Protein AF-A0AAQ3REW8-F1 (afdb_monomer)

Structure (mmCIF, N/CA/C/O backbone):
data_AF-A0AAQ3REW8-F1
#
_entry.id   AF-A0AAQ3REW8-F1
#
loop_
_atom_site.group_PDB
_atom_site.id
_atom_site.type_symbol
_atom_site.label_atom_id
_atom_site.label_alt_id
_atom_site.label_comp_id
_atom_site.label_asym_id
_atom_site.label_entity_id
_atom_site.label_seq_id
_atom_site.pdbx_PDB_ins_code
_atom_site.Cartn_x
_atom_site.Cartn_y
_atom_site.Cartn_z
_atom_site.occupancy
_atom_site.B_iso_or_equiv
_atom_site.auth_seq_id
_atom_site.auth_comp_id
_atom_site.auth_asym_id
_atom_site.auth_atom_id
_atom_site.pdbx_PDB_model_num
ATOM 1 N N . MET A 1 1 ? -46.994 2.357 64.699 1.00 51.38 1 MET A N 1
ATOM 2 C CA . MET A 1 1 ? -45.635 2.939 64.556 1.00 51.38 1 MET A CA 1
ATOM 3 C C . MET A 1 1 ? -44.580 2.183 65.364 1.00 51.38 1 MET A C 1
ATOM 5 O O . MET A 1 1 ? -43.537 1.893 64.796 1.00 51.38 1 MET A O 1
ATOM 9 N N . ALA A 1 2 ? -44.839 1.812 66.625 1.00 53.31 2 ALA A N 1
ATOM 10 C CA . ALA A 1 2 ? -43.867 1.120 67.486 1.00 53.31 2 ALA A CA 1
ATOM 11 C C . ALA A 1 2 ? -43.356 -0.236 66.944 1.00 53.31 2 ALA A C 1
ATOM 13 O O . ALA A 1 2 ? -42.174 -0.533 67.068 1.00 53.31 2 ALA A O 1
ATOM 14 N N . THR A 1 3 ? -44.203 -1.018 66.267 1.00 53.81 3 THR A N 1
ATOM 15 C CA . THR A 1 3 ? -43.836 -2.316 65.666 1.00 53.81 3 THR A CA 1
ATOM 16 C C . THR A 1 3 ? -42.836 -2.198 64.514 1.00 53.81 3 THR A C 1
ATOM 18 O O . THR A 1 3 ? -41.832 -2.899 64.518 1.00 53.81 3 THR A O 1
ATOM 21 N N . LYS A 1 4 ? -43.022 -1.241 63.592 1.00 52.34 4 LYS A N 1
ATOM 22 C CA . LYS A 1 4 ? -42.049 -0.981 62.511 1.00 52.34 4 LYS A CA 1
ATOM 23 C C . LYS A 1 4 ? -40.702 -0.486 63.048 1.00 52.34 4 LYS A C 1
ATOM 25 O O . LYS A 1 4 ? -39.658 -0.858 62.527 1.00 52.34 4 LYS A O 1
ATOM 30 N N . ILE A 1 5 ? -40.704 0.339 64.097 1.00 57.69 5 ILE A N 1
ATOM 31 C CA . ILE A 1 5 ? -39.464 0.839 64.716 1.00 57.69 5 ILE A CA 1
ATOM 32 C C . ILE A 1 5 ? -38.713 -0.305 65.417 1.00 57.69 5 ILE A C 1
ATOM 34 O O . ILE A 1 5 ? -37.493 -0.404 65.285 1.00 57.69 5 ILE A O 1
ATOM 38 N N . ALA A 1 6 ? -39.425 -1.206 66.101 1.00 53.97 6 ALA A N 1
ATOM 39 C CA . ALA A 1 6 ? -38.836 -2.392 66.718 1.00 53.97 6 ALA A CA 1
ATOM 40 C C . ALA A 1 6 ? -38.235 -3.349 65.673 1.00 53.97 6 ALA A C 1
ATOM 42 O O . ALA A 1 6 ? -37.089 -3.761 65.833 1.00 53.97 6 ALA A O 1
ATOM 43 N N . GLU A 1 7 ? -38.934 -3.619 64.566 1.00 55.78 7 GLU A N 1
ATOM 44 C CA . GLU A 1 7 ? -38.414 -4.436 63.456 1.00 55.78 7 GLU A CA 1
ATOM 45 C C . GLU A 1 7 ? -37.134 -3.846 62.846 1.00 55.78 7 GLU A C 1
ATOM 47 O O . GLU A 1 7 ? -36.139 -4.556 62.702 1.00 55.78 7 GLU A O 1
ATOM 52 N N . TYR A 1 8 ? -37.099 -2.538 62.565 1.00 59.19 8 TYR A N 1
ATOM 53 C CA . TYR A 1 8 ? -35.899 -1.869 62.040 1.00 59.19 8 TYR A CA 1
ATOM 54 C C . TYR A 1 8 ? -34.712 -1.917 63.013 1.00 59.19 8 TYR A C 1
ATOM 56 O O . TYR A 1 8 ? -33.558 -2.058 62.594 1.00 59.19 8 TYR A O 1
ATOM 64 N N . THR A 1 9 ? -34.981 -1.796 64.314 1.00 64.44 9 THR A N 1
ATOM 65 C CA . THR A 1 9 ? -33.938 -1.781 65.349 1.00 64.44 9 THR A CA 1
ATOM 66 C C . THR A 1 9 ? -33.386 -3.187 65.591 1.00 64.44 9 THR A C 1
ATOM 68 O O . THR A 1 9 ? -32.169 -3.375 65.620 1.00 64.44 9 THR A O 1
ATOM 71 N N . VAL A 1 10 ? -34.260 -4.195 65.664 1.00 66.25 10 VAL A N 1
ATOM 72 C CA . VAL A 1 10 ? -33.889 -5.612 65.801 1.00 66.25 10 VAL A CA 1
ATOM 73 C C . VAL A 1 10 ? -33.120 -6.095 64.572 1.00 66.25 10 VAL A C 1
ATOM 75 O O . VAL A 1 10 ? -32.080 -6.737 64.718 1.00 66.25 10 VAL A O 1
ATOM 78 N N . HIS A 1 11 ? -33.542 -5.707 63.367 1.00 64.56 11 HIS A N 1
ATOM 79 C CA . HIS A 1 11 ? -32.837 -6.050 62.133 1.00 64.56 11 HIS A CA 1
ATOM 80 C C . HIS A 1 11 ? -31.424 -5.447 62.085 1.00 64.56 11 HIS A C 1
ATOM 82 O O . HIS A 1 11 ? -30.483 -6.115 61.657 1.00 64.56 11 HIS A O 1
ATOM 88 N N . ARG A 1 12 ? -31.232 -4.202 62.545 1.00 62.41 12 ARG A N 1
ATOM 89 C CA . ARG A 1 12 ? -29.893 -3.590 62.645 1.00 62.41 12 ARG A CA 1
ATOM 90 C C . ARG A 1 12 ? -29.001 -4.297 63.663 1.00 62.41 12 ARG A C 1
ATOM 92 O O . ARG A 1 12 ? -27.816 -4.487 63.399 1.00 62.41 12 ARG A O 1
ATOM 99 N N . ILE A 1 13 ? -29.553 -4.691 64.807 1.00 66.69 13 ILE A N 1
ATOM 100 C CA . ILE A 1 13 ? -28.800 -5.392 65.855 1.00 66.69 13 ILE A CA 1
ATOM 101 C C . ILE A 1 13 ? -28.391 -6.790 65.377 1.00 66.69 13 ILE A C 1
ATOM 103 O O . ILE A 1 13 ? -27.219 -7.142 65.493 1.00 66.69 13 ILE A O 1
ATOM 107 N N . LEU A 1 14 ? -29.304 -7.546 64.759 1.00 62.66 14 LEU A N 1
ATOM 108 C CA . LEU A 1 14 ? -29.007 -8.846 64.142 1.00 62.66 14 LEU A CA 1
ATOM 109 C C . LEU A 1 14 ? -27.941 -8.723 63.043 1.00 62.66 14 LEU A C 1
ATOM 111 O O . LEU A 1 14 ? -26.993 -9.508 63.012 1.00 62.66 14 LEU A O 1
ATOM 115 N N . TYR A 1 15 ? -28.039 -7.686 62.207 1.00 66.62 15 TYR A N 1
ATOM 116 C CA . TYR A 1 15 ? -27.069 -7.386 61.151 1.00 66.62 15 TYR A CA 1
ATOM 117 C C . TYR A 1 15 ? -25.669 -7.043 61.684 1.00 66.62 15 TYR A C 1
ATOM 119 O O . TYR A 1 15 ? -24.671 -7.363 61.045 1.00 66.62 15 TYR A O 1
ATOM 127 N N . HIS A 1 16 ? -25.553 -6.425 62.859 1.00 68.44 16 HIS A N 1
ATOM 128 C CA . HIS A 1 16 ? -24.250 -6.192 63.489 1.00 68.44 16 HIS A CA 1
ATOM 129 C C . HIS A 1 16 ? -23.737 -7.414 64.268 1.00 68.44 16 HIS A C 1
ATOM 131 O O . HIS A 1 16 ? -22.531 -7.669 64.276 1.00 68.44 16 HIS A O 1
ATOM 137 N N . ALA A 1 17 ? -24.635 -8.197 64.871 1.00 65.44 17 ALA A N 1
ATOM 138 C CA . ALA A 1 17 ? -24.303 -9.399 65.635 1.00 65.44 17 ALA A CA 1
ATOM 139 C C . ALA A 1 17 ? -23.713 -10.521 64.761 1.00 65.44 17 ALA A C 1
ATOM 141 O O . ALA A 1 17 ? -22.786 -11.211 65.191 1.00 65.44 17 ALA A O 1
ATOM 142 N N . GLN A 1 18 ? -24.166 -10.667 63.511 1.00 65.50 18 GLN A N 1
ATOM 143 C CA . GLN A 1 18 ? -23.618 -11.662 62.574 1.00 65.50 18 GLN A CA 1
ATOM 144 C C . GLN A 1 18 ? -22.107 -11.499 62.320 1.00 65.50 18 GLN A C 1
ATOM 146 O O . GLN A 1 18 ? -21.409 -12.502 62.214 1.00 65.50 18 GLN A O 1
ATOM 151 N N . TYR A 1 19 ? -21.557 -10.279 62.310 1.00 63.28 19 TYR A N 1
ATOM 152 C CA . TYR A 1 19 ? -20.113 -10.062 62.108 1.00 63.28 19 TYR A CA 1
ATOM 153 C C . TYR A 1 19 ? -19.250 -10.567 63.273 1.00 63.28 19 TYR A C 1
ATOM 155 O O . TYR A 1 19 ? -18.055 -10.798 63.097 1.00 63.28 19 TYR A O 1
ATOM 163 N N . LEU A 1 20 ? -19.841 -10.723 64.461 1.00 61.03 20 LEU A N 1
ATOM 164 C CA . LEU A 1 20 ? -19.179 -11.253 65.655 1.00 61.03 20 LEU A CA 1
ATOM 165 C C . LEU A 1 20 ? -19.396 -12.765 65.798 1.00 61.03 20 LEU A C 1
ATOM 167 O O . LEU A 1 20 ? -18.464 -13.483 66.148 1.00 61.03 20 LEU A O 1
ATOM 171 N N . CYS A 1 21 ? -20.611 -13.251 65.525 1.00 60.06 21 CYS A N 1
ATOM 172 C CA . CYS A 1 21 ? -20.992 -14.650 65.756 1.00 60.06 21 CYS A CA 1
ATOM 173 C C . CYS A 1 21 ? -20.759 -15.571 64.548 1.00 60.06 21 CYS A C 1
ATOM 175 O O . CYS A 1 21 ? -20.597 -16.773 64.729 1.00 60.06 21 CYS A O 1
ATOM 177 N N . CYS A 1 22 ? -20.721 -15.030 63.327 1.00 63.59 22 CYS A N 1
ATOM 178 C CA . CYS A 1 22 ? -20.617 -15.797 62.079 1.00 63.59 22 CYS A CA 1
ATOM 179 C C . CYS A 1 22 ? -19.317 -15.506 61.311 1.00 63.59 22 CYS A C 1
ATOM 181 O O . CYS A 1 22 ? -19.268 -15.688 60.097 1.00 63.59 22 CYS A O 1
ATOM 183 N N . PHE A 1 23 ? -18.255 -15.065 61.998 1.00 63.84 23 PHE A N 1
ATOM 184 C CA . PHE A 1 23 ? -16.953 -14.756 61.387 1.00 63.84 23 PHE A CA 1
ATOM 185 C C . PHE A 1 23 ? -16.445 -15.886 60.472 1.00 63.84 23 PHE A C 1
ATOM 187 O O . PHE A 1 23 ? -16.006 -15.622 59.355 1.00 63.84 23 PHE A O 1
ATOM 194 N N . ASN A 1 24 ? -16.584 -17.144 60.907 1.00 62.69 24 ASN A N 1
ATOM 195 C CA . ASN A 1 24 ? -16.175 -18.317 60.130 1.00 62.69 24 ASN A CA 1
ATOM 196 C C . ASN A 1 24 ? -16.955 -18.470 58.812 1.00 62.69 24 ASN A C 1
ATOM 198 O O . ASN A 1 24 ? -16.364 -18.872 57.816 1.00 62.69 24 ASN A O 1
ATOM 202 N N . ASN A 1 25 ? -18.235 -18.080 58.770 1.00 66.75 25 ASN A N 1
ATOM 203 C CA . ASN A 1 25 ? -19.032 -18.110 57.539 1.00 66.75 25 ASN A CA 1
ATOM 204 C C . ASN A 1 25 ? -18.539 -17.051 56.540 1.00 66.75 25 ASN A C 1
ATOM 206 O O . ASN A 1 25 ? -18.381 -17.339 55.355 1.00 66.75 25 ASN A O 1
ATOM 210 N N . PHE A 1 26 ? -18.220 -15.839 57.011 1.00 63.16 26 PHE A N 1
ATOM 211 C CA . PHE A 1 26 ? -17.627 -14.802 56.157 1.00 63.16 26 PHE A CA 1
ATOM 212 C C . PHE A 1 26 ? -16.244 -15.218 55.644 1.00 63.16 26 PHE A C 1
ATOM 214 O O . PHE A 1 26 ? -15.962 -15.071 54.457 1.00 63.16 26 PHE A O 1
ATOM 221 N N . ALA A 1 27 ? -15.407 -15.787 56.515 1.00 63.84 27 ALA A N 1
ATOM 222 C CA . ALA A 1 27 ? -14.082 -16.278 56.150 1.00 63.84 27 ALA A CA 1
ATOM 223 C C . ALA A 1 27 ? -14.135 -17.435 55.136 1.00 63.84 27 ALA A C 1
ATOM 225 O O . ALA A 1 27 ? -13.255 -17.519 54.288 1.00 63.84 27 ALA A O 1
ATOM 226 N N . SER A 1 28 ? -15.169 -18.284 55.168 1.00 70.75 28 SER A N 1
ATOM 227 C CA . SER A 1 28 ? -15.321 -19.400 54.220 1.00 70.75 28 SER A CA 1
ATOM 228 C C . SER A 1 28 ? -15.723 -18.984 52.797 1.00 70.75 28 SER A C 1
ATOM 230 O O . SER A 1 28 ? -15.400 -19.688 51.846 1.00 70.75 28 SER A O 1
ATOM 232 N N . ASN A 1 29 ? -16.369 -17.824 52.625 1.00 74.94 29 ASN A N 1
ATOM 233 C CA . ASN A 1 29 ? -16.825 -17.345 51.310 1.00 74.94 29 ASN A CA 1
ATOM 234 C C . ASN A 1 29 ? -15.746 -16.577 50.528 1.00 74.94 29 ASN A C 1
ATOM 236 O O . ASN A 1 29 ? -15.856 -16.418 49.307 1.00 74.94 29 ASN A O 1
ATOM 240 N N . LEU A 1 30 ? -14.717 -16.085 51.226 1.00 83.81 30 LEU A N 1
ATOM 241 C CA . LEU A 1 30 ? -13.634 -15.305 50.630 1.00 83.81 30 LEU A CA 1
ATOM 242 C C . LEU A 1 30 ? -12.781 -16.140 49.651 1.00 83.81 30 LEU A C 1
ATOM 244 O O . LEU A 1 30 ? -12.624 -15.671 48.523 1.00 83.81 30 LEU A O 1
ATOM 248 N N . PRO A 1 31 ? -12.312 -17.364 49.993 1.00 86.06 31 PRO A N 1
ATOM 249 C CA . PRO A 1 31 ? -11.545 -18.204 49.071 1.00 86.06 31 PRO A CA 1
ATOM 250 C C . PRO A 1 31 ? -12.326 -18.546 47.804 1.00 86.06 31 PRO A C 1
ATOM 252 O O . PRO A 1 31 ? -11.804 -18.383 46.710 1.00 86.06 31 PRO A O 1
ATOM 255 N N . TYR A 1 32 ? -13.604 -18.918 47.943 1.00 86.56 32 TYR A N 1
ATOM 256 C CA . TYR A 1 32 ? -14.462 -19.238 46.799 1.00 86.56 32 TYR A CA 1
ATOM 257 C C . TYR A 1 32 ? -14.609 -18.049 45.838 1.00 86.56 32 TYR A C 1
ATOM 259 O O . TYR A 1 32 ? -14.477 -18.186 44.624 1.00 86.56 32 TYR A O 1
ATOM 267 N N . SER A 1 33 ? -14.858 -16.854 46.381 1.00 85.75 33 SER A N 1
ATOM 268 C CA . SER A 1 33 ? -15.028 -15.643 45.568 1.00 85.75 33 SER A CA 1
ATOM 269 C C . SER A 1 33 ? -13.719 -15.200 44.909 1.00 85.75 33 SER A C 1
ATOM 271 O O . SER A 1 33 ? -13.746 -14.685 43.791 1.00 85.75 33 SER A O 1
ATOM 273 N N . LYS A 1 34 ? -12.586 -15.416 45.590 1.00 91.69 34 LYS A N 1
ATOM 274 C CA . LYS A 1 34 ? -11.243 -15.174 45.059 1.00 91.69 34 LYS A CA 1
ATOM 275 C C . LYS A 1 34 ? -10.932 -16.124 43.905 1.00 91.69 34 LYS A C 1
ATOM 277 O O . LYS A 1 34 ? -10.617 -15.645 42.823 1.00 91.69 34 LYS A O 1
ATOM 282 N N . GLU A 1 35 ? -11.093 -17.429 44.109 1.00 91.75 35 GLU A N 1
ATOM 283 C CA . GLU A 1 35 ? -10.838 -18.466 43.101 1.00 91.75 35 GLU A CA 1
ATOM 284 C C . GLU A 1 35 ? -11.693 -18.245 41.843 1.00 91.75 35 GLU A C 1
ATOM 286 O O . GLU A 1 35 ? -11.186 -18.266 40.721 1.00 91.75 35 GLU A O 1
ATOM 291 N N . LEU A 1 36 ? -12.978 -17.916 42.019 1.00 90.81 36 LEU A N 1
ATOM 292 C CA . LEU A 1 36 ? -13.872 -17.578 40.910 1.00 90.81 36 LEU A CA 1
ATOM 293 C C . LEU A 1 36 ? -13.376 -16.362 40.108 1.00 90.81 36 LEU A C 1
ATOM 295 O O . LEU A 1 36 ? -13.461 -16.343 38.874 1.00 90.81 36 LEU A O 1
ATOM 299 N N . LEU A 1 37 ? -12.875 -15.332 40.794 1.00 92.25 37 LEU A N 1
ATOM 300 C CA . LEU A 1 37 ? -12.364 -14.128 40.146 1.00 92.25 37 LEU A CA 1
ATOM 301 C C . LEU A 1 37 ? -11.000 -14.367 39.480 1.00 92.25 37 LEU A C 1
ATOM 303 O O . LEU A 1 37 ? -10.770 -13.828 38.400 1.00 92.25 37 LEU A O 1
ATOM 307 N N . GLU A 1 38 ? -10.131 -15.190 40.068 1.00 93.75 38 GLU A N 1
ATOM 308 C CA . GLU A 1 38 ? -8.851 -15.616 39.481 1.00 93.75 38 GLU A CA 1
ATOM 309 C C . GLU A 1 38 ? -9.066 -16.408 38.193 1.00 93.75 38 GLU A C 1
ATOM 311 O O . GLU A 1 38 ? -8.493 -16.053 37.164 1.00 93.75 38 GLU A O 1
ATOM 316 N N . PHE A 1 39 ? -9.970 -17.389 38.210 1.00 93.62 39 PHE A N 1
ATOM 317 C CA . PHE A 1 39 ? -10.349 -18.134 37.012 1.00 93.62 39 PHE A CA 1
ATOM 318 C C . PHE A 1 39 ? -10.868 -17.200 35.910 1.00 93.62 39 PHE A C 1
ATOM 320 O O . PHE A 1 39 ? -10.421 -17.254 34.767 1.00 93.62 39 PHE A O 1
ATOM 327 N N . THR A 1 40 ? -11.769 -16.278 36.267 1.00 92.12 40 THR A N 1
ATOM 328 C CA . THR A 1 40 ? -12.334 -15.314 35.308 1.00 92.12 40 THR A CA 1
ATOM 329 C C . THR A 1 40 ? -11.265 -14.360 34.762 1.00 92.12 40 THR A C 1
ATOM 331 O O . THR A 1 40 ? -11.274 -14.021 33.579 1.00 92.12 40 THR A O 1
ATOM 334 N N . ARG A 1 41 ? -10.333 -13.907 35.609 1.00 94.81 41 ARG A N 1
ATOM 335 C CA . ARG A 1 41 ? -9.186 -13.083 35.203 1.00 94.81 41 ARG A CA 1
ATOM 336 C C . ARG A 1 41 ? -8.346 -13.819 34.167 1.00 94.81 41 ARG A C 1
ATOM 338 O O . ARG A 1 41 ? -7.960 -13.208 33.174 1.00 94.81 41 ARG A O 1
ATOM 345 N N . ASP A 1 42 ? -8.061 -15.094 34.402 1.00 94.12 42 ASP A N 1
ATOM 346 C CA . ASP A 1 42 ? -7.207 -15.893 33.528 1.00 94.12 42 ASP A CA 1
ATOM 347 C C . ASP A 1 42 ? -7.905 -16.188 32.192 1.00 94.12 42 ASP A C 1
ATOM 349 O O . ASP A 1 42 ? -7.296 -15.997 31.141 1.00 94.12 42 ASP A O 1
ATOM 353 N N . GLU A 1 43 ? -9.212 -16.471 32.203 1.00 93.25 43 GLU A N 1
ATOM 354 C CA . GLU A 1 43 ? -10.039 -16.559 30.988 1.00 93.25 43 GLU A CA 1
ATOM 355 C C . GLU A 1 43 ? -9.985 -15.256 30.164 1.00 93.25 43 GLU A C 1
ATOM 357 O O . GLU A 1 43 ? -9.776 -15.275 28.948 1.00 93.25 43 GLU A O 1
ATOM 362 N N . VAL A 1 44 ? -10.119 -14.094 30.815 1.00 92.69 44 VAL A N 1
ATOM 363 C CA . VAL A 1 44 ? -10.014 -12.788 30.143 1.00 92.69 44 VAL A CA 1
ATOM 364 C C . VAL A 1 44 ? -8.596 -12.537 29.621 1.00 92.69 44 VAL A C 1
ATOM 366 O O . VAL A 1 44 ? -8.452 -11.994 28.525 1.00 92.69 44 VAL A O 1
ATOM 369 N N . LYS A 1 45 ? -7.546 -12.943 30.348 1.00 94.25 45 LYS A N 1
ATOM 370 C CA . LYS A 1 45 ? -6.150 -12.835 29.889 1.00 94.25 45 LYS A CA 1
ATOM 371 C C . LYS A 1 45 ? -5.897 -13.677 28.640 1.00 94.25 45 LYS A C 1
ATOM 373 O O . LYS A 1 45 ? -5.264 -13.166 27.716 1.00 94.25 45 LYS A O 1
ATOM 378 N N . GLU A 1 46 ? -6.413 -14.902 28.569 1.00 93.06 46 GLU A N 1
ATOM 379 C CA . GLU A 1 46 ? -6.312 -15.716 27.350 1.00 93.06 46 GLU A CA 1
ATOM 380 C C . GLU A 1 46 ? -7.061 -15.070 26.184 1.00 93.06 46 GLU A C 1
ATOM 382 O O . GLU A 1 46 ? -6.493 -14.907 25.107 1.00 93.06 46 GLU A O 1
ATOM 387 N N . ARG A 1 47 ? -8.282 -14.566 26.402 1.00 91.94 47 ARG A N 1
ATOM 388 C CA . ARG A 1 47 ? -9.025 -13.839 25.357 1.00 91.94 47 ARG A CA 1
ATOM 389 C C . ARG A 1 47 ? -8.298 -12.581 24.871 1.00 91.94 47 ARG A C 1
ATOM 391 O O . ARG A 1 47 ? -8.359 -12.257 23.688 1.00 91.94 47 ARG A O 1
ATOM 398 N N . ILE A 1 48 ? -7.596 -11.867 25.757 1.00 91.31 48 ILE A N 1
ATOM 399 C CA . ILE A 1 48 ? -6.721 -10.746 25.376 1.00 91.31 48 ILE A CA 1
ATOM 400 C C . ILE A 1 48 ? -5.575 -11.242 24.489 1.00 91.31 48 ILE A C 1
ATOM 402 O O . ILE A 1 48 ? -5.293 -10.611 23.473 1.00 91.31 48 ILE A O 1
ATOM 406 N N . ARG A 1 49 ? -4.925 -12.361 24.838 1.00 90.44 49 ARG A N 1
ATOM 407 C CA . ARG A 1 49 ? -3.859 -12.949 24.009 1.00 90.44 49 ARG A CA 1
ATOM 408 C C . ARG A 1 49 ? -4.376 -13.372 22.639 1.00 90.44 49 ARG A C 1
ATOM 410 O O . ARG A 1 49 ? -3.730 -13.066 21.644 1.00 90.44 49 ARG A O 1
ATOM 417 N N . GLU A 1 50 ? -5.540 -14.011 22.570 1.00 89.25 50 GLU A N 1
ATOM 418 C CA . GLU A 1 50 ? -6.182 -14.369 21.302 1.00 89.25 50 GLU A CA 1
ATOM 419 C C . GLU A 1 50 ? -6.476 -13.135 20.445 1.00 89.25 50 GLU A C 1
ATOM 421 O O . GLU A 1 50 ? -6.165 -13.134 19.256 1.00 89.25 50 GLU A O 1
ATOM 426 N N . ALA A 1 51 ? -7.017 -12.069 21.042 1.00 87.69 51 ALA A N 1
ATOM 427 C CA . ALA A 1 51 ? -7.266 -10.809 20.345 1.00 87.69 51 ALA A CA 1
ATOM 428 C C . ALA A 1 51 ? -5.962 -10.187 19.816 1.00 87.69 51 ALA A C 1
ATOM 430 O O . ALA A 1 51 ? -5.900 -9.785 18.658 1.00 87.69 51 ALA A O 1
ATOM 431 N N . ILE A 1 52 ? -4.892 -10.172 20.619 1.00 86.38 52 ILE A N 1
ATOM 432 C CA . ILE A 1 52 ? -3.569 -9.687 20.191 1.00 86.38 52 ILE A CA 1
ATOM 433 C C . ILE A 1 52 ? -3.020 -10.537 19.038 1.00 86.38 52 ILE A C 1
ATOM 435 O O . ILE A 1 52 ? -2.538 -9.980 18.054 1.00 86.38 52 ILE A O 1
ATOM 439 N N . ASN A 1 53 ? -3.139 -11.865 19.119 1.00 84.81 53 ASN A N 1
ATOM 440 C CA . ASN A 1 53 ? -2.719 -12.780 18.053 1.00 84.81 53 ASN A CA 1
ATOM 441 C C . ASN A 1 53 ? -3.513 -12.560 16.755 1.00 84.81 53 ASN A C 1
ATOM 443 O O . ASN A 1 53 ? -2.973 -12.751 15.669 1.00 84.81 53 ASN A O 1
ATOM 447 N N . ARG A 1 54 ? -4.773 -12.121 16.854 1.00 81.75 54 ARG A N 1
ATOM 448 C CA . ARG A 1 54 ? -5.613 -11.711 15.716 1.00 81.75 54 ARG A CA 1
ATOM 449 C C . ARG A 1 54 ? -5.373 -10.267 15.261 1.00 81.75 54 ARG A C 1
ATOM 451 O O . ARG A 1 54 ? -6.068 -9.797 14.367 1.00 81.75 54 ARG A O 1
ATOM 458 N N . ILE A 1 55 ? -4.402 -9.560 15.850 1.00 80.44 55 ILE A N 1
ATOM 459 C CA . ILE A 1 55 ? -4.106 -8.148 15.562 1.00 80.44 55 ILE A CA 1
ATOM 460 C C . ILE A 1 55 ? -5.339 -7.267 15.839 1.00 80.44 55 ILE A C 1
ATOM 462 O O . ILE A 1 55 ? -5.656 -6.318 15.126 1.00 80.44 55 ILE A O 1
ATOM 466 N N . GLU A 1 56 ? -6.074 -7.570 16.902 1.00 85.00 56 GLU A N 1
ATOM 467 C CA . GLU A 1 56 ? -7.220 -6.791 17.353 1.00 85.00 56 GLU A CA 1
ATOM 468 C C . GLU A 1 56 ? -6.836 -5.898 18.538 1.00 85.00 56 GLU A C 1
ATOM 470 O O . GLU A 1 56 ? -6.070 -6.266 19.433 1.00 85.00 56 GLU A O 1
ATOM 475 N N . LYS A 1 57 ? -7.419 -4.703 18.580 1.00 86.19 57 LYS A N 1
ATOM 476 C CA . LYS A 1 57 ? -7.296 -3.777 19.696 1.00 86.19 57 LYS A CA 1
ATOM 477 C C . LYS A 1 57 ? -8.353 -4.100 20.745 1.00 86.19 57 LYS A C 1
ATOM 479 O O . LYS A 1 57 ? -9.551 -3.963 20.505 1.00 86.19 57 LYS A O 1
ATOM 484 N N . VAL A 1 58 ? -7.898 -4.496 21.928 1.00 90.25 58 VAL A N 1
ATOM 485 C CA . VAL A 1 58 ? -8.758 -4.743 23.094 1.00 90.25 58 VAL A CA 1
ATOM 486 C C . VAL A 1 58 ? -9.404 -3.440 23.572 1.00 90.25 58 VAL A C 1
ATOM 488 O O . VAL A 1 58 ? -8.746 -2.396 23.633 1.00 90.25 58 VAL A O 1
ATOM 491 N N . GLU A 1 59 ? -10.686 -3.500 23.931 1.00 91.12 59 GLU A N 1
ATOM 492 C CA . GLU A 1 59 ? -11.435 -2.337 24.409 1.00 91.12 59 GLU A CA 1
ATOM 493 C C . GLU A 1 59 ? -10.853 -1.765 25.717 1.00 91.12 59 GLU A C 1
ATOM 495 O O . GLU A 1 59 ? -10.520 -2.525 26.636 1.00 91.12 59 GLU A O 1
ATOM 500 N N . PRO A 1 60 ? -10.791 -0.427 25.882 1.00 90.88 60 PRO A N 1
ATOM 501 C CA . PRO A 1 60 ? -10.283 0.191 27.109 1.00 90.88 60 PRO A CA 1
ATOM 502 C C . PRO A 1 60 ? -11.032 -0.252 28.374 1.00 90.88 60 PRO A C 1
ATOM 504 O O . PRO A 1 60 ? -10.443 -0.315 29.453 1.00 90.88 60 PRO A O 1
ATOM 507 N N . ALA A 1 61 ? -12.320 -0.591 28.249 1.00 90.81 61 ALA A N 1
ATOM 508 C CA . ALA A 1 61 ? -13.134 -1.103 29.350 1.00 90.81 61 ALA A CA 1
ATOM 509 C C . ALA A 1 61 ? -12.627 -2.457 29.880 1.00 90.81 61 ALA A C 1
ATOM 511 O O . ALA A 1 61 ? -12.580 -2.649 31.094 1.00 90.81 61 ALA A O 1
ATOM 512 N N . VAL A 1 62 ? -12.182 -3.353 28.991 1.00 92.44 62 VAL A N 1
ATOM 513 C CA . VAL A 1 62 ? -11.608 -4.662 29.352 1.00 92.44 62 VAL A CA 1
ATOM 514 C C . VAL A 1 62 ? -10.283 -4.465 30.089 1.00 92.44 62 VAL A C 1
ATOM 516 O O . VAL A 1 62 ? -10.054 -5.062 31.140 1.00 92.44 62 VAL A O 1
ATOM 519 N N . GLN A 1 63 ? -9.424 -3.572 29.584 1.00 91.56 63 GLN A N 1
ATOM 520 C CA . GLN A 1 63 ? -8.139 -3.256 30.219 1.00 91.56 63 GLN A CA 1
ATOM 521 C C . GLN A 1 63 ? -8.319 -2.630 31.604 1.00 91.56 63 GLN A C 1
ATOM 523 O O . GLN A 1 63 ? -7.580 -2.951 32.535 1.00 91.56 63 GLN A O 1
ATOM 528 N N . LYS A 1 64 ? -9.302 -1.734 31.750 1.00 93.81 64 LYS A N 1
ATOM 529 C CA . LYS A 1 64 ? -9.650 -1.138 33.040 1.00 93.81 64 LYS A CA 1
ATOM 530 C C . LYS A 1 64 ? -10.142 -2.201 34.020 1.00 93.81 64 LYS A C 1
ATOM 532 O O . LYS A 1 64 ? -9.631 -2.262 35.131 1.00 93.81 64 LYS A O 1
ATOM 537 N N . TRP A 1 65 ? -11.071 -3.058 33.595 1.00 94.69 65 TRP A N 1
ATOM 538 C CA . TRP A 1 65 ? -11.579 -4.145 34.432 1.00 94.69 65 TRP A CA 1
ATOM 539 C C . TRP A 1 65 ? -10.458 -5.073 34.904 1.00 94.69 65 TRP A C 1
ATOM 541 O O . TRP A 1 65 ? -10.409 -5.407 36.083 1.00 94.69 65 TRP A O 1
ATOM 551 N N . LEU A 1 66 ? -9.511 -5.425 34.027 1.00 94.38 66 LEU A N 1
ATOM 552 C CA . LEU A 1 66 ? -8.377 -6.271 34.402 1.00 94.38 66 LEU A CA 1
ATOM 553 C C . LEU A 1 66 ? -7.519 -5.620 35.497 1.00 94.38 66 LEU A C 1
ATOM 555 O O . LEU A 1 66 ? -7.170 -6.284 36.470 1.00 94.38 66 LEU A O 1
ATOM 559 N N . LYS A 1 67 ? -7.240 -4.314 35.377 1.00 94.69 67 LYS A N 1
ATOM 560 C CA . LYS A 1 67 ? -6.521 -3.550 36.410 1.00 94.69 67 LYS A CA 1
ATOM 561 C C . LYS A 1 67 ? -7.280 -3.523 37.738 1.00 94.69 67 LYS A C 1
ATOM 563 O O . LYS A 1 67 ? -6.666 -3.687 38.789 1.00 94.69 67 LYS A O 1
ATOM 568 N N . ASP A 1 68 ? -8.597 -3.328 37.693 1.00 94.31 68 ASP A N 1
ATOM 569 C CA . ASP A 1 68 ? -9.446 -3.313 38.889 1.00 94.31 68 ASP A CA 1
ATOM 570 C C . ASP A 1 68 ? -9.447 -4.692 39.580 1.00 94.31 68 ASP A C 1
ATOM 572 O O . ASP A 1 68 ? -9.302 -4.774 40.799 1.00 94.31 68 ASP A O 1
ATOM 576 N N . VAL A 1 69 ? -9.516 -5.783 38.809 1.00 94.75 69 VAL A N 1
ATOM 577 C CA . VAL A 1 69 ? -9.432 -7.161 39.321 1.00 94.75 69 VAL A CA 1
ATOM 578 C C . VAL A 1 69 ? -8.073 -7.459 39.948 1.00 94.75 69 VAL A C 1
ATOM 580 O O . VAL A 1 69 ? -8.022 -7.977 41.062 1.00 94.75 69 VAL A O 1
ATOM 583 N N . GLU A 1 70 ? -6.972 -7.117 39.279 1.00 94.62 70 GLU A N 1
ATOM 584 C CA . GLU A 1 70 ? -5.619 -7.336 39.811 1.00 94.62 70 GLU A CA 1
ATOM 585 C C . GLU A 1 70 ? -5.394 -6.565 41.115 1.00 94.62 70 GLU A C 1
ATOM 587 O O . GLU A 1 70 ? -4.831 -7.108 42.068 1.00 94.62 70 GLU A O 1
ATOM 592 N N . LYS A 1 71 ? -5.914 -5.337 41.198 1.00 95.75 71 LYS A N 1
ATOM 593 C CA . LYS A 1 71 ? -5.893 -4.542 42.426 1.00 95.75 71 LYS A CA 1
ATOM 594 C C . LYS A 1 71 ? -6.673 -5.219 43.557 1.00 95.75 71 LYS A C 1
ATOM 596 O O . LYS A 1 71 ? -6.146 -5.350 44.661 1.00 95.75 71 LYS A O 1
ATOM 601 N N . VAL A 1 72 ? -7.909 -5.653 43.302 1.00 93.62 72 VAL A N 1
ATOM 602 C CA . VAL A 1 72 ? -8.747 -6.302 44.326 1.00 93.62 72 VAL A CA 1
ATOM 603 C C . VAL A 1 72 ? -8.124 -7.614 44.798 1.00 93.62 72 VAL A C 1
ATOM 605 O O . VAL A 1 72 ? -8.101 -7.864 46.000 1.00 93.62 72 VAL A O 1
ATOM 608 N N . LEU A 1 73 ? -7.568 -8.422 43.893 1.00 93.31 73 LEU A N 1
ATOM 609 C CA . LEU A 1 73 ? -6.896 -9.673 44.252 1.00 93.31 73 LEU A CA 1
ATOM 610 C C . LEU A 1 73 ? -5.653 -9.434 45.120 1.00 93.31 73 LEU A C 1
ATOM 612 O O . LEU A 1 73 ? -5.470 -10.143 46.109 1.00 93.31 73 LEU A O 1
ATOM 616 N N . ALA A 1 74 ? -4.852 -8.404 44.826 1.00 92.88 74 ALA A N 1
ATOM 617 C CA . ALA A 1 74 ? -3.714 -8.025 45.667 1.00 92.88 74 ALA A CA 1
ATOM 618 C C . ALA A 1 74 ? -4.160 -7.584 47.075 1.00 92.88 74 ALA A C 1
ATOM 620 O O . ALA A 1 74 ? -3.581 -7.993 48.082 1.00 92.88 74 ALA A O 1
ATOM 621 N N . GLU A 1 75 ? -5.229 -6.789 47.171 1.00 92.38 75 GLU A N 1
ATOM 622 C CA . GLU A 1 75 ? -5.795 -6.369 48.459 1.00 92.38 75 GLU A CA 1
ATOM 623 C C . GLU A 1 75 ? -6.390 -7.548 49.251 1.00 92.38 75 GLU A C 1
ATOM 625 O O . GLU A 1 75 ? -6.287 -7.578 50.481 1.00 92.38 75 GLU A O 1
ATOM 630 N N . VAL A 1 76 ? -6.989 -8.530 48.569 1.00 91.31 76 VAL A N 1
ATOM 631 C CA . VAL A 1 76 ? -7.497 -9.769 49.182 1.00 91.31 76 VAL A CA 1
ATOM 632 C C . VAL A 1 76 ? -6.352 -10.642 49.688 1.00 91.31 76 VAL A C 1
ATOM 634 O O . VAL A 1 76 ? -6.455 -11.168 50.792 1.00 91.31 76 VAL A O 1
ATOM 637 N N . GLN A 1 77 ? -5.240 -10.738 48.962 1.00 89.94 77 GLN A N 1
ATOM 638 C CA . GLN A 1 77 ? -4.060 -11.477 49.415 1.00 89.94 77 GLN A CA 1
ATOM 639 C C . GLN A 1 77 ? -3.490 -10.891 50.720 1.00 89.94 77 GLN A C 1
ATOM 641 O O . GLN A 1 77 ? -3.283 -11.616 51.693 1.00 89.94 77 GLN A O 1
ATOM 646 N N . MET A 1 78 ? -3.368 -9.562 50.804 1.00 88.19 78 MET A N 1
ATOM 647 C CA . MET A 1 78 ? -2.993 -8.873 52.050 1.00 88.19 78 MET A CA 1
ATOM 648 C C . MET A 1 78 ? -4.011 -9.109 53.182 1.00 88.19 78 MET A C 1
ATOM 650 O O . MET A 1 78 ? -3.661 -9.143 54.366 1.00 88.19 78 MET A O 1
ATOM 654 N N . LEU A 1 79 ? -5.299 -9.241 52.847 1.00 86.81 79 LEU A N 1
ATOM 655 C CA . LEU A 1 79 ? -6.359 -9.527 53.813 1.00 86.81 79 LEU A CA 1
ATOM 656 C C . LEU A 1 79 ? -6.265 -10.962 54.356 1.00 86.81 79 LEU A C 1
ATOM 658 O O . LEU A 1 79 ? -6.440 -11.154 55.559 1.00 86.81 79 LEU A O 1
ATOM 662 N N . GLU A 1 80 ? -5.958 -11.946 53.512 1.00 85.31 80 GLU A N 1
ATOM 663 C CA . GLU A 1 80 ? -5.749 -13.347 53.904 1.00 85.31 80 GLU A CA 1
ATOM 664 C C . GLU A 1 80 ? -4.583 -13.495 54.891 1.00 85.31 80 GLU A C 1
ATOM 666 O O . GLU A 1 80 ? -4.735 -14.137 55.935 1.00 85.31 80 GLU A O 1
ATOM 671 N N . GLU A 1 81 ? -3.458 -12.818 54.644 1.00 83.44 81 GLU A N 1
ATOM 672 C CA . GLU A 1 81 ? -2.319 -12.773 55.574 1.00 83.44 81 GLU A CA 1
ATOM 673 C C . GLU A 1 81 ? -2.720 -12.197 56.944 1.00 83.44 81 GLU A C 1
ATOM 675 O O . GLU A 1 81 ? -2.366 -12.731 58.004 1.00 83.44 81 GLU A O 1
ATOM 680 N N . ARG A 1 82 ? -3.543 -11.139 56.945 1.00 80.75 82 ARG A N 1
ATOM 681 C CA . ARG A 1 82 ? -4.083 -10.545 58.178 1.00 80.75 82 ARG A CA 1
ATOM 682 C C . ARG A 1 82 ? -5.033 -11.496 58.906 1.00 80.75 82 ARG A C 1
ATOM 684 O O . ARG A 1 82 ? -4.952 -11.577 60.133 1.00 80.75 82 ARG A O 1
ATOM 691 N N . ILE A 1 83 ? -5.884 -12.242 58.200 1.00 76.88 83 ILE A N 1
ATOM 692 C CA . ILE A 1 83 ? -6.769 -13.262 58.798 1.00 76.88 83 ILE A CA 1
ATOM 693 C C . ILE A 1 83 ? -5.942 -14.338 59.516 1.00 76.88 83 ILE A C 1
ATOM 695 O O . ILE A 1 83 ? -6.233 -14.669 60.670 1.00 76.88 83 ILE A O 1
ATOM 699 N N . LEU A 1 84 ? -4.866 -14.821 58.889 1.00 74.75 84 LEU A N 1
ATOM 700 C CA . LEU A 1 84 ? -3.955 -15.806 59.485 1.00 74.75 84 LEU A CA 1
ATOM 701 C C . LEU A 1 84 ? -3.260 -15.278 60.753 1.00 74.75 84 LEU A C 1
ATOM 703 O O . LEU A 1 84 ? -3.062 -16.035 61.707 1.00 74.75 84 LEU A O 1
ATOM 707 N N . SER A 1 85 ? -2.927 -13.984 60.797 1.00 71.25 85 SER A N 1
ATOM 708 C CA . SER A 1 85 ? -2.313 -13.344 61.973 1.00 71.25 85 SER A CA 1
ATOM 709 C C . SER A 1 85 ? -3.279 -13.187 63.162 1.00 71.25 85 SER A C 1
ATOM 711 O O . SER A 1 85 ? -2.886 -13.382 64.313 1.00 71.25 85 SER A O 1
ATOM 713 N N . VAL A 1 86 ? -4.562 -12.896 62.907 1.00 65.94 86 VAL A N 1
ATOM 714 C CA . VAL A 1 86 ? -5.583 -12.678 63.952 1.00 65.94 86 VAL A CA 1
ATOM 715 C C . VAL A 1 86 ? -5.991 -13.986 64.631 1.00 65.94 86 VAL A C 1
ATOM 717 O O . VAL A 1 86 ? -6.245 -13.992 65.835 1.00 65.94 86 VAL A O 1
ATOM 720 N N . ASN A 1 87 ? -5.957 -15.111 63.912 1.00 58.25 87 ASN A N 1
ATOM 721 C CA . ASN A 1 87 ? -6.183 -16.438 64.497 1.00 58.25 87 ASN A CA 1
ATOM 722 C C . ASN A 1 87 ? -5.146 -16.830 65.571 1.00 58.25 87 ASN A C 1
ATOM 724 O O . ASN A 1 87 ? -5.388 -17.767 66.330 1.00 58.25 87 ASN A O 1
ATOM 728 N N . LYS A 1 88 ? -4.023 -16.103 65.680 1.00 56.44 88 LYS A N 1
ATOM 729 C CA . LYS A 1 88 ? -2.942 -16.355 66.648 1.00 56.44 88 LYS A CA 1
ATOM 730 C C . LYS A 1 88 ? -2.955 -15.433 67.884 1.00 56.44 88 LYS A C 1
ATOM 732 O O . LYS A 1 88 ? -2.117 -15.630 68.759 1.00 56.44 88 LYS A O 1
ATOM 737 N N . SER A 1 89 ? -3.861 -14.447 68.000 1.00 55.50 89 SER A N 1
ATOM 738 C CA . SER A 1 89 ? -3.830 -13.435 69.085 1.00 55.50 89 SER A CA 1
ATOM 739 C C . SER A 1 89 ? -5.035 -13.471 70.052 1.00 55.50 89 SER A C 1
ATOM 741 O O . SER A 1 89 ? -6.135 -13.911 69.713 1.00 55.50 89 SER A O 1
ATOM 743 N N . TYR A 1 90 ? -4.822 -13.005 71.293 1.00 51.81 90 TYR A N 1
ATOM 744 C CA . TYR A 1 90 ? -5.792 -13.031 72.407 1.00 51.81 90 TYR A CA 1
ATOM 745 C C . TYR A 1 90 ? -6.836 -11.881 72.388 1.00 51.81 90 TYR A C 1
ATOM 747 O O . TYR A 1 90 ? -7.830 -11.946 73.112 1.00 51.81 90 TYR A O 1
ATOM 755 N N . PHE A 1 91 ? -6.686 -10.855 71.536 1.00 50.88 91 PHE A N 1
ATOM 756 C CA . PHE A 1 91 ? -7.623 -9.718 71.411 1.00 50.88 91 PHE A CA 1
ATOM 757 C C . PHE A 1 91 ? -8.712 -9.994 70.352 1.00 50.88 91 PHE A C 1
ATOM 759 O O . PHE A 1 91 ? -8.707 -9.447 69.250 1.00 50.88 91 PHE A O 1
ATOM 766 N N . ARG A 1 92 ? -9.650 -10.896 70.673 1.00 59.94 92 ARG A N 1
ATOM 767 C CA . ARG A 1 92 ? -10.529 -11.542 69.674 1.00 59.94 92 ARG A CA 1
ATOM 768 C C . ARG A 1 92 ? -11.663 -10.680 69.100 1.00 59.94 92 ARG A C 1
ATOM 770 O O . ARG A 1 92 ? -11.825 -10.637 67.889 1.00 59.94 92 ARG A O 1
ATOM 777 N N . ARG A 1 93 ? -12.482 -10.003 69.911 1.00 59.66 93 ARG A N 1
ATOM 778 C CA . ARG A 1 93 ? -13.832 -9.604 69.443 1.00 59.66 93 ARG A CA 1
ATOM 779 C C . ARG A 1 93 ? -13.884 -8.351 68.557 1.00 59.66 93 ARG A C 1
ATOM 781 O O . ARG A 1 93 ? -14.568 -8.351 67.539 1.00 59.66 93 ARG A O 1
ATOM 788 N N . GLN A 1 94 ? -13.163 -7.287 68.908 1.00 59.97 94 GLN A N 1
ATOM 789 C CA . GLN A 1 94 ? -13.250 -6.007 68.185 1.00 59.97 94 GLN A CA 1
ATOM 790 C C . GLN A 1 94 ? -12.489 -6.047 66.845 1.00 59.97 94 GLN A C 1
ATOM 792 O O . GLN A 1 94 ? -12.963 -5.519 65.836 1.00 59.97 94 GLN A O 1
ATOM 797 N N . CYS A 1 95 ? -11.367 -6.774 66.808 1.00 64.88 95 CYS A N 1
ATOM 798 C CA . CYS A 1 95 ? -10.607 -7.050 65.590 1.00 64.88 95 CYS A CA 1
ATOM 799 C C . CYS A 1 95 ? -11.401 -7.927 64.607 1.00 64.88 95 CYS A C 1
ATOM 801 O O . CYS A 1 95 ? -11.473 -7.583 63.427 1.00 64.88 95 CYS A O 1
ATOM 803 N N . GLN A 1 96 ? -12.072 -8.984 65.088 1.00 68.75 96 GLN A N 1
ATOM 804 C CA . GLN A 1 96 ? -12.910 -9.869 64.261 1.00 68.75 96 GLN A CA 1
ATOM 805 C C . GLN A 1 96 ? -14.060 -9.130 63.576 1.00 68.75 96 GLN A C 1
ATOM 807 O O . GLN A 1 96 ? -14.276 -9.331 62.385 1.00 68.75 96 GLN A O 1
ATOM 812 N N . TYR A 1 97 ? -14.741 -8.220 64.278 1.00 73.06 97 TYR A N 1
ATOM 813 C CA . TYR A 1 97 ? -15.813 -7.418 63.684 1.00 73.06 97 TYR A CA 1
ATOM 814 C C . TYR A 1 97 ? -15.316 -6.556 62.511 1.00 73.06 97 TYR A C 1
ATOM 816 O O . TYR A 1 97 ? -15.892 -6.568 61.421 1.00 73.06 97 TYR A O 1
ATOM 824 N N . SER A 1 98 ? -14.218 -5.816 62.715 1.00 76.44 98 SER A N 1
ATOM 825 C CA . SER A 1 98 ? -13.648 -4.950 61.673 1.00 76.44 98 SER A CA 1
ATOM 826 C C . SER A 1 98 ? -13.162 -5.743 60.456 1.00 76.44 98 SER A C 1
ATOM 828 O O . SER A 1 98 ? -13.311 -5.294 59.318 1.00 76.44 98 SER A O 1
ATOM 830 N N . LEU A 1 99 ? -12.630 -6.942 60.701 1.00 80.50 99 LEU A N 1
ATOM 831 C CA . LEU A 1 99 ? -12.098 -7.838 59.689 1.00 80.50 99 LEU A CA 1
ATOM 832 C C . LEU A 1 99 ? -13.221 -8.523 58.901 1.00 80.50 99 LEU A C 1
ATOM 834 O O . LEU A 1 99 ? -13.178 -8.505 57.676 1.00 80.50 99 LEU A O 1
ATOM 838 N N . ALA A 1 100 ? -14.274 -9.008 59.565 1.00 79.38 100 ALA A N 1
ATOM 839 C CA . ALA A 1 100 ? -15.465 -9.557 58.908 1.00 79.38 100 ALA A CA 1
ATOM 840 C C . ALA A 1 100 ? -16.112 -8.541 57.960 1.00 79.38 100 ALA A C 1
ATOM 842 O O . ALA A 1 100 ? -16.481 -8.878 56.837 1.00 79.38 100 ALA A O 1
ATOM 843 N N . LYS A 1 101 ? -16.179 -7.269 58.370 1.00 81.75 101 LYS A N 1
ATOM 844 C CA . LYS A 1 101 ? -16.701 -6.187 57.528 1.00 81.75 101 LYS A CA 1
ATOM 845 C C . LYS A 1 101 ? -15.813 -5.908 56.309 1.00 81.75 101 LYS A C 1
ATOM 847 O O . LYS A 1 101 ? -16.323 -5.552 55.252 1.00 81.75 101 LYS A O 1
ATOM 852 N N . GLN A 1 102 ? -14.490 -6.047 56.437 1.00 84.88 102 GLN A N 1
ATOM 853 C CA . GLN A 1 102 ? -13.573 -5.947 55.292 1.00 84.88 102 GLN A CA 1
ATOM 854 C C . GLN A 1 102 ? -13.727 -7.142 54.343 1.00 84.88 102 GLN A C 1
ATOM 856 O O . GLN A 1 102 ? -13.789 -6.932 53.133 1.00 84.88 102 GLN A O 1
ATOM 861 N N . ILE A 1 103 ? -13.866 -8.358 54.881 1.00 84.38 103 ILE A N 1
ATOM 862 C CA . ILE A 1 103 ? -14.102 -9.587 54.110 1.00 84.38 103 ILE A CA 1
ATOM 863 C C . ILE A 1 103 ? -15.395 -9.480 53.302 1.00 84.38 103 ILE A C 1
ATOM 865 O O . ILE A 1 103 ? -15.376 -9.702 52.095 1.00 84.38 103 ILE A O 1
ATOM 869 N N . GLU A 1 104 ? -16.505 -9.090 53.929 1.00 83.94 104 GLU A N 1
ATOM 870 C CA . GLU A 1 104 ? -17.793 -8.937 53.244 1.00 83.94 104 GLU A CA 1
ATOM 871 C C . GLU A 1 104 ? -17.722 -7.876 52.135 1.00 83.94 104 GLU A C 1
ATOM 873 O O . GLU A 1 104 ? -18.194 -8.110 51.020 1.00 83.94 104 GLU A O 1
ATOM 878 N N . ARG A 1 105 ? -17.077 -6.731 52.402 1.00 86.94 105 ARG A N 1
ATOM 879 C CA . ARG A 1 105 ? -16.870 -5.677 51.397 1.00 86.94 105 ARG A CA 1
ATOM 880 C C . ARG A 1 105 ? -16.095 -6.193 50.190 1.00 86.94 105 ARG A C 1
ATOM 882 O O . ARG A 1 105 ? -16.562 -6.025 49.069 1.00 86.94 105 ARG A O 1
ATOM 889 N N . LYS A 1 106 ? -14.950 -6.846 50.416 1.00 90.12 106 LYS A N 1
ATOM 890 C CA . LYS A 1 106 ? -14.112 -7.382 49.334 1.00 90.12 106 LYS A CA 1
ATOM 891 C C . LYS A 1 106 ? -14.801 -8.515 48.584 1.00 90.12 106 LYS A C 1
ATOM 893 O O . LYS A 1 106 ? -14.757 -8.545 47.364 1.00 90.12 106 LYS A O 1
ATOM 898 N N . THR A 1 107 ? -15.517 -9.384 49.289 1.00 86.94 107 THR A N 1
ATOM 899 C CA . THR A 1 107 ? -16.343 -10.442 48.686 1.00 86.94 107 THR A CA 1
ATOM 900 C C . THR A 1 107 ? -17.404 -9.850 47.758 1.00 86.94 107 THR A C 1
ATOM 902 O O . THR A 1 107 ? -17.556 -10.286 46.621 1.00 86.94 107 THR A O 1
ATOM 905 N N . THR A 1 108 ? -18.093 -8.799 48.207 1.00 88.19 108 THR A N 1
ATOM 906 C CA . THR A 1 108 ? -19.103 -8.102 47.399 1.00 88.19 108 THR A CA 1
ATOM 907 C C . THR A 1 108 ? -18.480 -7.445 46.168 1.00 88.19 108 THR A C 1
ATOM 909 O O . THR A 1 108 ? -19.027 -7.559 45.073 1.00 88.19 108 THR A O 1
ATOM 912 N N . GLU A 1 109 ? -17.327 -6.795 46.327 1.00 91.00 109 GLU A N 1
ATOM 913 C CA . GLU A 1 109 ? -16.575 -6.172 45.233 1.00 91.00 109 GLU A CA 1
ATOM 914 C C . GLU A 1 109 ? -16.124 -7.209 44.188 1.00 91.00 109 GLU A C 1
ATOM 916 O O . GLU A 1 109 ? -16.349 -7.014 42.994 1.00 91.00 109 GLU A O 1
ATOM 921 N N . MET A 1 110 ? -15.597 -8.360 44.623 1.00 91.94 110 MET A N 1
ATOM 922 C CA . MET A 1 110 ? -15.234 -9.469 43.732 1.00 91.94 110 MET A CA 1
ATOM 923 C C . MET A 1 110 ? -16.446 -10.013 42.963 1.00 91.94 110 MET A C 1
ATOM 925 O O . MET A 1 110 ? -16.375 -10.198 41.748 1.00 91.94 110 MET A O 1
ATOM 929 N N . ILE A 1 111 ? -17.590 -10.205 43.631 1.00 88.69 111 ILE A N 1
ATOM 930 C CA . ILE A 1 111 ? -18.834 -10.658 42.985 1.00 88.69 111 ILE A CA 1
ATOM 931 C C . ILE A 1 111 ? -19.332 -9.629 41.959 1.00 88.69 111 ILE A C 1
ATOM 933 O O . ILE A 1 111 ? -19.825 -10.005 40.892 1.00 88.69 111 ILE A O 1
ATOM 937 N N . GLN A 1 112 ? -19.215 -8.332 42.250 1.00 91.12 112 GLN A N 1
ATOM 938 C CA . GLN A 1 112 ? -19.575 -7.275 41.304 1.00 91.12 112 GLN A CA 1
ATOM 939 C C . GLN A 1 112 ? -18.673 -7.292 40.066 1.00 91.12 112 GLN A C 1
ATOM 941 O O . GLN A 1 112 ? -19.185 -7.261 38.945 1.00 91.12 112 GLN A O 1
ATOM 946 N N . LEU A 1 113 ? -17.355 -7.411 40.246 1.00 90.75 113 LEU A N 1
ATOM 947 C CA . LEU A 1 113 ? -16.407 -7.530 39.134 1.00 90.75 113 LEU A CA 1
ATOM 948 C C . LEU A 1 113 ? -16.685 -8.775 38.286 1.00 90.75 113 LEU A C 1
ATOM 950 O O . LEU A 1 113 ? -16.716 -8.678 37.059 1.00 90.75 113 LEU A O 1
ATOM 954 N N . TYR A 1 114 ? -16.990 -9.908 38.921 1.00 89.31 114 TYR A N 1
ATOM 955 C CA . TYR A 1 114 ? -17.396 -11.137 38.238 1.00 89.31 114 TYR A CA 1
ATOM 956 C C . TYR A 1 114 ? -18.678 -10.966 37.404 1.00 89.31 114 TYR A C 1
ATOM 958 O O . TYR A 1 114 ? -18.783 -11.491 36.290 1.00 89.31 114 TYR A O 1
ATOM 966 N N . ARG A 1 115 ? -19.675 -10.229 37.911 1.00 88.12 115 ARG A N 1
ATOM 967 C CA . ARG A 1 115 ? -20.915 -9.938 37.166 1.00 88.12 115 ARG A CA 1
ATOM 968 C C . ARG A 1 115 ? -20.660 -9.042 35.953 1.00 88.12 115 ARG A C 1
ATOM 970 O O . ARG A 1 115 ? -21.268 -9.261 34.909 1.00 88.12 115 ARG A O 1
ATOM 977 N N . ASN A 1 116 ? -19.716 -8.112 36.063 1.00 86.31 116 ASN A N 1
ATOM 978 C CA . ASN A 1 116 ? -19.376 -7.145 35.017 1.00 86.31 116 ASN A CA 1
ATOM 979 C C . ASN A 1 116 ? -18.334 -7.661 34.003 1.00 86.31 116 ASN A C 1
ATOM 981 O O . ASN A 1 116 ? -17.724 -6.867 33.296 1.00 86.31 116 ASN A O 1
ATOM 985 N N . ARG A 1 117 ? -18.121 -8.981 33.916 1.00 82.88 117 ARG A N 1
ATOM 986 C CA . ARG A 1 117 ? -17.105 -9.597 33.038 1.00 82.88 117 ARG A CA 1
ATOM 987 C C . ARG A 1 117 ? -17.470 -9.652 31.549 1.00 82.88 117 ARG A C 1
ATOM 989 O O . ARG A 1 117 ? -16.631 -10.010 30.727 1.00 82.88 117 ARG A O 1
ATOM 996 N N . LYS A 1 118 ? -18.739 -9.424 31.194 1.00 84.19 118 LYS A N 1
ATOM 997 C CA . LYS A 1 118 ? -19.200 -9.513 29.802 1.00 84.19 118 LYS A CA 1
ATOM 998 C C . LYS A 1 118 ? -18.953 -8.182 29.097 1.00 84.19 118 LYS A C 1
ATOM 1000 O O . LYS A 1 118 ? -19.540 -7.174 29.475 1.00 84.19 118 LYS A O 1
ATOM 1005 N N . PHE A 1 119 ? -18.115 -8.211 28.065 1.00 82.69 119 PHE A N 1
ATOM 1006 C CA . PHE A 1 119 ? -17.810 -7.065 27.211 1.00 82.69 119 PHE A CA 1
ATOM 1007 C C . PHE A 1 119 ? -18.252 -7.367 25.787 1.00 82.69 119 PHE A C 1
ATOM 1009 O O . PHE A 1 119 ? -17.851 -8.389 25.226 1.00 82.69 119 PHE A O 1
ATOM 1016 N N . GLU A 1 120 ? -19.058 -6.479 25.216 1.00 82.38 120 GLU A N 1
ATOM 1017 C CA . GLU A 1 120 ? -19.537 -6.596 23.844 1.00 82.38 120 GLU A CA 1
ATOM 1018 C C . GLU A 1 120 ? -19.521 -5.206 23.181 1.00 82.38 120 GLU A C 1
ATOM 1020 O O . GLU A 1 120 ? -20.300 -4.336 23.576 1.00 82.38 120 GLU A O 1
ATOM 1025 N N . PRO A 1 121 ? -18.613 -4.958 22.215 1.00 83.69 121 PRO A N 1
ATOM 1026 C CA . PRO A 1 121 ? -17.528 -5.844 21.773 1.00 83.69 121 PRO A CA 1
ATOM 1027 C C . PRO A 1 121 ? -16.409 -5.997 22.829 1.00 83.69 121 PRO A C 1
ATOM 1029 O O . PRO A 1 121 ? -16.241 -5.151 23.702 1.00 83.69 121 PRO A O 1
ATOM 1032 N N . PHE A 1 122 ? -15.637 -7.086 22.753 1.00 87.44 122 PHE A N 1
ATOM 1033 C CA . PHE A 1 122 ? -14.449 -7.315 23.598 1.00 87.44 122 PHE A CA 1
ATOM 1034 C C . PHE A 1 122 ? -13.188 -6.654 23.014 1.00 87.44 122 PHE A C 1
ATOM 1036 O O . PHE A 1 122 ? -12.351 -6.092 23.724 1.00 87.44 122 PHE A O 1
ATOM 1043 N N . SER A 1 123 ? -13.073 -6.710 21.694 1.00 85.88 123 SER A N 1
ATOM 1044 C CA . SER A 1 123 ? -11.969 -6.199 20.892 1.00 85.88 123 SER A CA 1
ATOM 1045 C C . SER A 1 123 ? -12.511 -5.703 19.554 1.00 85.88 123 SER A C 1
ATOM 1047 O O . SER A 1 123 ? -13.636 -6.023 19.158 1.00 85.88 123 SER A O 1
ATOM 1049 N N . ARG A 1 124 ? -11.722 -4.883 18.862 1.00 80.00 124 ARG A N 1
ATOM 1050 C CA . ARG A 1 124 ? -12.006 -4.425 17.500 1.00 80.00 124 ARG A CA 1
ATOM 1051 C C . ARG A 1 124 ? -10.818 -4.716 16.608 1.00 80.00 124 ARG A C 1
ATOM 1053 O O . ARG A 1 124 ? -9.681 -4.568 17.041 1.00 80.00 124 ARG A O 1
ATOM 1060 N N . ILE A 1 125 ? -11.092 -5.073 15.360 1.00 72.81 125 ILE A N 1
ATOM 1061 C CA . ILE A 1 125 ? -10.066 -5.236 14.327 1.00 72.81 125 ILE A CA 1
ATOM 1062 C C . ILE A 1 125 ? -9.220 -3.958 14.273 1.00 72.81 125 ILE A C 1
ATOM 1064 O O . ILE A 1 125 ? -9.766 -2.851 14.244 1.00 72.81 125 ILE A O 1
ATOM 1068 N N . THR A 1 126 ? -7.896 -4.112 14.339 1.00 67.88 126 THR A N 1
ATOM 1069 C CA . THR A 1 126 ? -6.981 -2.973 14.221 1.00 67.88 126 THR A CA 1
ATOM 1070 C C . THR A 1 126 ? -6.934 -2.513 12.775 1.00 67.88 126 THR A C 1
ATOM 1072 O O . THR A 1 126 ? -7.065 -3.311 11.850 1.00 67.88 126 THR A O 1
ATOM 1075 N N . GLU A 1 127 ? -6.731 -1.214 12.583 1.00 64.94 127 GLU A N 1
ATOM 1076 C CA . GLU A 1 127 ? -6.557 -0.668 11.249 1.00 64.94 127 GLU A CA 1
ATOM 1077 C C . GLU A 1 127 ? -5.321 -1.269 10.577 1.00 64.94 127 GLU A C 1
ATOM 1079 O O . GLU A 1 127 ? -4.233 -1.277 11.160 1.00 64.94 127 GLU A O 1
ATOM 1084 N N . LEU A 1 128 ? -5.495 -1.794 9.360 1.00 68.69 128 LEU A N 1
ATOM 1085 C CA . LEU A 1 128 ? -4.374 -2.261 8.551 1.00 68.69 128 LEU A CA 1
ATOM 1086 C C . LEU A 1 128 ? -3.434 -1.087 8.267 1.00 68.69 128 LEU A C 1
ATOM 1088 O O . LEU A 1 128 ? -3.863 0.061 8.164 1.00 68.69 128 LEU A O 1
ATOM 1092 N N . ALA A 1 129 ? -2.147 -1.383 8.073 1.00 65.19 129 ALA A N 1
ATOM 1093 C CA . ALA A 1 129 ? -1.138 -0.371 7.758 1.00 65.19 129 ALA A CA 1
ATOM 1094 C C . ALA A 1 129 ? -1.403 0.380 6.431 1.00 65.19 129 ALA A C 1
ATOM 1096 O O . ALA A 1 129 ? -0.684 1.329 6.125 1.00 65.19 129 ALA A O 1
ATOM 1097 N N . GLY A 1 130 ? -2.416 -0.025 5.650 1.00 74.12 130 GLY A N 1
ATOM 1098 C CA . GLY A 1 130 ? -2.861 0.663 4.441 1.00 74.12 130 GLY A CA 1
ATOM 1099 C C . GLY A 1 130 ? -1.707 0.897 3.473 1.00 74.12 130 GLY A C 1
ATOM 1100 O O . GLY A 1 130 ? -0.900 0.004 3.206 1.00 74.12 130 GLY A O 1
ATOM 1101 N N . ILE A 1 131 ? -1.573 2.134 2.999 1.00 79.88 131 ILE A N 1
ATOM 1102 C CA . ILE A 1 131 ? -0.522 2.524 2.053 1.00 79.88 131 ILE A CA 1
ATOM 1103 C C . ILE A 1 131 ? 0.903 2.433 2.641 1.00 79.88 131 ILE A C 1
ATOM 1105 O O . ILE A 1 131 ? 1.874 2.303 1.888 1.00 79.88 131 ILE A O 1
ATOM 1109 N N . LYS A 1 132 ? 1.060 2.451 3.974 1.00 75.50 132 LYS A N 1
ATOM 1110 C CA . LYS A 1 132 ? 2.367 2.330 4.651 1.00 75.50 132 LYS A CA 1
ATOM 1111 C C . LYS A 1 132 ? 2.933 0.918 4.620 1.00 75.50 132 LYS A C 1
ATOM 1113 O O . LYS A 1 132 ? 4.132 0.759 4.842 1.00 75.50 132 LYS A O 1
ATOM 1118 N N . TYR A 1 133 ? 2.107 -0.086 4.325 1.00 73.94 133 TYR A N 1
ATOM 1119 C CA . TYR A 1 133 ? 2.574 -1.458 4.140 1.00 73.94 133 TYR A CA 1
ATOM 1120 C C . TYR A 1 133 ? 3.588 -1.568 2.992 1.00 73.94 133 TYR A C 1
ATOM 1122 O O . TYR A 1 133 ? 4.578 -2.292 3.094 1.00 73.94 133 TYR A O 1
ATOM 1130 N N . TYR A 1 134 ? 3.381 -0.820 1.906 1.00 69.06 134 TYR A N 1
ATOM 1131 C CA . TYR A 1 134 ? 4.262 -0.887 0.748 1.00 69.06 134 TYR A CA 1
ATOM 1132 C C . TYR A 1 134 ? 5.645 -0.318 1.092 1.00 69.06 134 TYR A C 1
ATOM 1134 O O . TYR A 1 134 ? 5.808 0.888 1.246 1.00 69.06 134 TYR A O 1
ATOM 1142 N N . SER A 1 135 ? 6.669 -1.163 1.198 1.00 57.38 135 SER A N 1
ATOM 1143 C CA . SER A 1 135 ? 8.047 -0.717 1.440 1.00 57.38 135 SER A CA 1
ATOM 1144 C C . SER A 1 135 ? 8.611 0.002 0.207 1.00 57.38 135 SER A C 1
ATOM 1146 O O . SER A 1 135 ? 8.496 -0.508 -0.902 1.00 57.38 135 SER A O 1
ATOM 1148 N N . SER A 1 136 ? 9.219 1.180 0.383 1.00 59.62 136 SER A N 1
ATOM 1149 C CA . SER A 1 136 ? 9.863 1.951 -0.698 1.00 59.62 136 SER A CA 1
ATOM 1150 C C . SER A 1 136 ? 11.381 1.978 -0.586 1.00 59.62 136 SER A C 1
ATOM 1152 O O . SER A 1 136 ? 12.008 3.007 -0.822 1.00 59.62 136 SER A O 1
ATOM 1154 N N . LYS A 1 137 ? 11.986 0.841 -0.218 1.00 56.81 137 LYS A N 1
ATOM 1155 C CA . LYS A 1 137 ? 13.443 0.750 -0.032 1.00 56.81 137 LYS A CA 1
ATOM 1156 C C . LYS A 1 137 ? 14.249 1.187 -1.266 1.00 56.81 137 LYS A C 1
ATOM 1158 O O . LYS A 1 137 ? 15.355 1.676 -1.081 1.00 56.81 137 LYS A O 1
ATOM 1163 N N . ASP A 1 138 ? 13.654 1.137 -2.460 1.00 60.06 138 ASP A N 1
ATOM 1164 C CA . ASP A 1 138 ? 14.340 1.409 -3.730 1.00 60.06 138 ASP A CA 1
ATOM 1165 C C . ASP A 1 138 ? 13.705 2.552 -4.553 1.00 60.06 138 ASP A C 1
ATOM 1167 O O . ASP A 1 138 ? 13.826 2.587 -5.779 1.00 60.06 138 ASP A O 1
ATOM 1171 N N . PHE A 1 139 ? 12.982 3.491 -3.924 1.00 70.06 139 PHE A N 1
ATOM 1172 C CA . PHE A 1 139 ? 12.434 4.636 -4.663 1.00 70.06 139 PHE A CA 1
ATOM 1173 C C . PHE A 1 139 ? 13.521 5.670 -4.994 1.00 70.06 139 PHE A C 1
ATOM 1175 O O . PHE A 1 139 ? 14.013 6.383 -4.120 1.00 70.06 139 PHE A O 1
ATOM 1182 N N . PHE A 1 140 ? 13.844 5.793 -6.282 1.00 73.75 140 PHE A N 1
ATOM 1183 C CA . PHE A 1 140 ? 14.702 6.852 -6.806 1.00 73.75 140 PHE A CA 1
ATOM 1184 C C . PHE A 1 140 ? 13.864 8.059 -7.231 1.00 73.75 140 PHE A C 1
ATOM 1186 O O . PHE A 1 140 ? 13.127 8.000 -8.216 1.00 73.75 140 PHE A O 1
ATOM 1193 N N . MET A 1 141 ? 14.003 9.172 -6.507 1.00 79.62 141 MET A N 1
ATOM 1194 C CA . MET A 1 141 ? 13.420 10.446 -6.923 1.00 79.62 141 MET A CA 1
ATOM 1195 C C . MET A 1 141 ? 14.377 11.163 -7.878 1.00 79.62 141 MET A C 1
ATOM 1197 O O . MET A 1 141 ? 15.389 11.719 -7.457 1.00 79.62 141 MET A O 1
ATOM 1201 N N . PHE A 1 142 ? 14.037 11.161 -9.163 1.00 84.25 142 PHE A N 1
ATOM 1202 C CA . PHE A 1 142 ? 14.711 11.956 -10.191 1.00 84.25 142 PHE A CA 1
ATOM 1203 C C . PHE A 1 142 ? 14.010 13.300 -10.391 1.00 84.25 142 PHE A C 1
ATOM 1205 O O . PHE A 1 142 ? 12.827 13.414 -10.073 1.00 84.25 142 PHE A O 1
ATOM 1212 N N . ASN A 1 143 ? 14.684 14.302 -10.961 1.00 81.56 143 ASN A N 1
ATOM 1213 C CA . ASN A 1 143 ? 14.092 15.623 -11.208 1.00 81.56 143 ASN A CA 1
ATOM 1214 C C . ASN A 1 143 ? 12.848 15.518 -12.107 1.00 81.56 143 ASN A C 1
ATOM 1216 O O . ASN A 1 143 ? 11.820 16.136 -11.825 1.00 81.56 143 ASN A O 1
ATOM 1220 N N . SER A 1 144 ? 12.903 14.677 -13.144 1.00 81.62 144 SER A N 1
ATOM 1221 C CA . SER A 1 144 ? 11.773 14.375 -14.035 1.00 81.62 144 SER A CA 1
ATOM 1222 C C . SER A 1 144 ? 10.557 13.807 -13.290 1.00 81.62 144 SER A C 1
ATOM 1224 O O . SER A 1 144 ? 9.411 14.181 -13.560 1.00 81.62 144 SER A O 1
ATOM 1226 N N . THR A 1 145 ? 10.796 12.950 -12.298 1.00 85.81 145 THR A N 1
ATOM 1227 C CA . THR A 1 145 ? 9.747 12.374 -11.443 1.00 85.81 145 THR A CA 1
ATOM 1228 C C . THR A 1 145 ? 9.287 13.366 -10.370 1.00 85.81 145 THR A C 1
ATOM 1230 O O . THR A 1 145 ? 8.100 13.420 -10.045 1.00 85.81 145 THR A O 1
ATOM 1233 N N . GLU A 1 146 ? 10.190 14.209 -9.865 1.00 89.38 146 GLU A N 1
ATOM 1234 C CA . GLU A 1 146 ? 9.927 15.180 -8.803 1.00 89.38 146 GLU A CA 1
ATOM 1235 C C . GLU A 1 146 ? 8.925 16.255 -9.244 1.00 89.38 146 GLU A C 1
ATOM 1237 O O . GLU A 1 146 ? 8.053 16.639 -8.464 1.00 89.38 146 GLU A O 1
ATOM 1242 N N . VAL A 1 147 ? 8.981 16.703 -10.503 1.00 91.06 147 VAL A N 1
ATOM 1243 C CA . VAL A 1 147 ? 7.986 17.642 -11.055 1.00 91.06 147 VAL A CA 1
ATOM 1244 C C . VAL A 1 147 ? 6.579 17.039 -10.990 1.00 91.06 147 VAL A C 1
ATOM 1246 O O . VAL A 1 147 ? 5.642 17.680 -10.507 1.00 91.06 147 VAL A O 1
ATOM 1249 N N . SER A 1 148 ? 6.435 15.781 -11.418 1.00 93.25 148 SER A N 1
ATOM 1250 C CA . SER A 1 148 ? 5.159 15.054 -11.381 1.00 93.25 148 SER A CA 1
ATOM 1251 C C . SER A 1 148 ? 4.688 14.821 -9.945 1.00 93.25 148 SER A C 1
ATOM 1253 O O . SER A 1 148 ? 3.514 15.032 -9.633 1.00 93.25 148 SER A O 1
ATOM 1255 N N . TYR A 1 149 ? 5.612 14.452 -9.054 1.00 93.44 149 TYR A N 1
ATOM 1256 C CA . TYR A 1 149 ? 5.364 14.284 -7.624 1.00 93.44 149 TYR A CA 1
ATOM 1257 C C . TYR A 1 149 ? 4.845 15.573 -6.975 1.00 93.44 149 TYR A C 1
ATOM 1259 O O . TYR A 1 149 ? 3.810 15.551 -6.307 1.00 93.44 149 TYR A O 1
ATOM 1267 N N . LYS A 1 150 ? 5.524 16.708 -7.192 1.00 93.62 150 LYS A N 1
ATOM 1268 C CA . LYS A 1 150 ? 5.136 18.015 -6.638 1.00 93.62 150 LYS A CA 1
ATOM 1269 C C . LYS A 1 150 ? 3.756 18.428 -7.137 1.00 93.62 1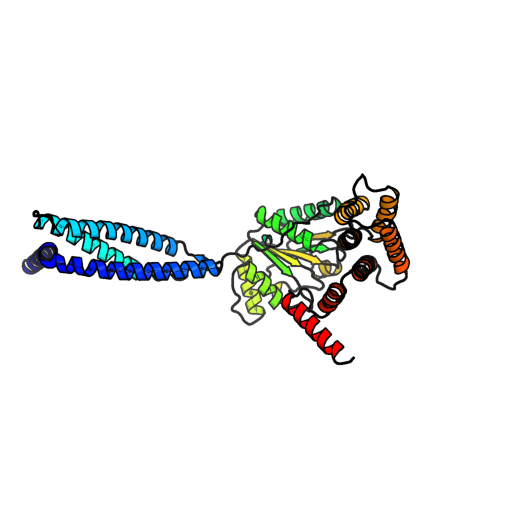50 LYS A C 1
ATOM 1271 O O . LYS A 1 150 ? 2.901 18.776 -6.326 1.00 93.62 150 LYS A O 1
ATOM 1276 N N . LYS A 1 151 ? 3.495 18.281 -8.440 1.00 94.75 151 LYS A N 1
ATOM 1277 C CA . LYS A 1 151 ? 2.185 18.583 -9.033 1.00 94.75 151 LYS A CA 1
ATOM 1278 C C . LYS A 1 151 ? 1.070 17.710 -8.446 1.00 94.75 151 LYS A C 1
ATOM 1280 O O . LYS A 1 151 ? -0.000 18.226 -8.119 1.00 94.75 151 LYS A O 1
ATOM 1285 N N . LEU A 1 152 ? 1.311 16.407 -8.267 1.00 95.25 152 LEU A N 1
ATOM 1286 C CA . LEU A 1 152 ? 0.371 15.496 -7.598 1.00 95.25 152 LEU A CA 1
ATOM 1287 C C . LEU A 1 152 ? 0.106 15.946 -6.160 1.00 95.25 152 LEU A C 1
ATOM 1289 O O . LEU A 1 152 ? -1.046 16.081 -5.750 1.00 95.25 152 LEU A O 1
ATOM 1293 N N . GLN A 1 153 ? 1.169 16.223 -5.408 1.00 93.19 153 GLN A N 1
ATOM 1294 C CA . GLN A 1 153 ? 1.078 16.627 -4.012 1.00 93.19 153 GLN A CA 1
ATOM 1295 C C . GLN A 1 153 ? 0.302 17.941 -3.844 1.00 93.19 153 GLN A C 1
ATOM 1297 O O . GLN A 1 153 ? -0.539 18.042 -2.953 1.00 93.19 153 GLN A O 1
ATOM 1302 N N . GLU A 1 154 ? 0.552 18.938 -4.691 1.00 94.25 154 GLU A N 1
ATOM 1303 C CA . GLU A 1 154 ? -0.183 20.208 -4.695 1.00 94.25 154 GLU A CA 1
ATOM 1304 C C . GLU A 1 154 ? -1.656 20.013 -5.061 1.00 94.25 154 GLU A C 1
ATOM 1306 O O . GLU A 1 154 ? -2.535 20.531 -4.370 1.00 94.25 154 GLU A O 1
ATOM 1311 N N . THR A 1 155 ? -1.939 19.211 -6.092 1.00 93.75 155 THR A N 1
ATOM 1312 C CA . THR A 1 155 ? -3.314 18.914 -6.527 1.00 93.75 155 THR A CA 1
ATOM 1313 C C . THR A 1 155 ? -4.121 18.282 -5.388 1.00 93.75 155 THR A C 1
ATOM 1315 O O . THR A 1 155 ? -5.247 18.718 -5.118 1.00 93.75 155 THR A O 1
ATOM 1318 N N . LEU A 1 156 ? -3.520 17.312 -4.685 1.00 93.25 156 LEU A N 1
ATOM 1319 C CA . LEU A 1 156 ? -4.107 16.631 -3.530 1.00 93.25 156 LEU A CA 1
ATOM 1320 C C . LEU A 1 156 ? -4.295 17.566 -2.330 1.00 93.25 156 LEU A C 1
ATOM 1322 O O . LEU A 1 156 ? -5.376 17.583 -1.744 1.00 93.25 156 LEU A O 1
ATOM 1326 N N . LYS A 1 157 ? -3.282 18.372 -1.980 1.00 91.81 157 LYS A N 1
ATOM 1327 C CA . LYS A 1 157 ? -3.359 19.345 -0.872 1.00 91.81 157 LYS A CA 1
ATOM 1328 C C . LYS A 1 157 ? -4.469 20.365 -1.084 1.00 91.81 157 LYS A C 1
ATOM 1330 O O . LYS A 1 157 ? -5.246 20.627 -0.172 1.00 91.81 157 LYS A O 1
ATOM 1335 N N . ASN A 1 158 ? -4.556 20.910 -2.293 1.00 89.12 158 ASN A N 1
ATOM 1336 C CA . ASN A 1 158 ? -5.526 21.948 -2.624 1.00 89.12 158 ASN A CA 1
ATOM 1337 C C . ASN A 1 158 ? -6.940 21.386 -2.838 1.00 89.12 158 ASN A C 1
ATOM 1339 O O . ASN A 1 158 ? -7.880 22.166 -2.989 1.00 89.12 158 ASN A O 1
ATOM 1343 N N . LYS A 1 159 ? -7.100 20.050 -2.880 1.00 86.12 159 LYS A N 1
ATOM 1344 C CA . LYS A 1 159 ? -8.358 19.360 -3.222 1.00 86.12 159 LYS A CA 1
ATOM 1345 C C . LYS A 1 159 ? -9.025 20.023 -4.433 1.00 86.12 159 LYS A C 1
ATOM 1347 O O . LYS A 1 159 ? -10.194 20.420 -4.390 1.00 86.12 159 LYS A O 1
ATOM 1352 N N . SER A 1 160 ? -8.196 20.246 -5.456 1.00 82.62 160 SER A N 1
ATOM 1353 C CA . SER A 1 160 ? -8.533 20.992 -6.677 1.00 82.62 160 SER A CA 1
ATOM 1354 C C . SER A 1 160 ? -9.170 20.111 -7.752 1.00 82.62 160 SER A C 1
ATOM 1356 O O . SER A 1 160 ? -9.801 20.626 -8.666 1.00 82.62 160 SER A O 1
ATOM 1358 N N . ALA A 1 161 ? -9.041 18.792 -7.607 1.00 86.94 161 ALA A N 1
ATOM 1359 C CA . ALA A 1 161 ? -9.661 17.776 -8.441 1.00 86.94 161 ALA A CA 1
ATOM 1360 C C . ALA A 1 161 ? -10.167 16.630 -7.552 1.00 86.94 161 ALA A C 1
ATOM 1362 O O . ALA A 1 161 ? -9.494 16.252 -6.590 1.00 86.94 161 ALA A O 1
ATOM 1363 N N . SER A 1 162 ? -11.332 16.088 -7.892 1.00 91.50 162 SER A N 1
ATOM 1364 C CA . SER A 1 162 ? -11.905 14.867 -7.315 1.00 91.50 162 SER A CA 1
ATOM 1365 C C . SER A 1 162 ? -11.366 13.612 -8.000 1.00 91.50 162 SER A C 1
ATOM 1367 O O . SER A 1 162 ? -11.272 12.575 -7.355 1.00 91.50 162 SER A O 1
ATOM 1369 N N . ILE A 1 163 ? -10.997 13.691 -9.284 1.00 95.31 163 ILE A N 1
ATOM 1370 C CA . ILE A 1 163 ? -10.367 12.598 -10.036 1.00 95.31 163 ILE A CA 1
ATOM 1371 C C . ILE A 1 163 ? -9.084 13.102 -10.700 1.00 95.31 163 ILE A C 1
ATOM 1373 O O . ILE A 1 163 ? -9.103 14.025 -11.523 1.00 95.31 163 ILE A O 1
ATOM 1377 N N . ILE A 1 164 ? -7.971 12.455 -10.372 1.00 97.19 164 ILE A N 1
ATOM 1378 C CA . ILE A 1 164 ? -6.630 12.755 -10.867 1.00 97.19 164 ILE A CA 1
ATOM 1379 C C . ILE A 1 164 ? -6.110 11.537 -11.629 1.00 97.19 164 ILE A C 1
ATOM 1381 O O . ILE A 1 164 ? -6.128 10.427 -11.106 1.00 97.19 164 ILE A O 1
ATOM 1385 N N . GLY A 1 165 ? -5.620 11.741 -12.848 1.00 97.56 165 GLY A N 1
ATOM 1386 C CA . GLY A 1 165 ? -4.993 10.700 -13.656 1.00 97.56 165 GLY A CA 1
ATOM 1387 C C . GLY A 1 165 ? -3.478 10.843 -13.703 1.00 97.56 165 GLY A C 1
ATOM 1388 O O . GLY A 1 165 ? -2.977 11.855 -14.189 1.00 97.56 165 GLY A O 1
ATOM 1389 N N . LEU A 1 166 ? -2.751 9.822 -13.252 1.00 97.88 166 LEU A N 1
ATOM 1390 C CA . LEU A 1 166 ? -1.314 9.665 -13.464 1.00 97.88 166 LEU A CA 1
ATOM 1391 C C . LEU A 1 166 ? -1.075 8.769 -14.685 1.00 97.88 166 LEU A C 1
ATOM 1393 O O . LEU A 1 166 ? -1.295 7.556 -14.640 1.00 97.88 166 LEU A O 1
ATOM 1397 N N . VAL A 1 167 ? -0.622 9.371 -15.781 1.00 95.94 167 VAL A N 1
ATOM 1398 C CA . VAL A 1 167 ? -0.514 8.722 -17.095 1.00 95.94 167 VAL A CA 1
ATOM 1399 C C . VAL A 1 167 ? 0.943 8.535 -17.486 1.00 95.94 167 VAL A C 1
ATOM 1401 O O . VAL A 1 167 ? 1.772 9.393 -17.216 1.00 95.94 167 VAL A O 1
ATOM 1404 N N . GLY A 1 168 ? 1.265 7.431 -18.152 1.00 90.25 168 GLY A N 1
ATOM 1405 C CA . GLY A 1 168 ? 2.593 7.218 -18.726 1.00 90.25 168 GLY A CA 1
ATOM 1406 C C . GLY A 1 168 ? 2.815 5.778 -19.172 1.00 90.25 168 GLY A C 1
ATOM 1407 O O . GLY A 1 168 ? 2.069 4.873 -18.795 1.00 90.25 168 GLY A O 1
ATOM 1408 N N . LEU A 1 169 ? 3.877 5.537 -19.936 1.00 86.69 169 LEU A N 1
ATOM 1409 C CA . LEU A 1 169 ? 4.241 4.207 -20.432 1.00 86.69 169 LEU A CA 1
ATOM 1410 C C . LEU A 1 169 ? 4.398 3.167 -19.302 1.00 86.69 169 LEU A C 1
ATOM 1412 O O . LEU A 1 169 ? 4.633 3.487 -18.128 1.00 86.69 169 LEU A O 1
ATOM 1416 N N . GLY A 1 170 ? 4.215 1.890 -19.644 1.00 83.50 170 GLY A N 1
ATOM 1417 C CA . GLY A 1 170 ? 4.463 0.781 -18.718 1.00 83.50 170 GLY A CA 1
ATOM 1418 C C . GLY A 1 170 ? 5.932 0.757 -18.295 1.00 83.50 170 GLY A C 1
ATOM 1419 O O . GLY A 1 170 ? 6.798 0.933 -19.139 1.00 83.50 170 GLY A O 1
ATOM 1420 N N . GLY A 1 171 ? 6.217 0.568 -17.001 1.00 81.25 171 GLY A N 1
ATOM 1421 C CA . GLY A 1 171 ? 7.597 0.521 -16.494 1.00 81.25 171 GLY A CA 1
ATOM 1422 C C . GLY A 1 171 ? 8.222 1.861 -16.081 1.00 81.25 171 GLY A C 1
ATOM 1423 O O . GLY A 1 171 ? 9.377 1.878 -15.664 1.00 81.25 171 GLY A O 1
ATOM 1424 N N . LEU A 1 172 ? 7.473 2.971 -16.149 1.00 88.50 172 LEU A N 1
ATOM 1425 C CA . LEU A 1 172 ? 7.923 4.297 -15.687 1.00 88.50 172 LEU A CA 1
ATOM 1426 C C . LEU A 1 172 ? 7.898 4.497 -14.163 1.00 88.50 172 LEU A C 1
ATOM 1428 O O . LEU A 1 172 ? 8.388 5.506 -13.676 1.00 88.50 172 LEU A O 1
ATOM 1432 N N . GLY A 1 173 ? 7.298 3.577 -13.404 1.00 89.12 173 GLY A N 1
ATOM 1433 C CA . GLY A 1 173 ? 7.175 3.720 -11.948 1.00 89.12 173 GLY A CA 1
ATOM 1434 C C . GLY A 1 173 ? 5.945 4.504 -11.476 1.00 89.12 173 GLY A C 1
ATOM 1435 O O . GLY A 1 173 ? 5.951 5.025 -10.368 1.00 89.12 173 GLY A O 1
ATOM 1436 N N . LYS A 1 174 ? 4.864 4.565 -12.273 1.00 93.06 174 LYS A N 1
ATOM 1437 C CA . LYS A 1 174 ? 3.587 5.196 -11.872 1.00 93.06 174 LYS A CA 1
ATOM 1438 C C . LYS A 1 174 ? 3.043 4.641 -10.555 1.00 93.06 174 LYS A C 1
ATOM 1440 O O . LYS A 1 174 ? 2.749 5.411 -9.650 1.00 93.06 174 LYS A O 1
ATOM 1445 N N . THR A 1 175 ? 2.968 3.314 -10.446 1.00 92.19 175 THR A N 1
ATOM 1446 C CA . THR A 1 175 ? 2.568 2.591 -9.232 1.00 92.19 175 THR A CA 1
ATOM 1447 C C . THR A 1 175 ? 3.431 3.005 -8.040 1.00 92.19 175 THR A C 1
ATOM 1449 O O . THR A 1 175 ? 2.917 3.315 -6.968 1.00 92.19 175 THR A O 1
ATOM 1452 N N . THR A 1 176 ? 4.752 3.081 -8.230 1.00 91.44 176 THR A N 1
ATOM 1453 C CA . THR A 1 176 ? 5.698 3.509 -7.191 1.00 91.44 176 THR A CA 1
ATOM 1454 C C . THR A 1 176 ? 5.455 4.959 -6.775 1.00 91.44 176 THR A C 1
ATOM 1456 O O . THR A 1 176 ? 5.362 5.250 -5.587 1.00 91.44 176 THR A O 1
ATOM 1459 N N . LEU A 1 177 ? 5.272 5.865 -7.738 1.00 93.19 177 LEU A N 1
ATOM 1460 C CA . LEU A 1 177 ? 4.999 7.274 -7.471 1.00 93.19 177 LEU A CA 1
ATOM 1461 C C . LEU A 1 177 ? 3.665 7.473 -6.735 1.00 93.19 177 LEU A C 1
ATOM 1463 O O . LEU A 1 177 ? 3.599 8.247 -5.781 1.00 93.19 177 LEU A O 1
ATOM 1467 N N . ALA A 1 178 ? 2.615 6.754 -7.136 1.00 94.75 178 ALA A N 1
ATOM 1468 C CA . ALA A 1 178 ? 1.316 6.796 -6.473 1.00 94.75 178 ALA A CA 1
ATOM 1469 C C . ALA A 1 178 ? 1.404 6.300 -5.019 1.00 94.75 178 ALA A C 1
ATOM 1471 O O . ALA A 1 178 ? 0.826 6.928 -4.130 1.00 94.75 178 ALA A O 1
ATOM 1472 N N . LYS A 1 179 ? 2.189 5.244 -4.753 1.00 92.50 179 LYS A N 1
ATOM 1473 C CA . LYS A 1 179 ? 2.476 4.767 -3.389 1.00 92.50 179 LYS A CA 1
ATOM 1474 C C . LYS A 1 179 ? 3.164 5.839 -2.543 1.00 92.50 179 LYS A C 1
ATOM 1476 O O . LYS A 1 179 ? 2.705 6.114 -1.436 1.00 92.50 179 LYS A O 1
ATOM 1481 N N . GLU A 1 180 ? 4.210 6.483 -3.059 1.00 91.75 180 GLU A N 1
ATOM 1482 C CA . GLU A 1 180 ? 4.937 7.525 -2.317 1.00 91.75 180 GLU A CA 1
ATOM 1483 C C . GLU A 1 180 ? 4.074 8.758 -2.033 1.00 91.75 180 GLU A C 1
ATOM 1485 O O . GLU A 1 180 ? 4.061 9.272 -0.912 1.00 91.75 180 GLU A O 1
ATOM 1490 N N . VAL A 1 181 ? 3.297 9.209 -3.020 1.00 93.06 181 VAL A N 1
ATOM 1491 C CA . VAL A 1 181 ? 2.356 10.322 -2.839 1.00 93.06 181 VAL A CA 1
ATOM 1492 C C . VAL A 1 181 ? 1.259 9.955 -1.837 1.00 93.06 181 VAL A C 1
ATOM 1494 O O . VAL A 1 181 ? 0.932 10.769 -0.973 1.00 93.06 181 VAL A O 1
ATOM 1497 N N . GLY A 1 182 ? 0.724 8.733 -1.905 1.00 93.50 182 GLY A N 1
ATOM 1498 C CA . GLY A 1 182 ? -0.278 8.229 -0.968 1.00 93.50 182 GLY A CA 1
ATOM 1499 C C . GLY A 1 182 ? 0.228 8.206 0.475 1.00 93.50 182 GLY A C 1
ATOM 1500 O O . GLY A 1 182 ? -0.423 8.765 1.359 1.00 93.50 182 GLY A O 1
ATOM 1501 N N . LYS A 1 183 ? 1.430 7.664 0.713 1.00 90.88 183 LYS A N 1
ATOM 1502 C CA . LYS A 1 183 ? 2.086 7.703 2.034 1.00 90.88 183 LYS A CA 1
ATOM 1503 C C . LYS A 1 183 ? 2.256 9.125 2.535 1.00 90.88 183 LYS A C 1
ATOM 1505 O O . LYS A 1 183 ? 1.910 9.430 3.674 1.00 90.88 183 LYS A O 1
ATOM 1510 N N . LYS A 1 184 ? 2.748 10.021 1.673 1.00 90.44 184 LYS A N 1
ATOM 1511 C CA . LYS A 1 184 ? 2.946 11.420 2.049 1.00 90.44 184 LYS A CA 1
ATOM 1512 C C . LYS A 1 184 ? 1.629 12.100 2.407 1.00 90.44 184 LYS A C 1
ATOM 1514 O O . LYS A 1 184 ? 1.605 12.906 3.337 1.00 90.44 184 LYS A O 1
ATOM 1519 N N . ALA A 1 185 ? 0.555 11.794 1.682 1.00 92.44 185 ALA A N 1
ATOM 1520 C CA . ALA A 1 185 ? -0.771 12.333 1.946 1.00 92.44 185 ALA A CA 1
ATOM 1521 C C . ALA A 1 185 ? -1.327 11.868 3.297 1.00 92.44 185 ALA A C 1
ATOM 1523 O O . ALA A 1 185 ? -1.913 12.682 4.015 1.00 92.44 185 ALA A O 1
ATOM 1524 N N . GLU A 1 186 ? -1.086 10.612 3.668 1.00 90.00 186 GLU A N 1
ATOM 1525 C CA . GLU A 1 186 ? -1.451 10.071 4.978 1.00 90.00 186 GLU A CA 1
ATOM 1526 C C . GLU A 1 186 ? -0.604 10.676 6.110 1.00 90.00 186 GLU A C 1
ATOM 1528 O O . GLU A 1 186 ? -1.145 11.146 7.110 1.00 90.00 186 GLU A O 1
ATOM 1533 N N . ASP A 1 187 ? 0.720 10.755 5.939 1.00 89.81 187 ASP A N 1
ATOM 1534 C CA . ASP A 1 187 ? 1.635 11.328 6.937 1.00 89.81 187 ASP A CA 1
ATOM 1535 C C . ASP A 1 187 ? 1.360 12.810 7.206 1.00 89.81 187 ASP A C 1
ATOM 1537 O O . ASP A 1 187 ? 1.427 13.274 8.346 1.00 89.81 187 ASP A O 1
ATOM 1541 N N . MET A 1 188 ? 1.023 13.560 6.155 1.00 90.62 188 MET A N 1
ATOM 1542 C CA . MET A 1 188 ? 0.621 14.964 6.253 1.00 90.62 188 MET A CA 1
ATOM 1543 C C . MET A 1 188 ? -0.837 15.143 6.691 1.00 90.62 188 MET A C 1
ATOM 1545 O O . MET A 1 188 ? -1.268 16.284 6.845 1.00 90.62 188 MET A O 1
ATOM 1549 N N . LYS A 1 189 ? -1.593 14.051 6.881 1.00 91.69 189 LYS A N 1
ATOM 1550 C CA . LYS A 1 189 ? -3.025 14.059 7.219 1.00 91.69 189 LYS A CA 1
ATOM 1551 C C . LYS A 1 189 ? -3.858 14.921 6.261 1.00 91.69 189 LYS A C 1
ATOM 1553 O O . LYS A 1 189 ? -4.781 15.615 6.681 1.00 91.69 189 LYS A O 1
ATOM 1558 N N . ILE A 1 190 ? -3.522 14.895 4.968 1.00 92.38 190 ILE A N 1
ATOM 1559 C CA . ILE A 1 190 ? -4.306 15.573 3.917 1.00 92.38 190 ILE A CA 1
ATOM 1560 C C . ILE A 1 190 ? -5.695 14.925 3.807 1.00 92.38 190 ILE A C 1
ATOM 1562 O O . ILE A 1 190 ? -6.703 15.605 3.592 1.00 92.38 190 ILE A O 1
ATOM 1566 N N . PHE A 1 191 ? -5.722 13.604 3.982 1.00 92.06 191 PHE A N 1
ATOM 1567 C CA . PHE A 1 191 ? -6.914 12.776 4.074 1.00 92.06 191 PHE A CA 1
ATOM 1568 C C . PHE A 1 191 ? -6.866 11.992 5.385 1.00 92.06 191 PHE A C 1
ATOM 1570 O O . PHE A 1 191 ? -5.786 11.654 5.872 1.00 92.06 191 PHE A O 1
ATOM 1577 N N . GLU A 1 192 ? -8.032 11.700 5.954 1.00 91.06 192 GLU A N 1
ATOM 1578 C CA . GLU A 1 192 ? -8.141 10.845 7.142 1.00 91.06 192 GLU A CA 1
ATOM 1579 C C . GLU A 1 192 ? -7.771 9.395 6.826 1.00 91.06 192 GLU A C 1
ATOM 1581 O O . GLU A 1 192 ? -7.268 8.683 7.696 1.00 91.06 192 GLU A O 1
ATOM 1586 N N . LYS A 1 193 ? -8.034 8.964 5.586 1.00 91.00 193 LYS A N 1
ATOM 1587 C CA . LYS A 1 193 ? -7.719 7.629 5.079 1.00 91.00 193 LYS A CA 1
ATOM 1588 C C . LYS A 1 193 ? -7.109 7.687 3.686 1.00 91.00 193 LYS A C 1
ATOM 1590 O O . LYS A 1 193 ? -7.527 8.486 2.848 1.00 91.00 193 LYS A O 1
ATOM 1595 N N . VAL A 1 194 ? -6.156 6.799 3.432 1.00 93.81 194 VAL A N 1
ATOM 1596 C CA . VAL A 1 194 ? -5.622 6.524 2.097 1.00 93.81 194 VAL A CA 1
ATOM 1597 C C . VAL A 1 194 ? -5.776 5.034 1.839 1.00 93.81 194 VAL A C 1
ATOM 1599 O O . VAL A 1 194 ? -5.258 4.220 2.600 1.00 93.81 194 VAL A O 1
ATOM 1602 N N . VAL A 1 195 ? -6.508 4.684 0.787 1.00 94.19 195 VAL A N 1
ATOM 1603 C CA . VAL A 1 195 ? -6.778 3.293 0.412 1.00 94.19 195 VAL A CA 1
ATOM 1604 C C . VAL A 1 195 ? -6.257 3.016 -0.988 1.00 94.19 195 VAL A C 1
ATOM 1606 O O . VAL A 1 195 ? -6.257 3.897 -1.848 1.00 94.19 195 VAL A O 1
ATOM 1609 N N . TRP A 1 196 ? -5.809 1.789 -1.209 1.00 94.62 196 TRP A N 1
ATOM 1610 C CA . TRP A 1 196 ? -5.222 1.331 -2.464 1.00 94.62 196 TRP A CA 1
ATOM 1611 C C . TRP A 1 196 ? -6.012 0.158 -3.037 1.00 94.62 196 TRP A C 1
ATOM 1613 O O . TRP A 1 196 ? -6.258 -0.803 -2.320 1.00 94.62 196 TRP A O 1
ATOM 1623 N N . ALA A 1 197 ? -6.349 0.169 -4.319 1.00 94.12 197 ALA A N 1
ATOM 1624 C CA . ALA A 1 197 ? -6.879 -1.012 -4.989 1.00 94.12 197 ALA A CA 1
ATOM 1625 C C . ALA A 1 197 ? -6.258 -1.174 -6.374 1.00 94.12 197 ALA A C 1
ATOM 1627 O O . ALA A 1 197 ? -6.157 -0.210 -7.131 1.00 94.12 197 ALA A O 1
ATOM 1628 N N . THR A 1 198 ? -5.871 -2.397 -6.713 1.00 93.12 198 THR A N 1
ATOM 1629 C CA . THR A 1 198 ? -5.431 -2.750 -8.064 1.00 93.12 198 THR A CA 1
ATOM 1630 C C . THR A 1 198 ? -6.646 -3.127 -8.906 1.00 93.12 198 THR A C 1
ATOM 1632 O O . THR A 1 198 ? -7.500 -3.907 -8.465 1.00 93.12 198 THR A O 1
ATOM 1635 N N . VAL A 1 199 ? -6.742 -2.567 -10.112 1.00 91.69 199 VAL A N 1
ATOM 1636 C CA . VAL A 1 199 ? -7.834 -2.837 -11.054 1.00 91.69 199 VAL A CA 1
ATOM 1637 C C . VAL A 1 199 ? -7.444 -4.002 -11.963 1.00 91.69 199 VAL A C 1
ATOM 1639 O O . VAL A 1 199 ? -6.830 -3.819 -13.008 1.00 91.69 199 VAL A O 1
ATOM 1642 N N . SER A 1 200 ? -7.814 -5.213 -11.544 1.00 81.44 200 SER A N 1
ATOM 1643 C CA . SER A 1 200 ? -7.571 -6.453 -12.292 1.00 81.44 200 SER A CA 1
ATOM 1644 C C . SER A 1 200 ? -8.282 -6.487 -13.648 1.00 81.44 200 SER A C 1
ATOM 1646 O O . SER A 1 200 ? -9.359 -5.903 -13.805 1.00 81.44 200 SER A O 1
ATOM 1648 N N . GLN A 1 201 ? -7.745 -7.272 -14.589 1.00 79.88 201 GLN A N 1
ATOM 1649 C CA . GLN A 1 201 ? -8.439 -7.645 -15.823 1.00 79.88 201 GLN A CA 1
ATOM 1650 C C . GLN A 1 201 ? -8.858 -9.128 -15.824 1.00 79.88 201 GLN A C 1
ATOM 1652 O O . GLN A 1 201 ? -8.030 -9.993 -15.535 1.00 79.88 201 GLN A O 1
ATOM 1657 N N . PRO A 1 202 ? -10.117 -9.454 -16.182 1.00 84.88 202 PRO A N 1
ATOM 1658 C CA . PRO A 1 202 ? -11.216 -8.532 -16.498 1.00 84.88 202 PRO A CA 1
ATOM 1659 C C . PRO A 1 202 ? -11.681 -7.728 -15.270 1.00 84.88 202 PRO A C 1
ATOM 1661 O O . PRO A 1 202 ? -11.486 -8.157 -14.130 1.00 84.88 202 PRO A O 1
ATOM 1664 N N . LEU A 1 203 ? -12.302 -6.565 -15.508 1.00 87.81 203 LEU A N 1
ATOM 1665 C CA . LEU A 1 203 ? -12.785 -5.691 -14.439 1.00 87.81 203 LEU A CA 1
ATOM 1666 C C . LEU A 1 203 ? -13.763 -6.432 -13.521 1.00 87.81 203 LEU A C 1
ATOM 1668 O O . LEU A 1 203 ? -14.809 -6.916 -13.953 1.00 87.81 203 LEU A O 1
ATOM 1672 N N . ASN A 1 204 ? -13.439 -6.460 -12.228 1.00 90.62 204 ASN A N 1
ATOM 1673 C CA . ASN A 1 204 ? -14.286 -7.037 -11.194 1.00 90.62 204 ASN A CA 1
ATOM 1674 C C . ASN A 1 204 ? -14.565 -6.007 -10.093 1.00 90.62 204 ASN A C 1
ATOM 1676 O O . ASN A 1 204 ? -13.730 -5.739 -9.227 1.00 90.62 204 ASN A O 1
ATOM 1680 N N . ILE A 1 205 ? -15.776 -5.445 -10.119 1.00 92.88 205 ILE A N 1
ATOM 1681 C CA . ILE A 1 205 ? -16.225 -4.419 -9.168 1.00 92.88 205 ILE A CA 1
ATOM 1682 C C . ILE A 1 205 ? -16.165 -4.932 -7.726 1.00 92.88 205 ILE A C 1
ATOM 1684 O O . ILE A 1 205 ? -15.750 -4.192 -6.834 1.00 92.88 205 ILE A O 1
ATOM 1688 N N . ARG A 1 206 ? -16.537 -6.196 -7.484 1.00 93.31 206 ARG A N 1
ATOM 1689 C CA . ARG A 1 206 ? -16.539 -6.774 -6.132 1.00 93.31 206 ARG A CA 1
ATOM 1690 C C . ARG A 1 206 ? -15.131 -6.850 -5.565 1.00 93.31 206 ARG A C 1
ATOM 1692 O O . ARG A 1 206 ? -14.923 -6.394 -4.449 1.00 93.31 206 ARG A O 1
ATOM 1699 N N . THR A 1 207 ? -14.173 -7.322 -6.359 1.00 92.25 207 THR A N 1
ATOM 1700 C CA . THR A 1 207 ? -12.766 -7.415 -5.947 1.00 92.25 207 THR A CA 1
ATOM 1701 C C . THR A 1 207 ? -12.178 -6.046 -5.603 1.00 92.25 207 THR A C 1
ATOM 1703 O O . THR A 1 207 ? -11.426 -5.929 -4.639 1.00 92.25 207 THR A O 1
ATOM 1706 N N . ILE A 1 208 ? -12.543 -4.992 -6.341 1.00 94.62 208 ILE A N 1
ATOM 1707 C CA . ILE A 1 208 ? -12.115 -3.620 -6.022 1.00 94.62 208 ILE A CA 1
ATOM 1708 C C . ILE A 1 208 ? -12.765 -3.140 -4.717 1.00 94.62 208 ILE A C 1
ATOM 1710 O O . ILE A 1 208 ? -12.087 -2.570 -3.863 1.00 94.62 208 ILE A O 1
ATOM 1714 N N . GLN A 1 209 ? -14.066 -3.386 -4.536 1.00 95.62 209 GLN A N 1
ATOM 1715 C CA . GLN A 1 209 ? -14.767 -3.045 -3.295 1.00 95.62 209 GLN A CA 1
ATOM 1716 C C . GLN A 1 209 ? -14.153 -3.751 -2.086 1.00 95.62 209 GLN A C 1
ATOM 1718 O O . GLN A 1 209 ? -13.935 -3.098 -1.071 1.00 95.62 209 GLN A O 1
ATOM 1723 N N . ASP A 1 210 ? -13.847 -5.044 -2.192 1.00 92.88 210 ASP A N 1
ATOM 1724 C CA . ASP A 1 210 ? -13.270 -5.831 -1.099 1.00 92.88 210 ASP A CA 1
ATOM 1725 C C . ASP A 1 210 ? -11.900 -5.267 -0.680 1.00 92.88 210 ASP A C 1
ATOM 1727 O O . ASP A 1 210 ? -11.708 -4.950 0.493 1.00 92.88 210 ASP A O 1
ATOM 1731 N N . GLN A 1 211 ? -11.012 -4.973 -1.643 1.00 92.56 211 GLN A N 1
ATOM 1732 C CA . GLN A 1 211 ? -9.716 -4.325 -1.373 1.00 92.56 211 GLN A CA 1
ATOM 1733 C C . GLN A 1 211 ? -9.858 -2.982 -0.633 1.00 92.56 211 GLN A C 1
ATOM 1735 O O . GLN A 1 211 ? -9.079 -2.676 0.276 1.00 92.56 211 GLN A O 1
ATOM 1740 N N . ILE A 1 212 ? -10.847 -2.165 -1.012 1.00 93.50 212 ILE A N 1
ATOM 1741 C CA . ILE A 1 212 ? -11.119 -0.871 -0.366 1.00 93.50 212 ILE A CA 1
ATOM 1742 C C . ILE A 1 212 ? -11.669 -1.079 1.054 1.00 93.50 212 ILE A C 1
ATOM 1744 O O . ILE A 1 212 ? -11.244 -0.409 1.997 1.00 93.50 212 ILE A O 1
ATOM 1748 N N . VAL A 1 213 ? -12.626 -1.991 1.213 1.00 92.50 213 VAL A N 1
ATOM 1749 C CA . VAL A 1 213 ? -13.343 -2.255 2.469 1.00 92.50 213 VAL A CA 1
ATOM 1750 C C . VAL A 1 213 ? -12.408 -2.806 3.542 1.00 92.50 213 VAL A C 1
ATOM 1752 O O . VAL A 1 213 ? -12.488 -2.357 4.692 1.00 92.50 213 VAL A O 1
ATOM 1755 N N . ASP A 1 214 ? -11.477 -3.680 3.160 1.00 88.69 214 ASP A N 1
ATOM 1756 C CA . ASP A 1 214 ? -10.459 -4.239 4.053 1.00 88.69 214 ASP A CA 1
ATOM 1757 C C . ASP A 1 214 ? -9.601 -3.135 4.690 1.00 88.69 214 ASP A C 1
ATOM 1759 O O . ASP A 1 214 ? -9.372 -3.123 5.903 1.00 88.69 214 ASP A O 1
ATOM 1763 N N . GLN A 1 215 ? -9.208 -2.130 3.902 1.00 90.06 215 GLN A N 1
ATOM 1764 C CA . GLN A 1 215 ? -8.418 -0.985 4.377 1.00 90.06 215 GLN A CA 1
ATOM 1765 C C . GLN A 1 215 ? -9.240 0.058 5.145 1.00 90.06 215 GLN A C 1
ATOM 1767 O O . GLN A 1 215 ? -8.691 0.818 5.943 1.00 90.06 215 GLN A O 1
ATOM 1772 N N . LEU A 1 216 ? -10.559 0.098 4.941 1.00 87.69 216 LEU A N 1
ATOM 1773 C CA . LEU A 1 216 ? -11.485 0.924 5.727 1.00 87.69 216 LEU A CA 1
ATOM 1774 C C . LEU A 1 216 ? -11.971 0.233 7.012 1.00 87.69 216 LEU A C 1
ATOM 1776 O O . LEU A 1 216 ? -12.711 0.857 7.787 1.00 87.69 216 LEU A O 1
ATOM 1780 N N . CYS A 1 217 ? -11.553 -1.019 7.223 1.00 83.06 217 CYS A N 1
ATOM 1781 C CA . CYS A 1 217 ? -11.798 -1.851 8.399 1.00 83.06 217 CYS A CA 1
ATOM 1782 C C . CYS A 1 217 ? -13.282 -2.031 8.723 1.00 83.06 217 CYS A C 1
ATOM 1784 O O . CYS A 1 217 ? -13.712 -1.901 9.873 1.00 83.06 217 CYS A O 1
ATOM 1786 N N . PHE A 1 218 ? -14.083 -2.325 7.701 1.00 84.81 218 PHE A N 1
ATOM 1787 C CA . PHE A 1 218 ? -15.487 -2.693 7.877 1.00 84.81 218 PHE A CA 1
ATOM 1788 C C . PHE A 1 218 ? -15.856 -3.882 6.987 1.00 84.81 218 PHE A C 1
ATOM 1790 O O . PHE A 1 218 ? -14.997 -4.450 6.330 1.00 84.81 218 PHE A O 1
ATOM 1797 N N . LYS A 1 219 ? -17.120 -4.313 7.016 1.00 85.31 219 LYS A N 1
ATOM 1798 C CA . LYS A 1 219 ? -17.621 -5.400 6.168 1.00 85.31 219 LYS A CA 1
ATOM 1799 C C . LYS A 1 219 ? -18.845 -4.938 5.396 1.00 85.31 219 LYS A C 1
ATOM 1801 O O . LYS A 1 219 ? -19.694 -4.235 5.948 1.00 85.31 219 LYS A O 1
ATOM 1806 N N . LEU A 1 220 ? -18.939 -5.378 4.148 1.00 89.44 220 LEU A N 1
ATOM 1807 C CA . LEU A 1 220 ? -20.161 -5.306 3.358 1.00 89.44 220 LEU A CA 1
ATOM 1808 C C . LEU A 1 220 ? -20.980 -6.567 3.636 1.00 89.44 220 LEU A C 1
ATOM 1810 O O . LEU A 1 220 ? -20.473 -7.676 3.483 1.00 89.44 220 LEU A O 1
ATOM 1814 N N . ILE A 1 221 ? -22.218 -6.392 4.093 1.00 90.56 221 ILE A N 1
ATOM 1815 C CA . ILE A 1 221 ? -23.129 -7.502 4.435 1.00 90.56 221 ILE A CA 1
ATOM 1816 C C . ILE A 1 221 ? -24.102 -7.744 3.272 1.00 90.56 221 ILE A C 1
ATOM 1818 O O . ILE A 1 221 ? -24.669 -8.820 3.120 1.00 90.56 221 ILE A O 1
ATOM 1822 N N . GLU A 1 222 ? -24.288 -6.731 2.433 1.00 93.00 222 GLU A N 1
ATOM 1823 C CA . GLU A 1 222 ? -25.134 -6.760 1.258 1.00 93.00 222 GLU A CA 1
ATOM 1824 C C . GLU A 1 222 ? -24.566 -7.700 0.182 1.00 93.00 222 GLU A C 1
ATOM 1826 O O . GLU A 1 222 ? -23.391 -7.627 -0.180 1.00 93.00 222 GLU A O 1
ATOM 1831 N N . GLU A 1 223 ? -25.423 -8.558 -0.377 1.00 90.44 223 GLU A N 1
ATOM 1832 C CA . GLU A 1 223 ? -25.042 -9.479 -1.460 1.00 90.44 223 GLU A CA 1
ATOM 1833 C C . GLU A 1 223 ? -25.173 -8.847 -2.853 1.00 90.44 223 GLU A C 1
ATOM 1835 O O . GLU A 1 223 ? -24.427 -9.197 -3.772 1.00 90.44 223 GLU A O 1
ATOM 1840 N N . SER A 1 224 ? -26.117 -7.912 -3.020 1.00 94.69 224 SER A N 1
ATOM 1841 C CA . SER A 1 224 ? -26.347 -7.204 -4.286 1.00 94.69 224 SER A CA 1
ATOM 1842 C C . SER A 1 224 ? -25.266 -6.156 -4.554 1.00 94.69 224 SER A C 1
ATOM 1844 O O . SER A 1 224 ? -24.806 -5.482 -3.633 1.00 94.69 224 SER A O 1
ATOM 1846 N N . GLU A 1 225 ? -24.899 -5.963 -5.821 1.00 92.50 225 GLU A N 1
ATOM 1847 C CA . GLU A 1 225 ? -23.884 -4.968 -6.206 1.00 92.50 225 GLU A CA 1
ATOM 1848 C C . GLU A 1 225 ? -24.304 -3.541 -5.835 1.00 92.50 225 GLU A C 1
ATOM 1850 O O . GLU A 1 225 ? -23.505 -2.782 -5.293 1.00 92.50 225 GLU A O 1
ATOM 1855 N N . ILE A 1 226 ? -25.584 -3.210 -6.033 1.00 95.25 226 ILE A N 1
ATOM 1856 C CA . ILE A 1 226 ? -26.149 -1.897 -5.694 1.00 95.25 226 ILE A CA 1
ATOM 1857 C C . ILE A 1 226 ? -26.090 -1.655 -4.182 1.00 95.25 226 ILE A C 1
ATOM 1859 O O . ILE A 1 226 ? -25.617 -0.608 -3.745 1.00 95.25 226 ILE A O 1
ATOM 1863 N N . GLY A 1 227 ? -26.531 -2.623 -3.370 1.00 96.19 227 GLY A N 1
ATOM 1864 C CA . GLY A 1 227 ? -26.509 -2.487 -1.911 1.00 96.19 227 GLY A CA 1
ATOM 1865 C C . GLY A 1 227 ? -25.087 -2.330 -1.366 1.00 96.19 227 GLY A C 1
ATOM 1866 O O . GLY A 1 227 ? -24.844 -1.492 -0.496 1.00 96.19 227 GLY A O 1
ATOM 1867 N N . ARG A 1 228 ? -24.128 -3.073 -1.932 1.00 96.44 228 ARG A N 1
ATOM 1868 C CA . ARG A 1 228 ? -22.700 -2.949 -1.606 1.00 96.44 228 ARG A CA 1
ATOM 1869 C C . ARG A 1 228 ? -22.157 -1.562 -1.934 1.00 96.44 228 ARG A C 1
ATOM 1871 O O . ARG A 1 228 ? -21.527 -0.937 -1.081 1.00 96.44 228 ARG A O 1
ATOM 1878 N N . ALA A 1 229 ? -22.445 -1.068 -3.136 1.00 96.25 229 ALA A N 1
ATOM 1879 C CA . ALA A 1 229 ? -22.025 0.254 -3.582 1.00 96.25 229 ALA A CA 1
ATOM 1880 C C . ALA A 1 229 ? -22.597 1.367 -2.688 1.00 96.25 229 ALA A C 1
ATOM 1882 O O . ALA A 1 229 ? -21.858 2.238 -2.228 1.00 96.25 229 ALA A O 1
ATOM 1883 N N . GLN A 1 230 ? -23.891 1.303 -2.360 1.00 95.56 230 GLN A N 1
ATOM 1884 C CA . GLN A 1 230 ? -24.547 2.257 -1.460 1.00 95.56 230 GLN A CA 1
ATOM 1885 C C . GLN A 1 230 ? -23.919 2.248 -0.062 1.00 95.56 230 GLN A C 1
ATOM 1887 O O . GLN A 1 230 ? -23.610 3.306 0.489 1.00 95.56 230 GLN A O 1
ATOM 1892 N N . ARG A 1 231 ? -23.677 1.061 0.506 1.00 95.12 231 ARG A N 1
ATOM 1893 C CA . ARG A 1 231 ? -23.052 0.924 1.827 1.00 95.12 231 ARG A CA 1
ATOM 1894 C C . ARG A 1 231 ? -21.639 1.504 1.854 1.00 95.12 231 ARG A C 1
ATOM 1896 O O . ARG A 1 231 ? -21.291 2.200 2.812 1.00 95.12 231 ARG A O 1
ATOM 1903 N N . LEU A 1 232 ? -20.833 1.227 0.827 1.00 95.50 232 LEU A N 1
ATOM 1904 C CA . LEU A 1 232 ? -19.488 1.788 0.708 1.00 95.50 232 LEU A CA 1
ATOM 1905 C C . LEU A 1 232 ? -19.536 3.314 0.547 1.00 95.50 232 LEU A C 1
ATOM 1907 O O . LEU A 1 232 ? -18.793 4.017 1.233 1.00 95.50 232 LEU A O 1
ATOM 1911 N N . SER A 1 233 ? -20.468 3.829 -0.255 1.00 94.38 233 SER A N 1
ATOM 1912 C CA . SER A 1 233 ? -20.663 5.268 -0.454 1.00 94.38 233 SER A CA 1
ATOM 1913 C C . SER A 1 233 ? -20.964 5.994 0.859 1.00 94.38 233 SER A C 1
ATOM 1915 O O . SER A 1 233 ? -20.280 6.956 1.218 1.00 94.38 233 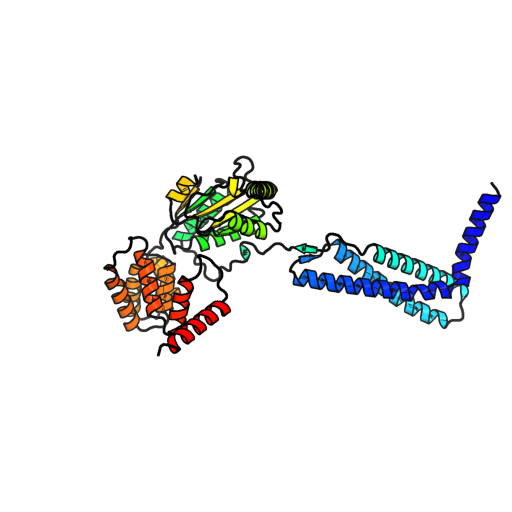SER A O 1
ATOM 1917 N N . GLU A 1 234 ? -21.900 5.474 1.656 1.00 92.25 234 GLU A N 1
ATOM 1918 C CA . GLU A 1 234 ? -22.226 6.024 2.977 1.00 92.25 234 GLU A CA 1
ATOM 1919 C C . GLU A 1 234 ? -21.039 5.977 3.947 1.00 92.25 234 GLU A C 1
ATOM 1921 O O . GLU A 1 234 ? -20.851 6.881 4.764 1.00 92.25 234 GLU A O 1
ATOM 1926 N N . ARG A 1 235 ? -20.198 4.939 3.869 1.00 91.81 235 ARG A N 1
ATOM 1927 C CA . ARG A 1 235 ? -18.983 4.843 4.689 1.00 91.81 235 ARG A CA 1
ATOM 1928 C C . ARG A 1 235 ? -17.933 5.877 4.284 1.00 91.81 235 ARG A C 1
ATOM 1930 O O . ARG A 1 235 ? -17.280 6.437 5.171 1.00 91.81 235 ARG A O 1
ATOM 1937 N N . LEU A 1 236 ? -17.766 6.106 2.985 1.00 92.25 236 LEU A N 1
ATOM 1938 C CA . LEU A 1 236 ? -16.809 7.054 2.418 1.00 92.25 236 LEU A CA 1
ATOM 1939 C C . LEU A 1 236 ? -17.207 8.516 2.675 1.00 92.25 236 LEU A C 1
ATOM 1941 O O . LEU A 1 236 ? -16.331 9.358 2.844 1.00 92.25 236 LEU A O 1
ATOM 1945 N N . ARG A 1 237 ? -18.507 8.813 2.807 1.00 91.12 237 ARG A N 1
ATOM 1946 C CA . ARG A 1 237 ? -19.017 10.153 3.166 1.00 91.12 237 ARG A CA 1
ATOM 1947 C C . ARG A 1 237 ? -18.739 10.585 4.610 1.00 91.12 237 ARG A C 1
ATOM 1949 O O . ARG A 1 237 ? -18.839 11.768 4.915 1.00 91.12 237 ARG A O 1
ATOM 1956 N N . LYS A 1 238 ? -18.389 9.661 5.514 1.00 88.31 238 LYS A N 1
ATOM 1957 C CA . LYS A 1 238 ? -18.165 9.952 6.949 1.00 88.31 238 LYS A CA 1
ATOM 1958 C C . LYS A 1 238 ? -16.789 10.541 7.280 1.00 88.31 238 LYS A C 1
ATOM 1960 O O . LYS A 1 238 ? -16.435 10.599 8.453 1.00 88.31 238 LYS A O 1
ATOM 1965 N N . GLY A 1 239 ? -16.014 10.936 6.278 1.00 87.4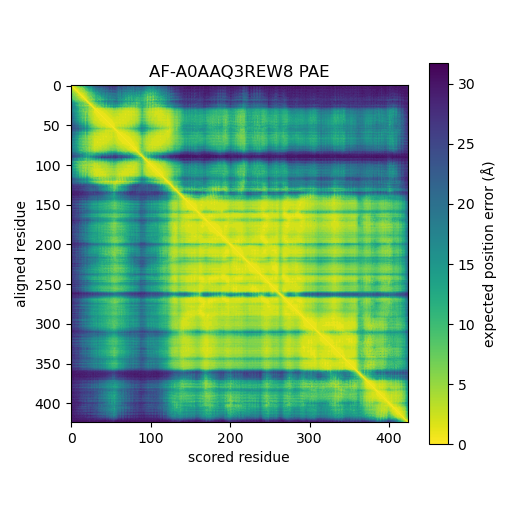4 239 GLY A N 1
ATOM 1966 C CA . GLY A 1 239 ? -14.658 11.437 6.452 1.00 87.44 239 GLY A CA 1
ATOM 1967 C C . GLY A 1 239 ? -14.042 11.838 5.121 1.00 87.44 239 GLY A C 1
ATOM 1968 O O . GLY A 1 239 ? -14.740 11.939 4.112 1.00 87.44 239 GLY A O 1
ATOM 1969 N N . THR A 1 240 ? -12.726 12.046 5.112 1.00 92.12 240 THR A N 1
ATOM 1970 C CA . THR A 1 240 ? -11.991 12.331 3.870 1.00 92.12 240 THR A CA 1
ATOM 1971 C C . THR A 1 240 ? -11.080 11.173 3.486 1.00 92.12 240 THR A C 1
ATOM 1973 O O . THR A 1 240 ? -10.224 10.768 4.271 1.00 92.12 240 THR A O 1
ATOM 1976 N N . THR A 1 241 ? -11.247 10.645 2.273 1.00 93.38 241 THR A N 1
ATOM 1977 C CA . THR A 1 241 ? -10.508 9.471 1.787 1.00 93.38 241 THR A CA 1
ATOM 1978 C C . THR A 1 241 ? -9.848 9.752 0.439 1.00 93.38 241 THR A C 1
ATOM 1980 O O . THR A 1 241 ? -10.501 10.228 -0.491 1.00 93.38 241 THR A O 1
ATOM 1983 N N . LEU A 1 242 ? -8.561 9.430 0.319 1.00 95.75 242 LEU A N 1
ATOM 1984 C CA . LEU A 1 242 ? -7.887 9.283 -0.970 1.00 95.75 242 LEU A CA 1
ATOM 1985 C C . LEU A 1 242 ? -7.963 7.818 -1.397 1.00 95.75 242 LEU A C 1
ATOM 1987 O O . LEU A 1 242 ? -7.504 6.941 -0.670 1.00 95.75 242 LEU A O 1
ATOM 1991 N N . ILE A 1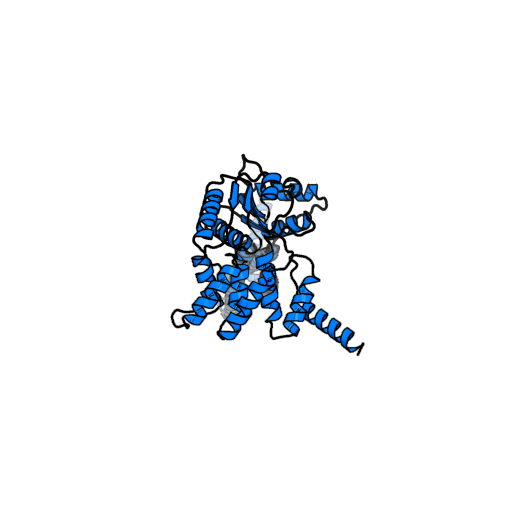 243 ? -8.521 7.565 -2.573 1.00 96.50 243 ILE A N 1
ATOM 1992 C CA . ILE A 1 243 ? -8.635 6.237 -3.172 1.00 96.50 243 ILE A CA 1
ATOM 1993 C C . ILE A 1 243 ? -7.659 6.178 -4.340 1.00 96.50 243 ILE A C 1
ATOM 1995 O O . ILE A 1 243 ? -7.797 6.930 -5.303 1.00 96.50 243 ILE A O 1
ATOM 1999 N N . ILE A 1 244 ? -6.667 5.300 -4.259 1.00 97.38 244 ILE A N 1
ATOM 2000 C CA . ILE A 1 244 ? -5.711 5.069 -5.339 1.00 97.38 244 ILE A CA 1
ATOM 2001 C C . ILE A 1 244 ? -6.135 3.809 -6.089 1.00 97.38 244 ILE A C 1
ATOM 2003 O O . ILE A 1 244 ? -6.154 2.732 -5.500 1.00 97.38 244 ILE A O 1
ATOM 2007 N N . LEU A 1 245 ? -6.485 3.954 -7.367 1.00 97.00 245 LEU A N 1
ATOM 2008 C CA . LEU A 1 245 ? -6.830 2.849 -8.260 1.00 97.00 245 LEU A CA 1
ATOM 2009 C C . LEU A 1 245 ? -5.675 2.619 -9.236 1.00 97.00 245 LEU A C 1
ATOM 2011 O O . LEU A 1 245 ? -5.417 3.450 -10.111 1.00 97.00 245 LEU A O 1
ATOM 2015 N N . ASP A 1 246 ? -4.952 1.521 -9.058 1.00 95.94 246 ASP A N 1
ATOM 2016 C CA . ASP A 1 246 ? -3.764 1.211 -9.850 1.00 95.94 246 ASP A CA 1
ATOM 2017 C C . ASP A 1 246 ? -4.107 0.412 -11.111 1.00 95.94 246 ASP A C 1
ATOM 2019 O O . ASP A 1 246 ? -4.983 -0.451 -11.095 1.00 95.94 246 ASP A O 1
ATOM 2023 N N . ASP A 1 247 ? -3.390 0.728 -12.188 1.00 93.56 247 ASP A N 1
ATOM 2024 C CA . ASP A 1 247 ? -3.429 0.086 -13.505 1.00 93.56 247 ASP A CA 1
ATOM 2025 C C . ASP A 1 247 ? -4.807 0.060 -14.191 1.00 93.56 247 ASP A C 1
ATOM 2027 O O . ASP A 1 247 ? -5.225 -0.915 -14.808 1.00 93.56 247 ASP A O 1
ATOM 2031 N N . VAL A 1 248 ? -5.510 1.193 -14.160 1.00 94.50 248 VAL A N 1
ATOM 2032 C CA . VAL A 1 248 ? -6.809 1.358 -14.826 1.00 94.50 248 VAL A CA 1
ATOM 2033 C C . VAL A 1 248 ? -6.637 1.359 -16.347 1.00 94.50 248 VAL A C 1
ATOM 2035 O O . VAL A 1 248 ? -5.994 2.250 -16.908 1.00 94.50 248 VAL A O 1
ATOM 2038 N N . ARG A 1 249 ? -7.240 0.392 -17.046 1.00 90.19 249 ARG A N 1
ATOM 2039 C CA . ARG A 1 249 ? -7.127 0.254 -18.516 1.00 90.19 249 ARG A CA 1
ATOM 2040 C C . ARG A 1 249 ? -8.414 0.542 -19.291 1.00 90.19 249 ARG A C 1
ATOM 2042 O O . ARG A 1 249 ? -8.358 0.703 -20.505 1.00 90.19 249 ARG A O 1
ATOM 2049 N N . GLU A 1 250 ? -9.549 0.641 -18.608 1.00 90.25 250 GLU A N 1
ATOM 2050 C CA . GLU A 1 250 ? -10.853 0.944 -19.205 1.00 90.25 250 GLU A CA 1
ATOM 2051 C C . GLU A 1 250 ? -11.674 1.885 -18.314 1.00 90.25 250 GLU A C 1
ATOM 2053 O O . GLU A 1 250 ? -11.275 2.209 -17.192 1.00 90.25 250 GLU A O 1
ATOM 2058 N N . LYS A 1 251 ? -12.806 2.382 -18.825 1.00 92.38 251 LYS A N 1
ATOM 2059 C CA . LYS A 1 251 ? -13.654 3.336 -18.100 1.00 92.38 251 LYS A CA 1
ATOM 2060 C C . LYS A 1 251 ? -14.279 2.680 -16.866 1.00 92.38 251 LYS A C 1
ATOM 2062 O O . LYS A 1 251 ? -14.903 1.629 -16.965 1.00 92.38 251 LYS A O 1
ATOM 2067 N N . LEU A 1 252 ? -14.191 3.356 -15.722 1.00 93.75 252 LEU A N 1
ATOM 2068 C CA . LEU A 1 252 ? -14.789 2.903 -14.467 1.00 93.75 252 LEU A CA 1
ATOM 2069 C C . LEU A 1 252 ? -16.149 3.559 -14.214 1.00 93.75 252 LEU A C 1
ATOM 2071 O O . LEU A 1 252 ? -16.341 4.748 -14.476 1.00 93.75 252 LEU A O 1
ATOM 2075 N N . ASN A 1 253 ? -17.077 2.788 -13.647 1.00 94.06 253 ASN A N 1
ATOM 2076 C CA . ASN A 1 253 ? -18.323 3.308 -13.097 1.00 94.06 253 ASN A CA 1
ATOM 2077 C C . ASN A 1 253 ? -18.170 3.491 -11.578 1.00 94.06 253 ASN A C 1
ATOM 2079 O O . ASN A 1 253 ? -18.294 2.537 -10.810 1.00 94.06 253 ASN A O 1
ATOM 2083 N N . PHE A 1 254 ? -17.893 4.722 -11.145 1.00 94.81 254 PHE A N 1
ATOM 2084 C CA . PHE A 1 254 ? -17.700 5.038 -9.727 1.00 94.81 254 PHE A CA 1
ATOM 2085 C C . PHE A 1 254 ? -18.964 4.871 -8.883 1.00 94.81 254 PHE A C 1
ATOM 2087 O O . PHE A 1 254 ? -18.855 4.513 -7.713 1.00 94.81 254 PHE A O 1
ATOM 2094 N N . GLU A 1 255 ? -20.150 5.060 -9.465 1.00 93.88 255 GLU A N 1
ATOM 2095 C CA . GLU A 1 255 ? -21.416 4.811 -8.772 1.00 93.88 255 GLU A CA 1
ATOM 2096 C C . GLU A 1 255 ? -21.566 3.321 -8.454 1.00 93.88 255 GLU A C 1
ATOM 2098 O O . GLU A 1 255 ? -21.845 2.965 -7.313 1.00 93.88 255 GLU A O 1
ATOM 2103 N N . ALA A 1 256 ? -21.271 2.447 -9.422 1.00 95.19 256 ALA A N 1
ATOM 2104 C CA . ALA A 1 256 ? -21.276 0.999 -9.214 1.00 95.19 256 ALA A CA 1
ATOM 2105 C C . ALA A 1 256 ? -20.159 0.534 -8.261 1.00 95.19 256 ALA A C 1
ATOM 2107 O O . ALA A 1 256 ? -20.347 -0.411 -7.496 1.00 95.19 256 ALA A O 1
ATOM 2108 N N . LEU A 1 257 ? -19.009 1.217 -8.256 1.00 95.56 257 LEU A N 1
ATOM 2109 C CA . LEU A 1 257 ? -17.969 0.995 -7.249 1.00 95.56 257 LEU A CA 1
ATOM 2110 C C . LEU A 1 257 ? -18.411 1.451 -5.855 1.00 95.56 257 LEU A C 1
ATOM 2112 O O . LEU A 1 257 ? -17.921 0.899 -4.878 1.00 95.56 257 LEU A O 1
ATOM 2116 N N . GLY A 1 258 ? -19.344 2.398 -5.741 1.00 94.75 258 GLY A N 1
ATOM 2117 C CA . GLY A 1 258 ? -19.752 2.997 -4.470 1.00 94.75 258 GLY A CA 1
ATOM 2118 C C . GLY A 1 258 ? -18.860 4.155 -4.024 1.00 94.75 258 GLY A C 1
ATOM 2119 O O . GLY A 1 258 ? -18.782 4.437 -2.833 1.00 94.75 258 GLY A O 1
ATOM 2120 N N . ILE A 1 259 ? -18.168 4.816 -4.955 1.00 95.38 259 ILE A N 1
ATOM 2121 C CA . ILE A 1 259 ? -17.268 5.942 -4.683 1.00 95.38 259 ILE A CA 1
ATOM 2122 C C . ILE A 1 259 ? -18.018 7.260 -4.951 1.00 95.38 259 ILE A C 1
ATOM 2124 O O . ILE A 1 259 ? -18.310 7.565 -6.108 1.00 95.38 259 ILE A O 1
ATOM 2128 N N . PRO A 1 260 ? -18.338 8.061 -3.915 1.00 91.25 260 PRO A N 1
ATOM 2129 C CA . PRO A 1 260 ? -19.078 9.308 -4.078 1.00 91.25 260 PRO A CA 1
ATOM 2130 C C . PRO A 1 260 ? -18.156 10.427 -4.580 1.00 91.25 260 PRO A C 1
ATOM 2132 O O . PRO A 1 260 ? -17.281 10.901 -3.857 1.00 91.25 260 PRO A O 1
ATOM 2135 N N . LEU A 1 261 ? -18.375 10.880 -5.813 1.00 85.44 261 LEU A N 1
ATOM 2136 C CA . LEU A 1 261 ? -17.632 11.976 -6.443 1.00 85.44 261 LEU A CA 1
ATOM 2137 C C . LEU A 1 261 ? -18.412 13.297 -6.366 1.00 85.44 261 LEU A C 1
ATOM 2139 O O . LEU A 1 261 ? -18.591 13.996 -7.358 1.00 85.44 261 LEU A O 1
ATOM 2143 N N . ASP A 1 262 ? -18.903 13.634 -5.175 1.00 73.06 262 ASP A N 1
ATOM 2144 C CA . ASP A 1 262 ? -19.703 14.841 -4.960 1.00 73.06 262 ASP A CA 1
ATOM 2145 C C . ASP A 1 262 ? -18.771 16.058 -4.772 1.00 73.06 262 ASP A C 1
ATOM 2147 O O . ASP A 1 262 ? -18.106 16.180 -3.735 1.00 73.06 262 ASP A O 1
ATOM 2151 N N . GLU A 1 263 ? -18.733 16.985 -5.742 1.00 61.53 263 GLU A N 1
ATOM 2152 C CA . GLU A 1 263 ? -17.848 18.173 -5.726 1.00 61.53 263 GLU A CA 1
ATOM 2153 C C . GLU A 1 263 ? -18.047 19.078 -4.497 1.00 61.53 263 GLU A C 1
ATOM 2155 O O . GLU A 1 263 ? -17.109 19.738 -4.044 1.00 61.53 263 GLU A O 1
ATOM 2160 N N . SER A 1 264 ? -19.252 19.082 -3.922 1.00 63.44 264 SER A N 1
ATOM 2161 C CA . SER A 1 264 ? -19.606 19.885 -2.747 1.00 63.44 264 SER A CA 1
ATOM 2162 C C . SER A 1 264 ? -19.036 19.330 -1.440 1.00 63.44 264 SER A C 1
ATOM 2164 O O . SER A 1 264 ? -18.691 20.100 -0.546 1.00 63.44 264 SER A O 1
ATOM 2166 N N . SER A 1 265 ? -18.923 18.004 -1.321 1.00 66.88 265 SER A N 1
ATOM 2167 C CA . SER A 1 265 ? -18.494 17.346 -0.082 1.00 66.88 265 SER A CA 1
ATOM 2168 C C . SER A 1 265 ? -16.975 17.228 0.027 1.00 66.88 265 SER A C 1
ATOM 2170 O O . SER A 1 265 ? -16.442 17.205 1.136 1.00 66.88 265 SER A O 1
ATOM 2172 N N . LYS A 1 266 ? -16.274 17.125 -1.118 1.00 73.06 266 LYS A N 1
ATOM 2173 C CA . LYS A 1 266 ? -14.833 16.803 -1.208 1.00 73.06 266 LYS A CA 1
ATOM 2174 C C . LYS A 1 266 ? -14.422 15.634 -0.293 1.00 73.06 266 LYS A C 1
ATOM 2176 O O . LYS A 1 266 ? -13.286 15.585 0.191 1.00 73.06 266 LYS A O 1
ATOM 2181 N N . ALA A 1 267 ? -15.356 14.713 -0.040 1.00 83.19 267 ALA A N 1
ATOM 2182 C CA . ALA A 1 267 ? -15.162 13.574 0.850 1.00 83.19 267 ALA A CA 1
ATOM 2183 C C . ALA A 1 267 ? -14.198 12.553 0.236 1.00 83.19 267 ALA A C 1
ATOM 2185 O O . ALA A 1 267 ? -13.377 11.972 0.939 1.00 83.19 267 ALA A O 1
ATOM 2186 N N . CYS A 1 268 ? -14.246 12.371 -1.086 1.00 90.81 268 CYS A N 1
ATOM 2187 C CA . CYS A 1 268 ? -13.360 11.462 -1.803 1.00 90.81 268 CYS A CA 1
ATOM 2188 C C . CYS A 1 268 ? -12.516 12.193 -2.842 1.00 90.81 268 CYS A C 1
ATOM 2190 O O . CYS A 1 268 ? -12.992 13.084 -3.544 1.00 90.81 268 CYS A O 1
ATOM 2192 N N . CYS A 1 269 ? -11.265 11.762 -2.954 1.00 94.69 269 CYS A N 1
ATOM 2193 C CA . CYS A 1 269 ? -10.401 12.045 -4.088 1.00 94.69 269 CYS A CA 1
ATOM 2194 C C . CYS A 1 269 ? -9.924 10.711 -4.659 1.00 94.69 269 CYS A C 1
ATOM 2196 O O . CYS A 1 269 ? -9.529 9.828 -3.900 1.00 94.69 269 CYS A O 1
ATOM 2198 N N . VAL A 1 270 ? -9.964 10.560 -5.977 1.00 96.75 270 VAL A N 1
ATOM 2199 C CA . VAL A 1 270 ? -9.513 9.366 -6.686 1.00 96.75 270 VAL A CA 1
ATOM 2200 C C . VAL A 1 270 ? -8.244 9.701 -7.457 1.00 96.75 270 VAL A C 1
ATOM 2202 O O . VAL A 1 270 ? -8.242 10.599 -8.296 1.00 96.75 270 VAL A O 1
ATOM 2205 N N . LEU A 1 271 ? -7.171 8.959 -7.201 1.00 97.75 271 LEU A N 1
ATOM 2206 C CA . LEU A 1 271 ? -5.969 8.951 -8.026 1.00 97.75 271 LEU A CA 1
ATOM 2207 C C . LEU A 1 271 ? -5.953 7.656 -8.832 1.00 97.75 271 LEU A C 1
ATOM 2209 O O . LEU A 1 271 ? -5.864 6.580 -8.251 1.00 97.75 271 LEU A O 1
ATOM 2213 N N . ILE A 1 272 ? -6.009 7.749 -10.155 1.00 97.81 272 ILE A N 1
ATOM 2214 C CA . ILE A 1 272 ? -5.855 6.587 -11.031 1.00 97.81 272 ILE A CA 1
ATOM 2215 C C . ILE A 1 272 ? -4.450 6.556 -11.625 1.00 97.81 272 ILE A C 1
ATOM 2217 O O . ILE A 1 272 ? -3.922 7.604 -12.005 1.00 97.81 272 ILE A O 1
ATOM 2221 N N . THR A 1 273 ? -3.851 5.375 -11.754 1.00 97.38 273 THR A N 1
ATOM 2222 C CA . THR A 1 273 ? -2.687 5.189 -12.631 1.00 97.38 273 THR A CA 1
ATOM 2223 C C . THR A 1 273 ? -3.121 4.483 -13.910 1.00 97.38 273 THR A C 1
ATOM 2225 O O . THR A 1 273 ? -3.942 3.570 -13.886 1.00 97.38 273 THR A O 1
ATOM 2228 N N . THR A 1 274 ? -2.612 4.922 -15.061 1.00 94.56 274 THR A N 1
ATOM 2229 C CA . THR A 1 274 ? -2.955 4.301 -16.347 1.00 94.56 274 THR A CA 1
ATOM 2230 C C . THR A 1 274 ? -1.850 4.472 -17.380 1.00 94.56 274 THR A C 1
ATOM 2232 O O . THR A 1 274 ? -1.005 5.370 -17.296 1.00 94.56 274 THR A O 1
ATOM 2235 N N . ARG A 1 275 ? -1.838 3.587 -18.378 1.00 91.56 275 ARG A N 1
ATOM 2236 C CA . ARG A 1 275 ? -0.978 3.706 -19.562 1.00 91.56 275 ARG A CA 1
ATOM 2237 C C . ARG A 1 275 ? -1.598 4.561 -20.663 1.00 91.56 275 ARG A C 1
ATOM 2239 O O . ARG A 1 275 ? -0.866 5.002 -21.543 1.00 91.56 275 ARG A O 1
ATOM 2246 N N . SER A 1 276 ? -2.910 4.799 -20.619 1.00 88.56 276 SER A N 1
ATOM 2247 C CA . SER A 1 276 ? -3.642 5.465 -21.694 1.00 88.56 276 SER A CA 1
ATOM 2248 C C . SER A 1 276 ? -4.237 6.788 -21.233 1.00 88.56 276 SER A C 1
ATOM 2250 O O . SER A 1 276 ? -5.042 6.851 -20.305 1.00 88.56 276 SER A O 1
ATOM 2252 N N . LYS A 1 277 ? -3.883 7.865 -21.935 1.00 92.62 277 LYS A N 1
ATOM 2253 C CA . LYS A 1 277 ? -4.498 9.180 -21.722 1.00 92.62 277 LYS A CA 1
ATOM 2254 C C . LYS A 1 277 ? -5.987 9.173 -22.076 1.00 92.62 277 LYS A C 1
ATOM 2256 O O . LYS A 1 277 ? -6.765 9.867 -21.429 1.00 92.62 277 LYS A O 1
ATOM 2261 N N . GLU A 1 278 ? -6.385 8.354 -23.048 1.00 93.56 278 GLU A N 1
ATOM 2262 C CA . GLU A 1 278 ? -7.779 8.203 -23.478 1.00 93.56 278 GLU A CA 1
ATOM 2263 C C . GLU A 1 278 ? -8.654 7.653 -22.349 1.00 93.56 278 GLU A C 1
ATOM 2265 O O . GLU A 1 278 ? -9.789 8.096 -22.181 1.00 93.56 278 GLU A O 1
ATOM 2270 N N . VAL A 1 279 ? -8.109 6.760 -21.512 1.00 93.44 279 VAL A N 1
ATOM 2271 C CA . VAL A 1 279 ? -8.798 6.261 -20.313 1.00 93.44 279 VAL A CA 1
ATOM 2272 C C . VAL A 1 279 ? -9.110 7.419 -19.367 1.00 93.44 279 VAL A C 1
ATOM 2274 O O . VAL A 1 279 ? -10.270 7.585 -18.991 1.00 93.44 279 VAL A O 1
ATOM 2277 N N . CYS A 1 280 ? -8.141 8.291 -19.068 1.00 95.62 280 CYS A N 1
ATOM 2278 C CA . CYS A 1 280 ? -8.375 9.490 -18.253 1.00 95.62 280 CYS A CA 1
ATOM 2279 C C . CYS A 1 280 ? -9.435 10.420 -18.859 1.00 95.62 280 CYS A C 1
ATOM 2281 O O . CYS A 1 280 ? -10.272 10.954 -18.132 1.00 95.62 280 CYS A O 1
ATOM 2283 N N . THR A 1 281 ? -9.433 10.603 -20.182 1.00 94.81 281 THR A N 1
ATOM 2284 C CA . THR A 1 281 ? -10.458 11.399 -20.873 1.00 94.81 281 THR A CA 1
ATOM 2285 C C . THR A 1 281 ? -11.841 10.754 -20.761 1.00 94.81 281 THR A C 1
ATOM 2287 O O . THR A 1 281 ? -12.811 11.443 -20.459 1.00 94.81 281 THR A O 1
ATOM 2290 N N . SER A 1 282 ? -11.941 9.433 -20.931 1.00 94.12 282 SER A N 1
ATOM 2291 C CA . SER A 1 282 ? -13.204 8.685 -20.831 1.00 94.12 282 SER A CA 1
ATOM 2292 C C . SER A 1 282 ? -13.805 8.697 -19.419 1.00 94.12 282 SER A C 1
ATOM 2294 O O . SER A 1 282 ? -15.030 8.704 -19.261 1.00 94.12 282 SER A O 1
ATOM 2296 N N . ILE A 1 283 ? -12.931 8.727 -18.409 1.00 94.94 283 ILE A N 1
ATOM 2297 C CA . ILE A 1 283 ? -13.239 8.828 -16.978 1.00 94.94 283 ILE A CA 1
ATOM 2298 C C . ILE A 1 283 ? -13.502 10.287 -16.564 1.00 94.94 283 ILE A C 1
ATOM 2300 O O . ILE A 1 283 ? -14.052 10.527 -15.494 1.00 94.94 283 ILE A O 1
ATOM 2304 N N . GLN A 1 284 ? -13.168 11.253 -17.427 1.00 94.31 284 GLN A N 1
ATOM 2305 C CA . GLN A 1 284 ? -13.299 12.691 -17.181 1.00 94.31 284 GLN A CA 1
ATOM 2306 C C . GLN A 1 284 ? -12.442 13.173 -15.998 1.00 94.31 284 GLN A C 1
ATOM 2308 O O . GLN A 1 284 ? -12.893 13.948 -15.156 1.00 94.31 284 GLN A O 1
ATOM 2313 N N . CYS A 1 285 ? -11.180 12.732 -15.935 1.00 94.94 285 CYS A N 1
ATOM 2314 C CA . CYS A 1 285 ? -10.221 13.246 -14.956 1.00 94.94 285 CYS A CA 1
ATOM 2315 C C . CYS A 1 285 ? -10.099 14.774 -15.056 1.00 94.94 285 CYS A C 1
ATOM 2317 O O . CYS A 1 285 ? -9.810 15.312 -16.125 1.00 94.94 285 CYS A O 1
ATOM 2319 N N . GLN A 1 286 ? -10.249 15.468 -13.927 1.00 94.62 286 GLN A N 1
ATOM 2320 C CA . GLN A 1 286 ? -10.150 16.932 -13.867 1.00 94.62 286 GLN A CA 1
ATOM 2321 C C . GLN A 1 286 ? -8.688 17.404 -13.875 1.00 94.62 286 GLN A C 1
ATOM 2323 O O . GLN A 1 286 ? -8.394 18.523 -14.287 1.00 94.62 286 GLN A O 1
ATOM 2328 N N . SER A 1 287 ? -7.760 16.548 -13.437 1.00 95.44 287 SER A N 1
ATOM 2329 C CA . SER A 1 287 ? -6.319 16.788 -13.520 1.00 95.44 287 SER A CA 1
ATOM 2330 C C . SER A 1 287 ? -5.627 15.574 -14.124 1.00 95.44 287 SER A C 1
ATOM 2332 O O . SER A 1 287 ? -5.815 14.451 -13.660 1.00 95.44 287 SER A O 1
ATOM 2334 N N . ILE A 1 288 ? -4.823 15.797 -15.163 1.00 97.25 288 ILE A N 1
ATOM 2335 C CA . ILE A 1 288 ? -4.001 14.766 -15.801 1.00 97.25 288 ILE A CA 1
ATOM 2336 C C . ILE A 1 288 ? -2.535 15.158 -15.624 1.00 97.25 288 ILE A C 1
ATOM 2338 O O . ILE A 1 288 ? -2.114 16.272 -15.958 1.00 97.25 288 ILE A O 1
ATOM 2342 N N . ILE A 1 289 ? -1.761 14.240 -15.057 1.00 96.50 289 ILE A N 1
ATOM 2343 C CA . ILE A 1 289 ? -0.342 14.398 -14.762 1.00 96.50 289 ILE A CA 1
ATOM 2344 C C . ILE A 1 289 ? 0.396 13.299 -15.514 1.00 96.50 289 ILE A C 1
ATOM 2346 O O . ILE A 1 289 ? 0.146 12.113 -15.314 1.00 96.50 289 ILE A O 1
ATOM 2350 N N . GLU A 1 290 ? 1.281 13.710 -16.413 1.00 94.94 290 GLU A N 1
ATOM 2351 C CA . GLU A 1 290 ? 2.059 12.803 -17.248 1.00 94.94 290 GLU A CA 1
ATOM 2352 C C . GLU A 1 290 ? 3.396 12.517 -16.569 1.00 94.94 290 GLU A C 1
ATOM 2354 O O . GLU A 1 290 ? 4.152 13.435 -16.251 1.00 94.94 290 GLU A O 1
ATOM 2359 N N . LEU A 1 291 ? 3.670 11.236 -16.334 1.00 92.94 291 LEU A N 1
ATOM 2360 C CA . LEU A 1 291 ? 4.975 10.755 -15.922 1.00 92.94 291 LEU A CA 1
ATOM 2361 C C . LEU A 1 291 ? 5.796 10.481 -17.180 1.00 92.94 291 LEU A C 1
ATOM 2363 O O . LEU A 1 291 ? 5.406 9.665 -18.017 1.00 92.94 291 LEU A O 1
ATOM 2367 N N . ASN A 1 292 ? 6.922 11.175 -17.297 1.00 90.19 292 ASN A N 1
ATOM 2368 C CA . ASN A 1 292 ? 7.787 11.130 -18.470 1.00 90.19 292 ASN A CA 1
ATOM 2369 C C . ASN A 1 292 ? 8.939 10.132 -18.296 1.00 90.19 292 ASN A C 1
ATOM 2371 O O . ASN A 1 292 ? 9.212 9.659 -17.192 1.00 90.19 292 ASN A O 1
ATOM 2375 N N . LEU A 1 293 ? 9.609 9.822 -19.407 1.00 90.06 293 LEU A N 1
ATOM 2376 C CA . LEU A 1 293 ? 10.864 9.069 -19.411 1.00 90.06 293 LEU A CA 1
ATOM 2377 C C . LEU A 1 293 ? 11.953 9.841 -18.656 1.00 90.06 293 LEU A C 1
ATOM 2379 O O . LEU A 1 293 ? 11.918 11.072 -18.582 1.00 90.06 293 LEU A O 1
ATOM 2383 N N . LEU A 1 294 ? 12.929 9.106 -18.124 1.00 91.25 294 LEU A N 1
ATOM 2384 C CA . LEU A 1 294 ? 14.121 9.707 -17.540 1.00 91.25 294 LEU A CA 1
ATOM 2385 C C . LEU A 1 294 ? 14.944 10.396 -18.628 1.00 91.25 294 LEU A C 1
ATOM 2387 O O . LEU A 1 294 ? 15.068 9.885 -19.742 1.00 91.25 294 LEU A O 1
ATOM 2391 N N . SER A 1 295 ? 15.536 11.534 -18.276 1.00 93.12 295 SER A N 1
ATOM 2392 C CA . SER A 1 295 ? 16.591 12.149 -19.087 1.00 93.12 295 SER A CA 1
ATOM 2393 C C . SER A 1 295 ? 17.825 11.245 -19.168 1.00 93.12 295 SER A C 1
ATOM 2395 O O . SER A 1 295 ? 18.024 10.383 -18.312 1.00 93.12 295 SER A O 1
ATOM 2397 N N . ASP A 1 296 ? 18.688 11.469 -20.159 1.00 92.31 296 ASP A N 1
ATOM 2398 C CA . ASP A 1 296 ? 19.889 10.648 -20.369 1.00 92.31 296 ASP A CA 1
ATOM 2399 C C . ASP A 1 296 ? 20.803 10.604 -19.129 1.00 92.31 296 ASP A C 1
ATOM 2401 O O . ASP A 1 296 ? 21.328 9.547 -18.779 1.00 92.31 296 ASP A O 1
ATOM 2405 N N . GLU A 1 297 ? 20.938 11.718 -18.403 1.00 93.75 297 GLU A N 1
ATOM 2406 C CA . GLU A 1 297 ? 21.758 11.780 -17.184 1.00 93.75 297 GLU A CA 1
ATOM 2407 C C . GLU A 1 297 ? 21.107 11.085 -15.979 1.00 93.75 297 GLU A C 1
ATOM 2409 O O . GLU A 1 297 ? 21.788 10.427 -15.185 1.00 93.75 297 GLU A O 1
ATOM 2414 N N . GLU A 1 298 ? 19.782 11.172 -15.843 1.00 94.12 298 GLU A N 1
ATOM 2415 C CA . GLU A 1 298 ? 19.039 10.430 -14.817 1.00 94.12 298 GLU A CA 1
ATOM 2416 C C . GLU A 1 298 ? 19.087 8.925 -15.100 1.00 94.12 298 GLU A C 1
ATOM 2418 O O . GLU A 1 298 ? 19.361 8.128 -14.200 1.00 94.12 298 GLU A O 1
ATOM 2423 N N . ALA A 1 299 ? 18.896 8.539 -16.363 1.00 93.56 299 ALA A N 1
ATOM 2424 C CA . ALA A 1 299 ? 18.996 7.164 -16.827 1.00 93.56 299 ALA A CA 1
ATOM 2425 C C . ALA A 1 299 ? 20.401 6.593 -16.597 1.00 93.56 299 ALA A C 1
ATOM 2427 O O . ALA A 1 299 ? 20.542 5.476 -16.095 1.00 93.56 299 ALA A O 1
ATOM 2428 N N . TRP A 1 300 ? 21.443 7.373 -16.895 1.00 95.12 300 TRP A N 1
ATOM 2429 C CA . TRP A 1 300 ? 22.828 7.007 -16.611 1.00 95.12 300 TRP A CA 1
ATOM 2430 C C . TRP A 1 300 ? 23.079 6.830 -15.112 1.00 95.12 300 TRP A C 1
ATOM 2432 O O . TRP A 1 300 ? 23.686 5.844 -14.694 1.00 95.12 300 TRP A O 1
ATOM 2442 N N . THR A 1 301 ? 22.576 7.750 -14.288 1.00 93.94 301 THR A N 1
ATOM 2443 C CA . THR A 1 301 ? 22.700 7.677 -12.825 1.00 93.94 301 THR A CA 1
ATOM 2444 C C . THR A 1 301 ? 22.037 6.418 -12.270 1.00 93.94 301 THR A C 1
ATOM 2446 O O . THR A 1 301 ? 22.649 5.705 -11.471 1.00 93.94 301 THR A O 1
ATOM 2449 N N . LEU A 1 302 ? 20.824 6.105 -12.735 1.00 93.38 302 LEU A N 1
ATOM 2450 C CA . LEU A 1 302 ? 20.111 4.885 -12.367 1.00 93.38 302 LEU A CA 1
ATOM 2451 C C . LEU A 1 302 ? 20.896 3.638 -12.791 1.00 93.38 302 LEU A C 1
ATOM 2453 O O . LEU A 1 302 ? 21.094 2.729 -11.990 1.00 93.38 302 LEU A O 1
ATOM 2457 N N . PHE A 1 303 ? 21.393 3.604 -14.028 1.00 94.19 303 PHE A N 1
ATOM 2458 C CA . PHE A 1 303 ? 22.157 2.467 -14.534 1.00 94.19 303 PHE A CA 1
ATOM 2459 C C . PHE A 1 303 ? 23.423 2.211 -13.716 1.00 94.19 303 PHE A C 1
ATOM 2461 O O . PHE A 1 303 ? 23.666 1.072 -13.324 1.00 94.19 303 PHE A O 1
ATOM 2468 N N . LYS A 1 304 ? 24.201 3.259 -13.405 1.00 94.06 304 LYS A N 1
ATOM 2469 C CA . LYS A 1 304 ? 25.413 3.141 -12.578 1.00 94.06 304 LYS A CA 1
ATOM 2470 C C . LYS A 1 304 ? 25.127 2.477 -11.236 1.00 94.06 304 LYS A C 1
ATOM 2472 O O . LYS A 1 304 ? 25.894 1.615 -10.817 1.00 94.06 304 LYS A O 1
ATOM 2477 N N . HIS A 1 305 ? 24.017 2.849 -10.596 1.00 92.62 305 HIS A N 1
ATOM 2478 C CA . HIS A 1 305 ? 23.606 2.261 -9.325 1.00 92.62 305 HIS A CA 1
ATOM 2479 C C . HIS A 1 305 ? 23.369 0.748 -9.443 1.00 92.62 305 HIS A C 1
ATOM 2481 O O . HIS A 1 305 ? 23.924 -0.022 -8.663 1.00 92.62 305 HIS A O 1
ATOM 2487 N N . TYR A 1 306 ? 22.594 0.310 -10.439 1.00 91.94 306 TYR A N 1
ATOM 2488 C CA . TYR A 1 306 ? 22.239 -1.107 -10.591 1.00 91.94 306 TYR A CA 1
ATOM 2489 C C . TYR A 1 306 ? 23.369 -1.967 -11.173 1.00 91.94 306 TYR A C 1
ATOM 2491 O O . TYR A 1 306 ? 23.505 -3.125 -10.786 1.00 91.94 306 TYR A O 1
ATOM 2499 N N . ALA A 1 307 ? 24.200 -1.402 -12.051 1.00 92.62 307 ALA A N 1
ATOM 2500 C CA . ALA A 1 307 ? 25.355 -2.076 -12.644 1.00 92.62 307 ALA A CA 1
ATOM 2501 C C . ALA A 1 307 ? 26.615 -2.027 -11.768 1.00 92.62 307 ALA A C 1
ATOM 2503 O O . ALA A 1 307 ? 27.625 -2.622 -12.137 1.00 92.62 307 ALA A O 1
ATOM 2504 N N . ASN A 1 308 ? 26.568 -1.327 -10.628 1.00 92.50 308 ASN A N 1
ATOM 2505 C CA . ASN A 1 308 ? 27.716 -1.097 -9.752 1.00 92.50 308 ASN A CA 1
ATOM 2506 C C . ASN A 1 308 ? 28.909 -0.425 -10.473 1.00 92.50 308 ASN A C 1
ATOM 2508 O O . ASN A 1 308 ? 30.068 -0.766 -10.250 1.00 92.50 308 ASN A O 1
ATOM 2512 N N . ILE A 1 309 ? 28.622 0.538 -11.358 1.00 92.00 309 ILE A N 1
ATOM 2513 C CA . ILE A 1 309 ? 29.641 1.318 -12.078 1.00 92.00 309 ILE A CA 1
ATOM 2514 C C . ILE A 1 309 ? 29.961 2.581 -11.283 1.00 92.00 309 ILE A C 1
ATOM 2516 O O . ILE A 1 309 ? 29.082 3.404 -11.010 1.00 92.00 309 ILE A O 1
ATOM 2520 N N . ASN A 1 310 ? 31.238 2.767 -10.972 1.00 90.44 310 ASN A N 1
ATOM 2521 C CA . ASN A 1 310 ? 31.768 3.905 -10.226 1.00 90.44 310 ASN A CA 1
ATOM 2522 C C . ASN A 1 310 ? 32.804 4.693 -11.051 1.00 90.44 310 ASN A C 1
ATOM 2524 O O . ASN A 1 310 ? 33.076 4.384 -12.215 1.00 90.44 310 ASN A O 1
ATOM 2528 N N . ASP A 1 311 ? 33.380 5.734 -10.452 1.00 85.75 311 ASP A N 1
ATOM 2529 C CA . ASP A 1 311 ? 34.342 6.598 -11.141 1.00 85.75 311 ASP A CA 1
ATOM 2530 C C . ASP A 1 311 ? 35.671 5.886 -11.449 1.00 85.75 311 ASP A C 1
ATOM 2532 O O . ASP A 1 311 ? 36.303 6.215 -12.451 1.00 85.75 311 ASP A O 1
ATOM 2536 N N . ASP A 1 312 ? 36.019 4.837 -10.701 1.00 87.75 312 ASP A N 1
ATOM 2537 C CA . ASP A 1 312 ? 37.216 4.011 -10.924 1.00 87.75 312 ASP A CA 1
ATOM 2538 C C . ASP A 1 312 ? 37.051 2.983 -12.058 1.00 87.75 312 ASP A C 1
ATOM 2540 O O . ASP A 1 312 ? 38.017 2.360 -12.500 1.00 87.75 312 ASP A O 1
ATOM 2544 N N . SER A 1 313 ? 35.825 2.788 -12.552 1.00 89.75 313 SER A N 1
ATOM 2545 C CA . SER A 1 313 ? 35.554 1.874 -13.662 1.00 89.75 313 SER A CA 1
ATOM 2546 C C . SER A 1 313 ? 36.245 2.348 -14.950 1.00 89.75 313 SER A C 1
ATOM 2548 O O . SER A 1 313 ? 36.300 3.547 -15.233 1.00 89.75 313 SER A O 1
ATOM 2550 N N . SER A 1 314 ? 36.733 1.402 -15.763 1.00 92.62 314 SER A N 1
ATOM 2551 C CA . SER A 1 314 ? 37.432 1.700 -17.023 1.00 92.62 314 SER A CA 1
ATOM 2552 C C . SER A 1 314 ? 36.589 2.565 -17.967 1.00 92.62 314 SER A C 1
ATOM 2554 O O . SER A 1 314 ? 35.397 2.314 -18.162 1.00 92.62 314 SER A O 1
ATOM 2556 N N . GLU A 1 315 ? 37.223 3.551 -18.607 1.00 93.25 315 GLU A N 1
ATOM 2557 C CA . GLU A 1 315 ? 36.545 4.466 -19.531 1.00 93.25 315 GLU A CA 1
ATOM 2558 C C . GLU A 1 315 ? 35.928 3.729 -20.728 1.00 93.25 315 GLU A C 1
ATOM 2560 O O . GLU A 1 315 ? 34.811 4.035 -21.139 1.00 93.25 315 GLU A O 1
ATOM 2565 N N . ALA A 1 316 ? 36.592 2.680 -21.225 1.00 93.00 316 ALA A N 1
ATOM 2566 C CA . ALA A 1 316 ? 36.051 1.835 -22.290 1.00 93.00 316 ALA A CA 1
ATOM 2567 C C . ALA A 1 316 ? 34.708 1.196 -21.887 1.00 93.00 316 ALA A C 1
ATOM 2569 O O . ALA A 1 316 ? 33.755 1.200 -22.667 1.00 93.00 316 ALA A O 1
ATOM 2570 N N . LEU A 1 317 ? 34.598 0.727 -20.639 1.00 93.62 317 LEU A N 1
ATOM 2571 C CA . LEU A 1 317 ? 33.360 0.161 -20.101 1.00 93.62 317 LEU A CA 1
ATOM 2572 C C . LEU A 1 317 ? 32.275 1.226 -19.975 1.00 93.62 317 LEU A C 1
ATOM 2574 O O . LEU A 1 317 ? 31.146 0.990 -20.404 1.00 93.62 317 LEU A O 1
ATOM 2578 N N . LYS A 1 318 ? 32.606 2.417 -19.459 1.00 93.69 318 LYS A N 1
ATOM 2579 C CA . LYS A 1 318 ? 31.651 3.532 -19.350 1.00 93.69 318 LYS A CA 1
ATOM 2580 C C . LYS A 1 318 ? 31.088 3.942 -20.715 1.00 93.69 318 LYS A C 1
ATOM 2582 O O . LYS A 1 318 ? 29.889 4.201 -20.816 1.00 93.69 318 LYS A O 1
ATOM 2587 N N . VAL A 1 319 ? 31.908 3.946 -21.769 1.00 95.19 319 VAL A N 1
ATOM 2588 C CA . VAL A 1 319 ? 31.466 4.251 -23.143 1.00 95.19 319 VAL A CA 1
ATOM 2589 C C . VAL A 1 319 ? 30.444 3.227 -23.647 1.00 95.19 319 VAL A C 1
ATOM 2591 O O . VAL A 1 319 ? 29.387 3.619 -24.148 1.00 95.19 319 VAL A O 1
ATOM 2594 N N . VAL A 1 320 ? 30.715 1.926 -23.501 1.00 95.38 320 VAL A N 1
ATOM 2595 C CA . VAL A 1 320 ? 29.776 0.866 -23.922 1.00 95.38 320 VAL A CA 1
ATOM 2596 C C . VAL A 1 320 ? 28.503 0.900 -23.072 1.00 95.38 320 VAL A C 1
ATOM 2598 O O . VAL A 1 320 ? 27.396 0.846 -23.610 1.00 95.38 320 VAL A O 1
ATOM 2601 N N . ALA A 1 321 ? 28.640 1.084 -21.759 1.00 94.62 321 ALA A N 1
ATOM 2602 C CA . ALA A 1 321 ? 27.523 1.203 -20.829 1.00 94.62 321 ALA A CA 1
ATOM 2603 C C . ALA A 1 321 ? 26.580 2.361 -21.194 1.00 94.62 321 ALA A C 1
ATOM 2605 O O . ALA A 1 321 ? 25.364 2.179 -21.209 1.00 94.62 321 ALA A O 1
ATOM 2606 N N . ARG A 1 322 ? 27.106 3.536 -21.567 1.00 95.06 322 ARG A N 1
ATOM 2607 C CA . ARG A 1 322 ? 26.269 4.663 -22.017 1.00 95.06 322 ARG A CA 1
ATOM 2608 C C . ARG A 1 322 ? 25.469 4.334 -23.277 1.00 95.06 322 ARG A C 1
ATOM 2610 O O . ARG A 1 322 ? 24.297 4.695 -23.357 1.00 95.06 322 ARG A O 1
ATOM 2617 N N . LYS A 1 323 ? 26.051 3.608 -24.237 1.00 93.19 323 LYS A N 1
ATOM 2618 C CA . LYS A 1 323 ? 25.311 3.150 -25.428 1.00 93.19 323 LYS A CA 1
ATOM 2619 C C . LYS A 1 323 ? 24.159 2.217 -25.047 1.00 93.19 323 LYS A C 1
ATOM 2621 O O . LYS A 1 323 ? 23.051 2.399 -25.538 1.00 93.19 323 LYS A O 1
ATOM 2626 N N . ILE A 1 324 ? 24.388 1.287 -24.120 1.00 91.12 324 ILE A N 1
ATOM 2627 C CA . ILE A 1 324 ? 23.348 0.388 -23.591 1.00 91.12 324 ILE A CA 1
ATOM 2628 C C . ILE A 1 324 ? 22.213 1.175 -22.921 1.00 91.12 324 ILE A C 1
ATOM 2630 O O . ILE A 1 324 ? 21.037 0.898 -23.164 1.00 91.12 324 ILE A O 1
ATOM 2634 N N . VAL A 1 325 ? 22.539 2.186 -22.112 1.00 91.94 325 VAL A N 1
ATOM 2635 C CA . VAL A 1 325 ? 21.531 3.050 -21.473 1.00 91.94 325 VAL A CA 1
ATOM 2636 C C . VAL A 1 325 ? 20.681 3.779 -22.513 1.00 91.94 325 VAL A C 1
ATOM 2638 O O . VAL A 1 325 ? 19.456 3.822 -22.383 1.00 91.94 325 VAL A O 1
ATOM 2641 N N . ASN A 1 326 ? 21.297 4.264 -23.592 1.00 90.06 326 ASN A N 1
ATOM 2642 C CA . ASN A 1 326 ? 20.577 4.902 -24.696 1.00 90.06 326 ASN A CA 1
ATOM 2643 C C . ASN A 1 326 ? 19.631 3.933 -25.424 1.00 90.06 326 ASN A C 1
ATOM 2645 O O . ASN A 1 326 ? 18.610 4.360 -25.975 1.00 90.06 326 ASN A O 1
ATOM 2649 N N . GLU A 1 327 ? 19.923 2.631 -25.426 1.00 86.12 327 GLU A N 1
ATOM 2650 C CA . GLU A 1 327 ? 19.006 1.609 -25.943 1.00 86.12 327 GLU A CA 1
ATOM 2651 C C . GLU A 1 327 ? 17.817 1.347 -25.010 1.00 86.12 327 GLU A C 1
ATOM 2653 O O . GLU A 1 327 ? 16.734 1.021 -25.490 1.00 86.12 327 GLU A O 1
ATOM 2658 N N . CYS A 1 328 ? 17.947 1.619 -23.709 1.00 85.50 328 CYS A N 1
ATOM 2659 C CA . CYS A 1 328 ? 16.835 1.531 -22.756 1.00 85.50 328 CYS A CA 1
ATOM 2660 C C . CYS A 1 328 ? 15.817 2.683 -22.896 1.00 85.50 328 CYS A C 1
ATOM 2662 O O . CYS A 1 328 ? 14.745 2.632 -22.288 1.00 85.50 328 CYS A O 1
ATOM 2664 N N . LYS A 1 329 ? 16.121 3.716 -23.698 1.00 86.06 329 LYS A N 1
ATOM 2665 C CA . LYS A 1 329 ? 15.237 4.860 -24.016 1.00 86.06 329 LYS A CA 1
ATOM 2666 C C . LYS A 1 329 ? 14.663 5.576 -22.786 1.00 86.06 329 LYS A C 1
ATOM 2668 O O . LYS A 1 329 ? 13.516 6.004 -22.812 1.00 86.06 329 LYS A O 1
ATOM 2673 N N . GLY A 1 330 ? 15.432 5.677 -21.701 1.00 86.94 330 GLY A N 1
ATOM 2674 C CA . GLY A 1 330 ? 15.007 6.391 -20.490 1.00 86.94 330 GLY A CA 1
ATOM 2675 C C . GLY A 1 330 ? 13.927 5.679 -19.664 1.00 86.94 330 GLY A C 1
ATOM 2676 O O . GLY A 1 330 ? 13.322 6.301 -18.793 1.00 86.94 330 GLY A O 1
ATOM 2677 N N . LEU A 1 331 ? 13.657 4.391 -19.913 1.00 88.75 331 LEU A N 1
ATOM 2678 C CA . LEU A 1 331 ? 12.654 3.624 -19.174 1.00 88.75 331 LEU A CA 1
ATOM 2679 C C . LEU A 1 331 ? 13.253 3.010 -17.887 1.00 88.75 331 LEU A C 1
ATOM 2681 O O . LEU A 1 331 ? 14.086 2.107 -17.999 1.00 88.75 331 LEU A O 1
ATOM 2685 N N . PRO A 1 332 ? 12.814 3.411 -16.673 1.00 89.69 332 PRO A N 1
ATOM 2686 C CA . PRO A 1 332 ? 13.401 2.952 -15.412 1.00 89.69 332 PRO A CA 1
ATOM 2687 C C . PRO A 1 332 ? 13.490 1.432 -15.273 1.00 89.69 332 PRO A C 1
ATOM 2689 O O . PRO A 1 332 ? 14.563 0.918 -14.969 1.00 89.69 332 PRO A O 1
ATOM 2692 N N . ILE A 1 333 ? 12.403 0.698 -15.550 1.00 86.94 333 ILE A N 1
ATOM 2693 C CA . ILE A 1 333 ? 12.406 -0.765 -15.398 1.00 86.94 333 ILE A CA 1
ATOM 2694 C C . ILE A 1 333 ? 13.425 -1.440 -16.328 1.00 86.94 333 ILE A C 1
ATOM 2696 O O . ILE A 1 333 ? 14.130 -2.350 -15.906 1.00 86.94 333 ILE A O 1
ATOM 2700 N N . ALA A 1 334 ? 13.558 -0.960 -17.569 1.00 87.44 334 ALA A N 1
ATOM 2701 C CA . ALA A 1 334 ? 14.512 -1.501 -18.532 1.00 87.44 334 ALA A CA 1
ATOM 2702 C C . ALA A 1 334 ? 15.954 -1.244 -18.075 1.00 87.44 334 ALA A C 1
ATOM 2704 O O . ALA A 1 334 ? 16.775 -2.158 -18.074 1.00 87.44 334 ALA A O 1
ATOM 2705 N N . ILE A 1 335 ? 16.233 -0.021 -17.617 1.00 90.56 335 ILE A N 1
ATOM 2706 C CA . ILE A 1 335 ? 17.546 0.384 -17.104 1.00 90.56 335 ILE A CA 1
ATOM 2707 C C . ILE A 1 335 ? 17.934 -0.454 -15.882 1.00 90.56 335 ILE A C 1
ATOM 2709 O O . ILE A 1 335 ? 19.046 -0.977 -15.829 1.00 90.56 335 ILE A O 1
ATOM 2713 N N . MET A 1 336 ? 17.018 -0.611 -14.922 1.00 90.06 336 MET A N 1
ATOM 2714 C CA . MET A 1 336 ? 17.232 -1.424 -13.723 1.00 90.06 336 MET A CA 1
ATOM 2715 C C . MET A 1 336 ? 17.553 -2.876 -14.074 1.00 90.06 336 MET A C 1
ATOM 2717 O O . MET A 1 336 ? 18.504 -3.443 -13.538 1.00 90.06 336 MET A O 1
ATOM 2721 N N . ILE A 1 337 ? 16.775 -3.472 -14.980 1.00 85.81 337 ILE A N 1
ATOM 2722 C CA . ILE A 1 337 ? 16.930 -4.867 -15.397 1.00 85.81 337 ILE A CA 1
ATOM 2723 C C . ILE A 1 337 ? 18.278 -5.082 -16.088 1.00 85.81 337 ILE A C 1
ATOM 2725 O O . ILE A 1 337 ? 19.026 -5.984 -15.705 1.00 85.81 337 ILE A O 1
ATOM 2729 N N . VAL A 1 338 ? 18.612 -4.253 -17.082 1.00 89.06 338 VAL A N 1
ATOM 2730 C CA . VAL A 1 338 ? 19.866 -4.400 -17.835 1.00 89.06 338 VAL A CA 1
ATOM 2731 C C . VAL A 1 338 ? 21.066 -4.094 -16.944 1.00 89.06 338 VAL A C 1
ATOM 2733 O O . VAL A 1 338 ? 22.026 -4.860 -16.946 1.00 89.06 338 VAL A O 1
ATOM 2736 N N . GLY A 1 339 ? 20.993 -3.040 -16.126 1.00 91.75 339 GLY A N 1
ATOM 2737 C CA . GLY A 1 339 ? 22.038 -2.705 -15.160 1.00 91.75 339 GLY A CA 1
ATOM 2738 C C . GLY A 1 339 ? 22.290 -3.844 -14.175 1.00 91.75 339 GLY A C 1
ATOM 2739 O O . GLY A 1 339 ? 23.422 -4.289 -14.040 1.00 91.75 339 GLY A O 1
ATOM 2740 N N . SER A 1 340 ? 21.233 -4.397 -13.572 1.00 90.31 340 SER A N 1
ATOM 2741 C CA . SER A 1 340 ? 21.347 -5.531 -12.640 1.00 90.31 340 SER A CA 1
ATOM 2742 C C . SER A 1 340 ? 21.899 -6.788 -13.311 1.00 90.31 340 SER A C 1
ATOM 2744 O O . SER A 1 340 ? 22.657 -7.531 -12.697 1.00 90.31 340 SER A O 1
ATOM 2746 N N . THR A 1 341 ? 21.534 -7.024 -14.575 1.00 87.19 341 THR A N 1
ATOM 2747 C CA . THR A 1 341 ? 22.026 -8.166 -15.362 1.00 87.19 341 THR A CA 1
ATOM 2748 C C . THR A 1 341 ? 23.523 -8.045 -15.662 1.00 87.19 341 THR A C 1
ATOM 2750 O O . THR A 1 341 ? 24.219 -9.054 -15.738 1.00 87.19 341 THR A O 1
ATOM 2753 N N . LEU A 1 342 ? 24.022 -6.819 -15.835 1.00 91.19 342 LEU A N 1
ATOM 2754 C CA . LEU A 1 342 ? 25.422 -6.526 -16.150 1.00 91.19 342 LEU A CA 1
ATOM 2755 C C . LEU A 1 342 ? 26.271 -6.187 -14.920 1.00 91.19 342 LEU A C 1
ATOM 2757 O O . LEU A 1 342 ? 27.459 -5.882 -15.055 1.00 91.19 342 LEU A O 1
ATOM 2761 N N . LYS A 1 343 ? 25.686 -6.253 -13.726 1.00 92.44 343 LYS A N 1
ATOM 2762 C CA . LYS A 1 343 ? 26.363 -5.938 -12.476 1.00 92.44 343 LYS A CA 1
ATOM 2763 C C . LYS A 1 343 ? 27.590 -6.828 -12.270 1.00 92.44 343 LYS A C 1
ATOM 2765 O O . LYS A 1 343 ? 27.492 -8.048 -12.363 1.00 92.44 343 LYS A O 1
ATOM 2770 N N . ASP A 1 344 ? 28.726 -6.201 -11.963 1.00 87.00 344 ASP A N 1
ATOM 2771 C CA . ASP A 1 344 ? 30.005 -6.872 -11.687 1.00 87.00 344 ASP A CA 1
ATOM 2772 C C . ASP A 1 344 ? 30.483 -7.801 -12.835 1.00 87.00 344 ASP A C 1
ATOM 2774 O O . ASP A 1 344 ? 31.168 -8.799 -12.605 1.00 87.00 344 ASP A O 1
ATOM 2778 N N . THR A 1 345 ? 30.124 -7.483 -14.089 1.00 87.19 345 THR A N 1
ATOM 2779 C CA . THR A 1 345 ? 30.517 -8.250 -15.292 1.00 87.19 345 THR A CA 1
ATOM 2780 C C . THR A 1 345 ? 31.670 -7.610 -16.086 1.00 87.19 345 THR A C 1
ATOM 2782 O O . THR A 1 345 ? 32.096 -6.488 -15.815 1.00 87.19 345 THR A O 1
ATOM 2785 N N . THR A 1 346 ? 32.216 -8.340 -17.070 1.00 90.69 346 THR A N 1
ATOM 2786 C CA . THR A 1 346 ? 33.348 -7.907 -17.911 1.00 90.69 346 THR A CA 1
ATOM 2787 C C . THR A 1 346 ? 32.923 -6.996 -19.068 1.00 90.69 346 THR A C 1
ATOM 2789 O O . THR A 1 346 ? 31.781 -7.035 -19.522 1.00 90.69 346 THR A O 1
ATOM 2792 N N . LEU A 1 347 ? 33.874 -6.226 -19.615 1.00 91.94 347 LEU A N 1
ATOM 2793 C CA . LEU A 1 347 ? 33.660 -5.397 -20.812 1.00 91.94 347 LEU A CA 1
ATOM 2794 C C . LEU A 1 347 ? 33.099 -6.204 -21.998 1.00 91.94 347 LEU A C 1
ATOM 2796 O O . LEU A 1 347 ? 32.170 -5.748 -22.656 1.00 91.94 347 LEU A O 1
ATOM 2800 N N . GLU A 1 348 ? 33.601 -7.420 -22.223 1.00 92.19 348 GLU A N 1
ATOM 2801 C CA . GLU A 1 348 ? 33.122 -8.316 -23.287 1.00 92.19 348 GLU A CA 1
ATOM 2802 C C . GLU A 1 348 ? 31.621 -8.625 -23.152 1.00 92.19 348 GLU A C 1
ATOM 2804 O O . GLU A 1 348 ? 30.885 -8.635 -24.139 1.00 92.19 348 GLU A O 1
ATOM 2809 N N . ASN A 1 349 ? 31.130 -8.812 -21.921 1.00 90.06 349 ASN A N 1
ATOM 2810 C CA . ASN A 1 349 ? 29.707 -9.042 -21.667 1.00 90.06 349 ASN A CA 1
ATOM 2811 C C . ASN A 1 349 ? 28.864 -7.787 -21.927 1.00 90.06 349 ASN A C 1
ATOM 2813 O O . ASN A 1 349 ? 27.745 -7.900 -22.432 1.00 90.06 349 ASN A O 1
ATOM 2817 N N . PHE A 1 350 ? 29.396 -6.597 -21.633 1.00 92.94 350 PHE A N 1
ATOM 2818 C CA . PHE A 1 350 ? 28.760 -5.331 -22.006 1.00 92.94 350 PHE A CA 1
ATOM 2819 C C . PHE A 1 350 ? 28.670 -5.185 -23.533 1.00 92.94 350 PHE A C 1
ATOM 2821 O O . PHE A 1 350 ? 27.606 -4.864 -24.058 1.00 92.94 350 PHE A O 1
ATOM 2828 N N . GLU A 1 351 ? 29.746 -5.464 -24.267 1.00 92.12 351 GLU A N 1
ATOM 2829 C CA . GLU A 1 351 ? 29.761 -5.391 -25.735 1.00 92.12 351 GLU A CA 1
ATOM 2830 C C . GLU A 1 351 ? 28.795 -6.397 -26.375 1.00 92.12 351 GLU A C 1
ATOM 2832 O O . GLU A 1 351 ? 28.048 -6.055 -27.301 1.00 92.12 351 GLU A O 1
ATOM 2837 N N . LEU A 1 352 ? 28.737 -7.620 -25.839 1.00 89.12 352 LEU A N 1
ATOM 2838 C CA . LEU A 1 352 ? 27.775 -8.637 -26.257 1.00 89.12 352 LEU A CA 1
ATOM 2839 C C . LEU A 1 352 ? 26.331 -8.190 -25.991 1.00 89.12 352 LEU A C 1
ATOM 2841 O O . LEU A 1 352 ? 25.463 -8.355 -26.852 1.00 89.12 352 LEU A O 1
ATOM 2845 N N . ALA A 1 353 ? 26.065 -7.618 -24.814 1.00 87.56 353 ALA A N 1
ATOM 2846 C CA . ALA A 1 353 ? 24.747 -7.101 -24.465 1.00 87.56 353 ALA A CA 1
ATOM 2847 C C . ALA A 1 353 ? 24.324 -5.968 -25.407 1.00 87.56 353 ALA A C 1
ATOM 2849 O O . ALA A 1 353 ? 23.223 -6.021 -25.952 1.00 87.56 353 ALA A O 1
ATOM 2850 N N . LEU A 1 354 ? 25.209 -5.002 -25.666 1.00 89.44 354 LEU A N 1
ATOM 2851 C CA . LEU A 1 354 ? 24.958 -3.921 -26.620 1.00 89.44 354 LEU A CA 1
ATOM 2852 C C . LEU A 1 354 ? 24.625 -4.469 -28.012 1.00 89.44 354 LEU A C 1
ATOM 2854 O O . LEU A 1 354 ? 23.608 -4.090 -28.590 1.00 89.44 354 LEU A O 1
ATOM 2858 N N . SER A 1 355 ? 25.425 -5.415 -28.506 1.00 86.75 355 SER A N 1
ATOM 2859 C CA . SER A 1 355 ? 25.212 -6.035 -29.818 1.00 86.75 355 SER A CA 1
ATOM 2860 C C . SER A 1 355 ? 23.825 -6.683 -29.920 1.00 86.75 355 SER A C 1
ATOM 2862 O O . SER A 1 355 ? 23.121 -6.513 -30.914 1.00 86.75 355 SER A O 1
ATOM 2864 N N . ARG A 1 356 ? 23.377 -7.385 -28.870 1.00 82.75 356 ARG A N 1
ATOM 2865 C CA . ARG A 1 356 ? 22.035 -7.996 -28.820 1.00 82.75 356 ARG A CA 1
ATOM 2866 C C . ARG A 1 356 ? 20.917 -6.952 -28.810 1.00 82.75 356 ARG A C 1
ATOM 2868 O O . ARG A 1 356 ? 19.937 -7.109 -29.541 1.00 82.75 356 ARG A O 1
ATOM 2875 N N . LEU A 1 357 ? 21.072 -5.885 -28.023 1.00 81.56 357 LEU A N 1
ATOM 2876 C CA . LEU A 1 357 ? 20.111 -4.777 -27.983 1.00 81.56 357 LEU A CA 1
ATOM 2877 C C . LEU A 1 357 ? 19.982 -4.119 -29.365 1.00 81.56 357 LEU A C 1
ATOM 2879 O O . LEU A 1 357 ? 18.871 -3.856 -29.823 1.00 81.56 357 LEU A O 1
ATOM 2883 N N . GLU A 1 358 ? 21.088 -3.935 -30.083 1.00 80.75 358 GLU A N 1
ATOM 2884 C CA . GLU A 1 358 ? 21.084 -3.348 -31.425 1.00 80.75 358 GLU A CA 1
ATOM 2885 C C . GLU A 1 358 ? 20.452 -4.262 -32.487 1.00 80.75 358 GLU A C 1
ATOM 2887 O O . GLU A 1 358 ? 19.668 -3.781 -33.305 1.00 80.75 358 GLU A O 1
ATOM 2892 N N . ILE A 1 359 ? 20.714 -5.574 -32.461 1.00 72.88 359 ILE A N 1
ATOM 2893 C CA . ILE A 1 359 ? 20.152 -6.544 -33.427 1.00 72.88 359 ILE A CA 1
ATOM 2894 C C . ILE A 1 359 ? 18.623 -6.653 -33.302 1.00 72.88 359 ILE A C 1
ATOM 2896 O O . ILE A 1 359 ? 17.897 -6.764 -34.298 1.00 72.88 359 ILE A O 1
ATOM 2900 N N . SER A 1 360 ? 18.110 -6.568 -32.077 1.00 62.91 360 SER A N 1
ATOM 2901 C CA . SER A 1 360 ? 16.676 -6.667 -31.778 1.00 62.91 360 SER A CA 1
ATOM 2902 C C . SER A 1 360 ? 15.835 -5.484 -32.310 1.00 62.91 360 SER A C 1
ATOM 2904 O O . SER A 1 360 ? 14.598 -5.529 -32.314 1.00 62.91 360 SER A O 1
ATOM 2906 N N . LYS A 1 361 ? 16.483 -4.444 -32.863 1.00 58.66 361 LYS A N 1
ATOM 2907 C CA . LYS A 1 361 ? 15.857 -3.339 -33.620 1.00 58.66 361 LYS A CA 1
ATOM 2908 C C . LYS A 1 361 ? 15.147 -3.780 -34.916 1.00 58.66 361 LYS A C 1
ATOM 2910 O O . LYS A 1 361 ? 14.507 -2.949 -35.552 1.00 58.66 361 LYS A O 1
ATOM 2915 N N . SER A 1 362 ? 15.166 -5.074 -35.252 1.00 50.03 362 SER A N 1
ATOM 2916 C CA . SER A 1 362 ? 14.483 -5.681 -36.410 1.00 50.03 362 SER A CA 1
ATOM 2917 C C . SER A 1 362 ? 13.121 -6.356 -36.131 1.00 50.03 362 SER A C 1
ATOM 2919 O O . SER A 1 362 ? 12.393 -6.650 -37.070 1.00 50.03 362 SER A O 1
ATOM 2921 N N . LEU A 1 363 ? 12.731 -6.570 -34.867 1.00 52.97 363 LEU A N 1
ATOM 2922 C CA . LEU A 1 363 ? 11.434 -7.155 -34.469 1.00 52.97 363 LEU A CA 1
ATOM 2923 C C . LEU A 1 363 ? 10.214 -6.244 -34.747 1.00 52.97 363 LEU A C 1
ATOM 2925 O O . LEU A 1 363 ? 10.295 -5.024 -34.592 1.00 52.97 363 LEU A O 1
ATOM 2929 N N . ASP A 1 364 ? 9.069 -6.825 -35.103 1.00 50.09 364 ASP A N 1
ATOM 2930 C CA . ASP A 1 364 ? 7.814 -6.097 -35.346 1.00 50.09 364 ASP A CA 1
ATOM 2931 C C . ASP A 1 364 ? 7.019 -5.945 -34.033 1.00 50.09 364 ASP A C 1
ATOM 2933 O O . ASP A 1 364 ? 6.140 -6.740 -33.705 1.00 50.09 364 ASP A O 1
ATOM 2937 N N . ILE A 1 365 ? 7.414 -4.972 -33.203 1.00 55.12 365 ILE A N 1
ATOM 2938 C CA . ILE A 1 365 ? 6.788 -4.670 -31.903 1.00 55.12 365 ILE A CA 1
ATOM 2939 C C . ILE A 1 365 ? 6.304 -3.214 -31.932 1.00 55.12 365 ILE A C 1
ATOM 2941 O O . ILE A 1 365 ? 7.076 -2.341 -32.350 1.00 55.12 365 ILE A O 1
ATOM 2945 N N . PRO A 1 366 ? 5.085 -2.901 -31.441 1.00 53.50 366 PRO A N 1
ATOM 2946 C CA . PRO A 1 366 ? 4.619 -1.522 -31.334 1.00 53.50 366 PRO A CA 1
ATOM 2947 C C . PRO A 1 366 ? 5.643 -0.643 -30.601 1.00 53.50 366 PRO A C 1
ATOM 2949 O O . PRO A 1 366 ? 6.178 -1.034 -29.559 1.00 53.50 366 PRO A O 1
ATOM 2952 N N . GLN A 1 367 ? 5.917 0.553 -31.136 1.00 51.62 367 GLN A N 1
ATOM 2953 C CA . GLN A 1 367 ? 7.076 1.379 -30.754 1.00 51.62 367 GLN A CA 1
ATOM 2954 C C . GLN A 1 367 ? 7.214 1.637 -29.237 1.00 51.62 367 GLN A C 1
ATOM 2956 O O . GLN A 1 367 ? 8.333 1.733 -28.740 1.00 51.62 367 GLN A O 1
ATOM 2961 N N . GLY A 1 368 ? 6.106 1.680 -28.485 1.00 53.38 368 GLY A N 1
ATOM 2962 C CA . GLY A 1 368 ? 6.100 1.895 -27.029 1.00 53.38 368 GLY A CA 1
ATOM 2963 C C . GLY A 1 368 ? 6.406 0.667 -26.154 1.00 53.38 368 GLY A C 1
ATOM 2964 O O . GLY A 1 368 ? 6.671 0.833 -24.966 1.00 53.38 368 GLY A O 1
ATOM 2965 N N . PHE A 1 369 ? 6.392 -0.551 -26.708 1.00 56.78 369 PHE A N 1
ATOM 2966 C CA . PHE A 1 369 ? 6.636 -1.808 -25.970 1.00 56.78 369 PHE A CA 1
ATOM 2967 C C . PHE A 1 369 ? 7.972 -2.473 -26.317 1.00 56.78 369 PHE A C 1
ATOM 2969 O O . PHE A 1 369 ? 8.413 -3.395 -25.633 1.00 56.78 369 PHE A O 1
ATOM 2976 N N . ARG A 1 370 ? 8.634 -1.985 -27.367 1.00 63.16 370 ARG A N 1
ATOM 2977 C CA . ARG A 1 370 ? 9.837 -2.588 -27.938 1.00 63.16 370 ARG A CA 1
ATOM 2978 C C . ARG A 1 370 ? 11.039 -2.574 -26.990 1.00 63.16 370 ARG A C 1
ATOM 2980 O O . ARG A 1 370 ? 11.624 -3.620 -26.747 1.00 63.16 370 ARG A O 1
ATOM 2987 N N . SER A 1 371 ? 11.379 -1.405 -26.443 1.00 63.56 371 SER A N 1
ATOM 2988 C CA . SER A 1 371 ? 12.499 -1.245 -25.498 1.00 63.56 371 SER A CA 1
ATOM 2989 C C . SER A 1 371 ? 12.352 -2.147 -24.255 1.00 63.56 371 SER A C 1
ATOM 2991 O O . SER A 1 371 ? 13.253 -2.945 -23.995 1.00 63.56 371 SER A O 1
ATOM 2993 N N . PRO A 1 372 ? 11.212 -2.138 -23.527 1.00 68.25 372 PRO A N 1
ATOM 2994 C CA . PRO A 1 372 ? 11.053 -3.018 -22.369 1.00 68.25 372 PRO A CA 1
ATOM 2995 C C . PRO A 1 372 ? 11.083 -4.512 -22.712 1.00 68.25 372 PRO A C 1
ATOM 2997 O O . PRO A 1 372 ? 11.678 -5.272 -21.954 1.00 68.25 372 PRO A O 1
ATOM 3000 N N . TYR A 1 373 ? 10.493 -4.942 -23.835 1.00 72.56 373 TYR A N 1
ATOM 3001 C CA . TYR A 1 373 ? 10.519 -6.351 -24.248 1.00 72.56 373 TYR A CA 1
ATOM 3002 C C . TYR A 1 373 ? 11.948 -6.854 -24.474 1.00 72.56 373 TYR A C 1
ATOM 3004 O O . TYR A 1 373 ? 12.351 -7.865 -23.906 1.00 72.56 373 TYR A O 1
ATOM 3012 N N . VAL A 1 374 ? 12.732 -6.110 -25.254 1.00 71.81 374 VAL A N 1
ATOM 3013 C CA . VAL A 1 374 ? 14.116 -6.466 -25.587 1.00 71.81 374 VAL A CA 1
ATOM 3014 C C . VAL A 1 374 ? 14.990 -6.530 -24.331 1.00 71.81 374 VAL A C 1
ATOM 3016 O O . VAL A 1 374 ? 15.788 -7.453 -24.166 1.00 71.81 374 VAL A O 1
ATOM 3019 N N . CYS A 1 375 ? 14.826 -5.575 -23.413 1.00 72.44 375 CYS A N 1
ATOM 3020 C CA . CYS A 1 375 ? 15.569 -5.576 -22.155 1.00 72.44 375 CYS A CA 1
ATOM 3021 C C . CYS A 1 375 ? 15.184 -6.759 -21.249 1.00 72.44 375 CYS A C 1
ATOM 3023 O O . CYS A 1 375 ? 16.057 -7.351 -20.610 1.00 72.44 375 CYS A O 1
ATOM 3025 N N . LEU A 1 376 ? 13.899 -7.134 -21.215 1.00 79.25 376 LEU A N 1
ATOM 3026 C CA . LEU A 1 376 ? 13.416 -8.314 -20.490 1.00 79.25 376 LEU A CA 1
ATOM 3027 C C . LEU A 1 376 ? 13.957 -9.615 -21.094 1.00 79.25 376 LEU A C 1
ATOM 3029 O O . LEU A 1 376 ? 14.411 -10.485 -20.354 1.00 79.25 376 LEU A O 1
ATOM 3033 N N . GLU A 1 377 ? 13.962 -9.732 -22.422 1.00 81.44 377 GLU A N 1
ATOM 3034 C CA . GLU A 1 377 ? 14.513 -10.886 -23.138 1.00 81.44 377 GLU A CA 1
ATOM 3035 C C . GLU A 1 377 ? 16.014 -11.053 -22.867 1.00 81.44 377 GLU A C 1
ATOM 3037 O O . GLU A 1 377 ? 16.475 -12.157 -22.565 1.00 81.44 377 GLU A O 1
ATOM 3042 N N . LEU A 1 378 ? 16.780 -9.958 -22.904 1.00 79.44 378 LEU A N 1
ATOM 3043 C CA . LEU A 1 378 ? 18.207 -9.980 -22.585 1.00 79.4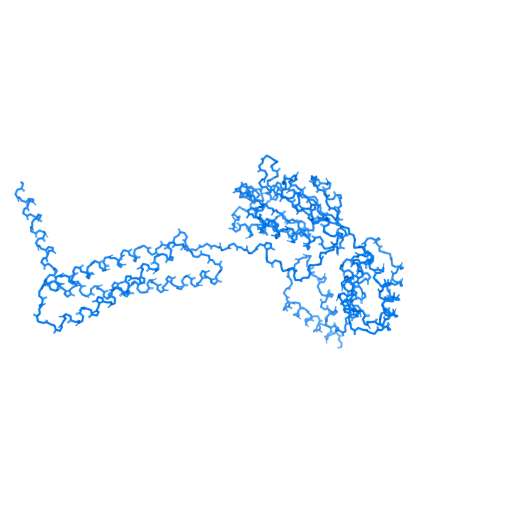4 378 LEU A CA 1
ATOM 3044 C C . LEU A 1 378 ? 18.456 -10.487 -21.160 1.00 79.44 378 LEU A C 1
ATOM 3046 O O . LEU A 1 378 ? 19.337 -11.322 -20.952 1.00 79.44 378 LEU A O 1
ATOM 3050 N N . SER A 1 379 ? 17.668 -10.021 -20.190 1.00 79.12 379 SER A N 1
ATOM 3051 C CA . SER A 1 379 ? 17.777 -10.472 -18.801 1.00 79.12 379 SER A CA 1
ATOM 3052 C C . SER A 1 379 ? 17.407 -11.943 -18.639 1.00 79.12 379 SER A C 1
ATOM 3054 O O . SER A 1 379 ? 18.151 -12.700 -18.018 1.00 79.12 379 SER A O 1
ATOM 3056 N N . TYR A 1 380 ? 16.313 -12.376 -19.268 1.00 84.81 380 TYR A N 1
ATOM 3057 C CA . TYR A 1 380 ? 15.871 -13.767 -19.253 1.00 84.81 380 TYR A CA 1
ATOM 3058 C C . TYR A 1 380 ? 16.941 -14.724 -19.796 1.00 84.81 380 TYR A C 1
ATOM 3060 O O . TYR A 1 380 ? 17.278 -15.726 -19.157 1.00 84.81 380 TYR A O 1
ATOM 3068 N N . ASN A 1 381 ? 17.526 -14.382 -20.945 1.00 83.38 381 ASN A N 1
ATOM 3069 C CA . ASN A 1 381 ? 18.554 -15.189 -21.598 1.00 83.38 381 ASN A CA 1
ATOM 3070 C C . ASN A 1 381 ? 19.869 -15.237 -20.804 1.00 83.38 381 ASN A C 1
ATOM 3072 O O . ASN A 1 381 ? 20.630 -16.192 -20.947 1.00 83.38 381 ASN A O 1
ATOM 3076 N N . ASN A 1 382 ? 20.125 -14.243 -19.951 1.00 81.25 382 ASN A N 1
ATOM 3077 C CA . ASN A 1 382 ? 21.314 -14.181 -19.100 1.00 81.25 382 ASN A CA 1
ATOM 3078 C C . ASN A 1 382 ? 21.121 -14.843 -17.720 1.00 81.25 382 ASN A C 1
ATOM 3080 O O . ASN A 1 382 ? 22.067 -14.897 -16.932 1.00 81.25 382 ASN A O 1
ATOM 3084 N N . LEU A 1 383 ? 19.935 -15.381 -17.409 1.00 82.94 383 LEU A N 1
ATOM 3085 C CA . LEU A 1 383 ? 19.723 -16.172 -16.194 1.00 82.94 383 LEU A CA 1
ATOM 3086 C C . LEU A 1 383 ? 20.569 -17.456 -16.236 1.00 82.94 383 LEU A C 1
ATOM 3088 O O . LEU A 1 383 ? 20.309 -18.367 -17.017 1.00 82.94 383 LEU A O 1
ATOM 3092 N N . THR A 1 384 ? 21.551 -17.564 -15.341 1.00 80.69 384 THR A N 1
ATOM 3093 C CA . THR A 1 384 ? 22.473 -18.715 -15.281 1.00 80.69 384 THR A CA 1
ATOM 3094 C C . THR A 1 384 ? 21.826 -19.991 -14.744 1.00 80.69 384 THR A C 1
ATOM 3096 O O . THR A 1 384 ? 22.344 -21.084 -14.958 1.00 80.69 384 THR A O 1
ATOM 3099 N N . ASN A 1 385 ? 20.696 -19.871 -14.041 1.00 83.06 385 ASN A N 1
ATOM 3100 C CA . ASN A 1 385 ? 19.988 -20.994 -13.443 1.00 83.06 385 ASN A CA 1
ATOM 3101 C C . ASN A 1 385 ? 18.785 -21.426 -14.312 1.00 83.06 385 ASN A C 1
ATOM 3103 O O . ASN A 1 385 ? 17.777 -20.711 -14.343 1.00 83.06 385 ASN A O 1
ATOM 3107 N N . PRO A 1 386 ? 18.806 -22.627 -14.928 1.00 83.50 386 PRO A N 1
ATOM 3108 C CA . PRO A 1 386 ? 17.692 -23.133 -15.738 1.00 83.50 386 PRO A CA 1
ATOM 3109 C C . PRO A 1 386 ? 16.378 -23.294 -14.957 1.00 83.50 386 PRO A C 1
ATOM 3111 O O . PRO A 1 386 ? 15.288 -23.237 -15.535 1.00 83.50 386 PRO A O 1
ATOM 3114 N N . LEU A 1 387 ? 16.453 -23.493 -13.632 1.00 82.06 387 LEU A N 1
ATOM 3115 C CA . LEU A 1 387 ? 15.273 -23.464 -12.764 1.00 82.06 387 LEU A CA 1
ATOM 3116 C C . LEU A 1 387 ? 14.641 -22.078 -12.747 1.00 82.06 387 LEU A C 1
ATOM 3118 O O . LEU A 1 387 ? 13.431 -21.986 -12.902 1.00 82.06 387 LEU A O 1
ATOM 3122 N N . ALA A 1 388 ? 15.437 -21.020 -12.591 1.00 83.88 388 ALA A N 1
ATOM 3123 C CA . ALA A 1 388 ? 14.926 -19.652 -12.550 1.00 83.88 388 ALA A CA 1
ATOM 3124 C C . ALA A 1 388 ? 14.249 -19.275 -13.876 1.00 83.88 388 ALA A C 1
ATOM 3126 O O . ALA A 1 388 ? 13.135 -18.757 -13.865 1.00 83.88 388 ALA A O 1
ATOM 3127 N N . GLN A 1 389 ? 14.857 -19.637 -15.012 1.00 85.50 389 GLN A N 1
ATOM 3128 C CA . GLN A 1 389 ? 14.244 -19.465 -16.336 1.00 85.50 389 GLN A CA 1
ATOM 3129 C C . GLN A 1 389 ? 12.909 -20.207 -16.463 1.00 85.50 389 GLN A C 1
ATOM 3131 O O . GLN A 1 389 ? 11.929 -19.665 -16.974 1.00 85.50 389 GLN A O 1
ATOM 3136 N N . SER A 1 390 ? 12.855 -21.451 -15.985 1.00 84.38 390 SER A N 1
ATOM 3137 C CA . SER A 1 390 ? 11.635 -22.262 -16.033 1.00 84.38 390 SER A CA 1
ATOM 3138 C C . SER A 1 390 ? 10.534 -21.700 -15.134 1.00 84.38 390 SER A C 1
ATOM 3140 O O . SER A 1 390 ? 9.374 -21.675 -15.539 1.00 84.38 390 SER A O 1
ATOM 3142 N N . LEU A 1 391 ? 10.891 -21.254 -13.927 1.00 86.69 391 LEU A N 1
ATOM 3143 C CA . LEU A 1 391 ? 9.962 -20.672 -12.962 1.00 86.69 391 LEU A CA 1
ATOM 3144 C C . LEU A 1 391 ? 9.399 -19.343 -13.474 1.00 86.69 391 LEU A C 1
ATOM 3146 O O . LEU A 1 391 ? 8.193 -19.148 -13.396 1.00 86.69 391 LEU A O 1
ATOM 3150 N N . LEU A 1 392 ? 10.225 -18.482 -14.080 1.00 86.62 392 LEU A N 1
ATOM 3151 C CA . LEU A 1 392 ? 9.743 -17.223 -14.656 1.00 86.62 392 LEU A CA 1
ATOM 3152 C C . LEU A 1 392 ? 8.735 -17.461 -15.788 1.00 86.62 392 LEU A C 1
ATOM 3154 O O . LEU A 1 392 ? 7.705 -16.795 -15.843 1.00 86.62 392 LEU A O 1
ATOM 3158 N N . LEU A 1 393 ? 8.986 -18.446 -16.658 1.00 86.56 393 LEU A N 1
ATOM 3159 C CA . LEU A 1 393 ? 8.006 -18.839 -17.674 1.00 86.56 393 LEU A CA 1
ATOM 3160 C C . LEU A 1 393 ? 6.723 -19.389 -17.045 1.00 86.56 393 LEU A C 1
ATOM 3162 O O . LEU A 1 393 ? 5.638 -19.103 -17.539 1.00 86.56 393 LEU A O 1
ATOM 3166 N N . LEU A 1 394 ? 6.819 -20.162 -15.961 1.00 86.25 394 LEU A N 1
ATOM 3167 C CA . LEU A 1 394 ? 5.637 -20.664 -15.258 1.00 86.25 394 LEU A CA 1
ATOM 3168 C C . LEU A 1 394 ? 4.786 -19.535 -14.674 1.00 86.25 394 LEU A C 1
ATOM 3170 O O . LEU A 1 394 ? 3.567 -19.669 -14.685 1.00 86.25 394 LEU A O 1
ATOM 3174 N N . CYS A 1 395 ? 5.385 -18.418 -14.250 1.00 85.06 395 CYS A N 1
ATOM 3175 C CA . CYS A 1 395 ? 4.629 -17.250 -13.789 1.00 85.06 395 CYS A CA 1
ATOM 3176 C C . CYS A 1 395 ? 3.647 -16.723 -14.852 1.00 85.06 395 CYS A C 1
ATOM 3178 O O . CYS A 1 395 ? 2.591 -16.219 -14.490 1.00 85.06 395 CYS A O 1
ATOM 3180 N N . SER A 1 396 ? 3.930 -16.903 -16.150 1.00 84.25 396 SER A N 1
ATOM 3181 C CA . SER A 1 396 ? 3.017 -16.488 -17.233 1.00 84.25 396 SER A CA 1
ATOM 3182 C C . SER A 1 396 ? 1.710 -17.292 -17.311 1.00 84.25 396 SER A C 1
ATOM 3184 O O . SER A 1 396 ? 0.788 -16.889 -18.011 1.00 84.25 396 SER A O 1
ATOM 3186 N N . MET A 1 397 ? 1.618 -18.420 -16.597 1.00 84.50 397 MET A N 1
ATOM 3187 C CA . MET A 1 397 ? 0.406 -19.245 -16.526 1.00 84.50 397 MET A CA 1
ATOM 3188 C C . MET A 1 397 ? -0.602 -18.744 -15.487 1.00 84.50 397 MET A C 1
ATOM 3190 O O . MET A 1 397 ? -1.723 -19.251 -15.436 1.00 84.50 397 MET A O 1
ATOM 3194 N N . PHE A 1 398 ? -0.197 -17.816 -14.621 1.00 83.12 398 PHE A N 1
ATOM 3195 C CA . PHE A 1 398 ? -1.033 -17.311 -13.543 1.00 83.12 398 PHE A CA 1
ATOM 3196 C C . PHE A 1 398 ? -1.821 -16.068 -13.984 1.00 83.12 398 PHE A C 1
ATOM 3198 O O . PHE A 1 398 ? -1.384 -15.360 -14.895 1.00 83.12 398 PHE A O 1
ATOM 3205 N N . PRO A 1 399 ? -2.978 -15.789 -13.355 1.00 77.44 399 PRO A N 1
ATOM 3206 C CA . PRO A 1 399 ? -3.730 -14.567 -13.609 1.00 77.44 399 PRO A CA 1
ATOM 3207 C C . PRO A 1 399 ? -2.917 -13.301 -13.324 1.00 77.44 399 PRO A C 1
ATOM 3209 O O . PRO A 1 399 ? -1.992 -13.295 -12.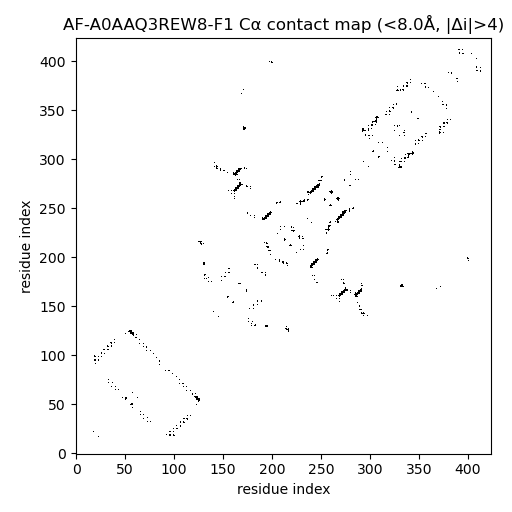510 1.00 77.44 399 PRO A O 1
ATOM 3212 N N . GLU A 1 400 ? -3.300 -12.213 -13.985 1.00 72.69 400 GLU A N 1
ATOM 3213 C CA . GLU A 1 400 ? -2.672 -10.906 -13.806 1.00 72.69 400 GLU A CA 1
ATOM 3214 C C . GLU A 1 400 ? -2.776 -10.415 -12.351 1.00 72.69 400 GLU A C 1
ATOM 3216 O O . GLU A 1 400 ? -3.810 -10.587 -11.704 1.00 72.69 400 GLU A O 1
ATOM 3221 N N . ASP A 1 401 ? -1.682 -9.831 -11.846 1.00 68.88 401 ASP A N 1
ATOM 3222 C CA . ASP A 1 401 ? -1.524 -9.269 -10.494 1.00 68.88 401 ASP A CA 1
ATOM 3223 C C . ASP A 1 401 ? -1.897 -10.201 -9.326 1.00 68.88 401 ASP A C 1
ATOM 3225 O O . ASP A 1 401 ? -2.105 -9.746 -8.199 1.00 68.88 401 ASP A O 1
ATOM 3229 N N . CYS A 1 402 ? -1.957 -11.517 -9.558 1.00 78.06 402 CYS A N 1
ATOM 3230 C CA . CYS A 1 402 ? -2.214 -12.469 -8.486 1.00 78.06 402 CYS A CA 1
ATOM 3231 C C . CYS A 1 402 ? -0.976 -12.660 -7.596 1.00 78.06 402 CYS A C 1
ATOM 3233 O O . CYS A 1 402 ? 0.164 -12.707 -8.069 1.00 78.06 402 CYS A O 1
ATOM 3235 N N . GLU A 1 403 ? -1.201 -12.815 -6.292 1.00 77.12 403 GLU A N 1
ATOM 3236 C CA . GLU A 1 403 ? -0.149 -13.253 -5.382 1.00 77.12 403 GLU A CA 1
ATOM 3237 C C . GLU A 1 403 ? 0.117 -14.746 -5.599 1.00 77.12 403 GLU A C 1
ATOM 3239 O O . GLU A 1 403 ? -0.775 -15.585 -5.461 1.00 77.12 403 GLU A O 1
ATOM 3244 N N . ILE A 1 404 ? 1.357 -15.075 -5.960 1.00 82.62 404 ILE A N 1
ATOM 3245 C CA . ILE A 1 404 ? 1.784 -16.453 -6.198 1.00 82.62 404 ILE A CA 1
ATOM 3246 C C . ILE A 1 404 ? 2.542 -16.941 -4.968 1.00 82.62 404 ILE A C 1
ATOM 3248 O O . ILE A 1 404 ? 3.618 -16.432 -4.650 1.00 82.62 404 ILE A O 1
ATOM 3252 N N . ASP A 1 405 ? 2.009 -17.971 -4.315 1.00 82.94 405 ASP A N 1
ATOM 3253 C CA . ASP A 1 405 ? 2.740 -18.693 -3.278 1.00 82.94 405 ASP A CA 1
ATOM 3254 C C . ASP A 1 405 ? 3.960 -19.399 -3.897 1.00 82.94 405 ASP A C 1
ATOM 3256 O O . ASP A 1 405 ? 3.849 -20.172 -4.859 1.00 82.94 405 ASP A O 1
ATOM 3260 N N . LEU A 1 406 ? 5.141 -19.134 -3.335 1.00 81.81 406 LEU A N 1
ATOM 3261 C CA . LEU A 1 406 ? 6.393 -19.730 -3.785 1.00 81.81 406 LEU A CA 1
ATOM 3262 C C . LEU A 1 406 ? 6.352 -21.261 -3.707 1.00 81.81 406 LEU A C 1
ATOM 3264 O O . LEU A 1 406 ? 6.845 -21.920 -4.626 1.00 81.81 406 LEU A O 1
ATOM 3268 N N . GLU A 1 407 ? 5.741 -21.840 -2.670 1.00 83.06 407 GLU A N 1
ATOM 3269 C CA . GLU A 1 407 ? 5.625 -23.296 -2.523 1.00 83.06 407 GLU A CA 1
ATOM 3270 C C . GLU A 1 407 ? 4.824 -23.905 -3.675 1.00 83.06 407 GLU A C 1
ATOM 3272 O O . GLU A 1 407 ? 5.215 -24.927 -4.252 1.00 83.06 407 GLU A O 1
ATOM 3277 N N . TYR A 1 408 ? 3.744 -23.230 -4.073 1.00 81.06 408 TYR A N 1
ATOM 3278 C CA . TYR A 1 408 ? 2.910 -23.653 -5.189 1.00 81.06 408 TYR A CA 1
ATOM 3279 C C . TYR A 1 408 ? 3.676 -23.605 -6.516 1.00 81.06 408 TYR A C 1
ATOM 3281 O O . TYR A 1 408 ? 3.627 -24.554 -7.306 1.00 81.06 408 TYR A O 1
ATOM 3289 N N . LEU A 1 409 ? 4.461 -22.550 -6.742 1.00 83.12 409 LEU A N 1
ATOM 3290 C CA . LEU A 1 409 ? 5.287 -22.420 -7.942 1.00 83.12 409 LEU A CA 1
ATOM 3291 C C . LEU A 1 409 ? 6.338 -23.545 -8.037 1.00 83.12 409 LEU A C 1
ATOM 3293 O O . LEU A 1 409 ? 6.521 -24.149 -9.104 1.00 83.12 409 LEU A O 1
ATOM 3297 N N . PHE A 1 410 ? 6.987 -23.891 -6.920 1.00 82.00 410 PHE A N 1
ATOM 3298 C CA . PHE A 1 410 ? 7.926 -25.016 -6.866 1.00 82.00 410 PHE A CA 1
ATOM 3299 C C . PHE A 1 410 ? 7.237 -26.363 -7.104 1.00 82.00 410 PHE A C 1
ATOM 3301 O O . PHE A 1 410 ? 7.775 -27.206 -7.834 1.00 82.00 410 PHE A O 1
ATOM 3308 N N . PHE A 1 411 ? 6.041 -26.560 -6.548 1.00 81.62 411 PHE A N 1
ATOM 3309 C CA . PHE A 1 411 ? 5.250 -27.773 -6.743 1.00 81.62 411 PHE A CA 1
ATOM 3310 C C . PHE A 1 411 ? 4.860 -27.983 -8.214 1.00 81.62 411 PHE A C 1
ATOM 3312 O O . PHE A 1 411 ? 5.075 -29.071 -8.764 1.00 81.62 411 PHE A O 1
ATOM 3319 N N . VAL A 1 412 ? 4.356 -26.942 -8.885 1.00 77.88 412 VAL A N 1
ATOM 3320 C CA . VAL A 1 412 ? 3.993 -26.992 -10.313 1.00 77.88 412 VAL A CA 1
ATOM 3321 C C . VAL A 1 412 ? 5.216 -27.320 -11.173 1.00 77.88 412 VAL A C 1
ATOM 3323 O O . VAL A 1 412 ? 5.152 -28.188 -12.051 1.00 77.88 412 VAL A O 1
ATOM 3326 N N . ASN A 1 413 ? 6.365 -26.704 -10.886 1.00 79.56 413 ASN A N 1
ATOM 3327 C CA . ASN A 1 413 ? 7.614 -26.997 -11.587 1.00 79.56 413 ASN A CA 1
ATOM 3328 C C . ASN A 1 413 ? 8.085 -28.452 -11.380 1.00 79.56 413 ASN A C 1
ATOM 3330 O O . ASN A 1 413 ? 8.519 -29.109 -12.330 1.00 79.56 413 ASN A O 1
ATOM 3334 N N . ALA A 1 414 ? 7.961 -28.992 -10.164 1.00 78.88 414 ALA A N 1
ATOM 3335 C CA . ALA A 1 414 ? 8.286 -30.390 -9.876 1.00 78.88 414 ALA A CA 1
ATOM 3336 C C . ALA A 1 414 ? 7.368 -31.366 -10.635 1.00 78.88 414 ALA A C 1
ATOM 3338 O O . ALA A 1 414 ? 7.839 -32.374 -11.172 1.00 78.88 414 ALA A O 1
ATOM 3339 N N . CYS A 1 415 ? 6.075 -31.051 -10.739 1.00 77.81 415 CYS A N 1
ATOM 3340 C CA . CYS A 1 415 ? 5.117 -31.831 -11.521 1.00 77.81 415 CYS A CA 1
ATOM 3341 C C . CYS A 1 415 ? 5.449 -31.803 -13.019 1.00 77.81 415 CYS A C 1
ATOM 3343 O O . CYS A 1 415 ? 5.520 -32.864 -13.643 1.00 77.81 415 CYS A O 1
ATOM 3345 N N . LYS A 1 416 ? 5.749 -30.623 -13.580 1.00 77.56 416 LYS A N 1
ATOM 3346 C CA . LYS A 1 416 ? 6.189 -30.470 -14.978 1.00 77.56 416 LYS A CA 1
ATOM 3347 C C . LYS A 1 416 ? 7.403 -31.349 -15.287 1.00 77.56 416 LYS A C 1
ATOM 3349 O O . LYS A 1 416 ? 7.398 -32.077 -16.278 1.00 77.56 416 LYS A O 1
ATOM 3354 N N . ARG A 1 417 ? 8.409 -31.351 -14.406 1.00 73.25 417 ARG A N 1
ATOM 3355 C CA . ARG A 1 417 ? 9.612 -32.191 -14.547 1.00 73.25 417 ARG A CA 1
ATOM 3356 C C . ARG A 1 417 ? 9.305 -33.685 -14.492 1.00 73.25 417 ARG A C 1
ATOM 3358 O O . ARG A 1 417 ? 9.847 -34.437 -15.294 1.00 73.25 417 ARG A O 1
ATOM 3365 N N . LYS A 1 418 ? 8.415 -34.123 -13.594 1.00 74.25 418 LYS A N 1
ATOM 3366 C CA . LYS A 1 418 ? 7.979 -35.530 -13.521 1.00 74.25 418 LYS A CA 1
ATOM 3367 C C . LYS A 1 418 ? 7.227 -35.985 -14.772 1.00 74.25 418 LYS A C 1
ATOM 3369 O O . LYS A 1 418 ? 7.353 -37.144 -15.147 1.00 74.25 418 LYS A O 1
ATOM 3374 N N . ILE A 1 419 ? 6.449 -35.105 -15.401 1.00 70.38 419 ILE A N 1
ATOM 3375 C CA . ILE A 1 419 ? 5.745 -35.410 -16.655 1.00 70.38 419 ILE A CA 1
ATOM 3376 C C . ILE A 1 419 ? 6.746 -35.500 -17.814 1.00 70.38 419 ILE A C 1
ATOM 3378 O O . ILE A 1 419 ? 6.705 -36.456 -18.580 1.00 70.38 419 ILE A O 1
ATOM 3382 N N . GLN A 1 420 ? 7.692 -34.562 -17.904 1.00 66.62 420 GLN A N 1
ATOM 3383 C CA . GLN A 1 420 ? 8.728 -34.575 -18.944 1.00 66.62 420 GLN A CA 1
ATOM 3384 C C . GLN A 1 420 ? 9.688 -35.770 -18.809 1.00 66.62 420 GLN A C 1
ATOM 3386 O O . GLN A 1 420 ? 10.056 -36.364 -19.814 1.00 66.62 420 GLN A O 1
ATOM 3391 N N . GLY A 1 421 ? 10.026 -36.181 -17.583 1.00 58.91 421 GLY A N 1
ATOM 3392 C CA . GLY A 1 421 ? 10.854 -37.364 -17.315 1.00 58.91 421 GLY A CA 1
ATOM 3393 C C . GLY A 1 421 ? 10.139 -38.714 -17.460 1.00 58.91 421 GLY A C 1
ATOM 3394 O O . GLY A 1 421 ? 10.787 -39.743 -17.320 1.00 58.91 421 GLY A O 1
ATOM 3395 N N . LYS A 1 422 ? 8.823 -38.737 -17.715 1.00 47.62 422 LYS A N 1
ATOM 3396 C CA . LYS A 1 422 ? 8.060 -39.960 -18.037 1.00 47.62 422 LYS A CA 1
ATOM 3397 C C . LYS A 1 422 ? 7.917 -40.212 -19.543 1.00 47.62 422 LYS A C 1
ATOM 3399 O O . LYS A 1 422 ? 7.443 -41.276 -19.920 1.00 47.62 422 LYS A O 1
ATOM 3404 N N . ASN A 1 423 ? 8.323 -39.250 -20.373 1.00 44.22 423 ASN A N 1
ATOM 3405 C CA . ASN A 1 423 ? 8.284 -39.323 -21.836 1.00 44.22 423 ASN A CA 1
ATOM 3406 C C . ASN A 1 423 ? 9.693 -39.464 -22.456 1.00 44.22 423 ASN A C 1
ATOM 3408 O O . ASN A 1 423 ? 9.861 -39.144 -23.632 1.00 44.22 423 ASN A O 1
ATOM 3412 N N . ALA A 1 424 ? 10.691 -39.879 -21.666 1.00 39.47 424 ALA A N 1
ATOM 3413 C CA . ALA A 1 424 ? 12.079 -40.078 -22.088 1.00 39.47 424 ALA A CA 1
ATOM 3414 C C . ALA A 1 424 ? 12.468 -41.556 -22.031 1.00 39.47 424 ALA A C 1
ATOM 3416 O O . ALA A 1 424 ? 12.061 -42.221 -21.048 1.00 39.47 424 ALA A O 1
#

pLDDT: mean 84.0, std 12.34, range [39.47, 97.88]

Radius of gyration: 35.21 Å; Cα contacts (8 Å, |Δi|>4): 507; chains: 1; bounding box: 83×62×109 Å

Solvent-accessible surface area (backbone atoms only — not comparable to full-atom values): 23569 Å² total; per-residue (Å²): 113,70,67,63,54,49,52,57,51,51,51,52,50,52,63,55,46,43,32,65,77,40,40,68,61,53,61,60,50,41,59,58,43,48,52,56,42,52,53,50,50,50,55,52,50,52,52,50,51,54,35,50,75,68,53,26,45,68,36,69,67,57,57,50,49,52,52,53,50,54,52,51,52,54,55,48,53,58,46,52,55,49,53,63,56,55,78,76,52,92,76,54,67,73,56,43,32,59,47,34,54,49,47,52,51,52,41,51,51,43,53,51,53,59,69,66,65,79,59,86,74,53,55,42,82,48,76,57,64,48,50,67,64,65,79,67,91,81,72,79,85,43,74,71,52,44,56,45,49,52,53,51,52,50,40,59,69,67,61,74,43,52,31,34,28,42,27,30,65,87,53,62,47,60,69,58,51,52,45,54,52,44,36,51,35,47,76,69,56,72,26,84,39,49,36,60,29,67,53,51,81,76,83,48,62,64,63,40,42,50,44,40,33,56,51,68,65,58,80,79,85,53,87,49,65,68,53,33,8,53,52,44,24,60,61,48,63,76,46,36,33,37,40,34,37,36,61,45,81,63,72,72,61,44,68,68,51,13,53,59,81,51,84,88,69,62,21,35,32,38,41,35,27,24,66,44,66,65,36,36,59,72,58,59,41,74,37,79,45,70,56,68,65,41,52,72,67,56,35,47,54,51,25,28,65,41,20,70,56,58,91,88,50,58,66,72,46,54,56,53,50,52,53,42,46,62,60,29,66,23,33,54,50,29,32,45,44,44,16,49,67,49,38,88,60,56,62,67,57,50,53,52,49,39,51,51,61,59,62,57,74,72,64,98,53,64,84,91,53,38,47,52,50,54,33,50,51,55,41,54,73,64,50,87,46,70,64,58,50,51,51,58,58,54,56,73,76,53,69,76,95,59,89,75,58,67,69,58,56,52,50,54,52,53,50,53,50,55,55,58,64,68,77,109

Organism: Vigna mungo (NCBI:txid3915)

Sequence (424 aa):
MATKIAEYTVHRIL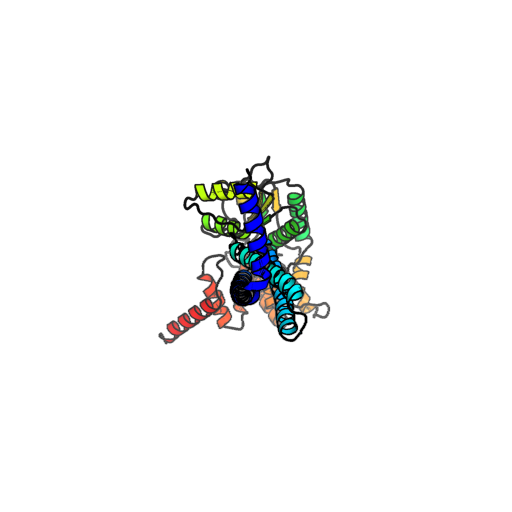YHAQYLCCFNNFASNLPYSKELLEFTRDEVKERIREAINRIEKVEPAVQKWLKDVEKVLAEVQMLEERILSVNKSYFRRQCQYSLAKQIERKTTEMIQLYRNRKFEPFSRITELAGIKYYSSKDFFMFNSTEVSYKKLQETLKNKSASIIGLVGLGGLGKTTLAKEVGKKAEDMKIFEKVVWATVSQPLNIRTIQDQIVDQLCFKLIEESEIGRAQRLSERLRKGTTLIILDDVREKLNFEALGIPLDESSKACCVLITTRSKEVCTSIQCQSIIELNLLSDEEAWTLFKHYANINDDSSEALKVVARKIVNECKGLPIAIMIVGSTLKDTTLENFELALSRLEISKSLDIPQGFRSPYVCLELSYNNLTNPLAQSLLLLCSMFPEDCEIDLEYLFFVNACKRKIQGKNA

InterPro domains:
  IPR002182 NB-ARC [PF00931] (148-311)
  IPR027417 P-loop containing nucleoside triphosphate hydrolase [G3DSA:3.40.50.300] (137-290)
  IPR027417 P-loop containing nucleoside triphosphate hydrolase [SSF52540] (144-394)
  IPR042197 Apoptotic protease-activating factors, helical domain [G3DSA:1.10.8.430] (293-383)
  IPR050905 Plant disease resistance NBS-LRR [PTHR33463] (15-413)

Foldseek 3Di:
DVVVVVVVVVVVVVVLVCLQVVLVVLVVLLVVLLVLLVVLLVVLVVVVVVCVVLQWAFDPVSVVLSVLSVVLSVVSVVLVVVVVVQVPDDPHGPVSSVSSVVSVVSSVVSVVSSVVSDDVVRTAHDADPALVVDDPPPDDDDPLLVVLLVVLLVCLLVLVWQEEEEEAFPQLCSVVSLSVSLVVCCVVPSWVEEHEDEQFPPGDLVRRLVSRCNNLRHDDPDPDLQSSLCVLLVSLLVTAYEYEYEADEAADDSSSSNHDSDPVSNSHHYYYYYHDPVNCVNNVTPHYRYRDAADLVRLLVLLCVQQVPDPPDDPLLSVLSSLCSVLLVRRNRLSNLQSNLNHPHDSVVSVVLSVQSVVLVPDDDPPSCSSVVSSVVSSLVSPPDVVVNVLVVVVVVDGPPDDDDPVVSVVVVVVVVVVVVVVD

Nearest PDB structures (foldseek):
  8bv0-assembly2_C  TM=8.117E-01  e=7.757E-12  Solanum lycopersicum
  6j5t-assembly1_G  TM=4.955E-01  e=7.831E-16  Arabidopsis thaliana
  8xuq-assembly1_G  TM=6.257E-01  e=1.918E-14  Solanum lycopersicum
  7jlv-assembly1_A  TM=7.395E-01  e=3.859E-08  Nicotiana benthamiana
  7dfv-assembly1_B  TM=5.858E-01  e=1.373E-08  Arabidopsis thaliana

Secondary structure (DSSP, 8-state):
-HHHHHHHHHHHHHHHHHHHH-HHHHHHHHHHHHHHHHHHHHHHHHHHHHHHHTTEEEPHHHHHHHHHHHHHHHHHHHHHHHHHHHTT-S--HHHHHHHHHHHHHHHHHHHHHHHTT--SSSEEEPPP-GGGGS--TT----HHHHHHHHHHHHHHHTT--SEEEEE--TTS-HHHHHHHHHHHHHHTTSSSEEEEEE--SS--HHHHHHHHHHHTT------SHHHHHHHHHHHHTTS-EEEEEES--S---HHHHT----TTT--EEEEEEES-HHHHHHHT-SEEEEPPPPPHHHHHHHHHHHHT--TT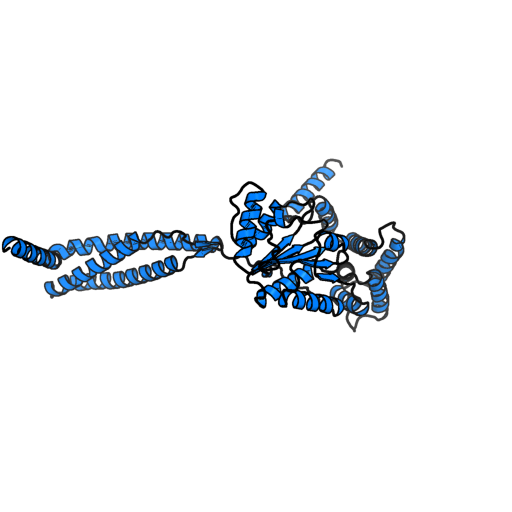S-HHHHHHHHHHHHHTTT-HHHHHHHHHHTTT--HHHHHHHHHHHHHGGGS---TTTHHHHHHHHHHHHT-S-HHHHHHHHHHTTSPTTPPPPHHHHHHHHHHHHHHHTT--

Mean predicted aligned error: 12.2 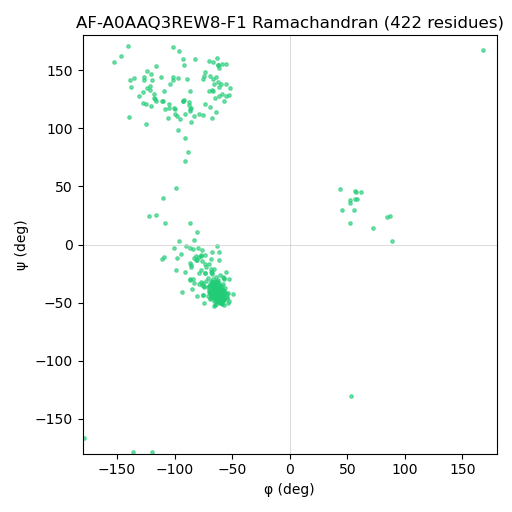Å